Protein AF-0000000075076377 (afdb_homodimer)

Secondary structure (DSSP, 8-state):
----PPPP-GGGHHHHHHHHTT-HHHHHHHHHHHHHHHHHHT-SSPPEEEEES-TT-HHHHHHHHTT-EEEEE-S-HHHHHHHHHHHHHTT---EEE-S-HHHHHTT---EEEEEEES-GGG-SSHHHHHHHHHTTEEEEEEEEEEEEBHHHHHHHHHHH-THHHHHHHTT--TT-S-TTS-S--B-HHHHHHHHHHTTEEEEEEEEESTTGGGS-HHHHHTS-HHHHHHHHHHHTTSTTGGGSSSEEEEEEEEPP---/----PPPP-GGGHHHHHHHHTT-HHHHHHHHHHHHHHHHHHT-SSPPEEEEES-TT-HHHHHHHHTT-EEEEE-S-HHHHHHHHHHHHHHT---EEE-S-HHHHHTT---EEEEEEES-GGG-SSHHHHHHHHHTTEEEEEEEEEEEEBHHHHHHHHHHH-THHHHHHHTT--TT-S-TTS-S--B-HHHHHHHHHHTTEEEEEEEEESTTGGGS-HHHHHTS-HHHHHHHHHHHTTSTTGGGSSSEEEEEEEEPP---

Structure (mmCIF, N/CA/C/O backbone):
data_AF-0000000075076377-model_v1
#
loop_
_entity.id
_entity.type
_entity.pdbx_description
1 polymer 'tRNA 5-carboxymethoxyuridine methyltransferase'
#
loop_
_atom_site.group_PDB
_atom_site.id
_atom_site.type_symbol
_atom_site.label_atom_id
_atom_site.label_alt_id
_atom_site.label_comp_id
_atom_site.label_asym_id
_atom_site.label_entity_id
_atom_site.label_seq_id
_atom_site.pdbx_PDB_ins_code
_atom_site.Cartn_x
_atom_site.Cartn_y
_atom_site.Cartn_z
_atom_site.occupancy
_atom_site.B_iso_or_equiv
_atom_site.auth_seq_id
_atom_site.auth_comp_id
_atom_site.auth_asym_id
_atom_site.auth_atom_id
_atom_site.pdbx_PDB_model_num
ATOM 1 N N . MET A 1 1 ? -1.958 29.703 -17.719 1 27.28 1 MET A N 1
ATOM 2 C CA . MET A 1 1 ? -2.545 28.891 -16.656 1 27.28 1 MET A CA 1
ATOM 3 C C . MET A 1 1 ? -2.551 29.641 -15.336 1 27.28 1 MET A C 1
ATOM 5 O O . MET A 1 1 ? -1.512 30.141 -14.891 1 27.28 1 MET A O 1
ATOM 9 N N . LYS A 1 2 ? -3.605 30.203 -14.891 1 37.22 2 LYS A N 1
ATOM 10 C CA . LYS A 1 2 ? -3.686 31.094 -13.742 1 37.22 2 LYS A CA 1
ATOM 11 C C . LYS A 1 2 ? -2.883 30.547 -12.562 1 37.22 2 LYS A C 1
ATOM 13 O O . LYS A 1 2 ? -2.91 29.344 -12.289 1 37.22 2 LYS A O 1
ATOM 18 N N . PRO A 1 3 ? -2.02 31.312 -12 1 44.12 3 PRO A N 1
ATOM 19 C CA . PRO A 1 3 ? -1.203 30.797 -10.906 1 44.12 3 PRO A CA 1
ATOM 20 C C . PRO A 1 3 ? -2.039 30.125 -9.812 1 44.12 3 PRO A C 1
ATOM 22 O O . PRO A 1 3 ? -3.107 30.641 -9.453 1 44.12 3 PRO A O 1
ATOM 25 N N . LEU A 1 4 ? -2.053 28.812 -9.562 1 56.66 4 LEU A N 1
ATOM 26 C CA . LEU A 1 4 ? -2.896 28.047 -8.648 1 56.66 4 LEU A CA 1
ATOM 27 C C . LEU A 1 4 ? -2.775 28.594 -7.227 1 56.66 4 LEU A C 1
ATOM 29 O O . LEU A 1 4 ? -1.671 28.703 -6.688 1 56.66 4 LEU A O 1
ATOM 33 N N . LYS A 1 5 ? -3.713 29.484 -6.855 1 58.94 5 LYS A N 1
ATOM 34 C CA . LYS A 1 5 ? -3.797 30.219 -5.594 1 58.94 5 LYS A CA 1
ATOM 35 C C . LYS A 1 5 ? -3.924 29.266 -4.41 1 58.94 5 LYS A C 1
ATOM 37 O O . LYS A 1 5 ? -4.66 28.281 -4.477 1 58.94 5 LYS A O 1
ATOM 42 N N . ASP A 1 6 ? -3.025 29.391 -3.361 1 70.62 6 ASP A N 1
ATOM 43 C CA . ASP A 1 6 ? -3.139 28.719 -2.074 1 70.62 6 ASP A CA 1
ATOM 44 C C . ASP A 1 6 ? -4.535 28.891 -1.481 1 70.62 6 ASP A C 1
ATOM 46 O O . ASP A 1 6 ? -5.164 29.938 -1.653 1 70.62 6 ASP A O 1
ATOM 50 N N . ARG A 1 7 ? -5.078 27.891 -0.893 1 69.31 7 ARG A N 1
ATOM 51 C CA . ARG A 1 7 ? -6.398 27.984 -0.279 1 69.31 7 ARG A CA 1
ATOM 52 C C . ARG A 1 7 ? -6.332 28.703 1.058 1 69.31 7 ARG A C 1
ATOM 54 O O . ARG A 1 7 ? -5.441 28.453 1.87 1 69.31 7 ARG A O 1
ATOM 61 N N . ASN A 1 8 ? -7.176 29.656 1.175 1 70.25 8 ASN A N 1
ATOM 62 C CA . ASN A 1 8 ? -7.359 30.375 2.436 1 70.25 8 ASN A CA 1
ATOM 63 C C . ASN A 1 8 ? -8.547 29.828 3.221 1 70.25 8 ASN A C 1
ATOM 65 O O . ASN A 1 8 ? -9.664 29.781 2.709 1 70.25 8 ASN A O 1
ATOM 69 N N . PHE A 1 9 ? -8.391 29.422 4.449 1 73.88 9 PHE A N 1
ATOM 70 C CA . PHE A 1 9 ? -9.375 28.688 5.223 1 73.88 9 PHE A CA 1
ATOM 71 C C . PHE A 1 9 ? -10.195 29.641 6.098 1 73.88 9 PHE A C 1
ATOM 73 O O . PHE A 1 9 ? -11.023 29.188 6.895 1 73.88 9 PHE A O 1
ATOM 80 N N . ASP A 1 10 ? -10.055 30.891 6.02 1 75.62 10 ASP A N 1
ATOM 81 C CA . ASP A 1 10 ? -10.766 31.844 6.859 1 75.62 10 ASP A CA 1
ATOM 82 C C . ASP A 1 10 ? -12.273 31.594 6.828 1 75.62 10 ASP A C 1
ATOM 84 O O . ASP A 1 10 ? -12.922 31.594 7.875 1 75.62 10 ASP A O 1
ATOM 88 N N . PRO A 1 11 ? -12.75 31.297 5.664 1 69.19 11 PRO A N 1
ATOM 89 C CA . PRO A 1 11 ? -14.203 31.078 5.617 1 69.19 11 PRO A CA 1
ATOM 90 C C . PRO A 1 11 ? -14.633 29.766 6.254 1 69.19 11 PRO A C 1
ATOM 92 O O . PRO A 1 11 ? -15.82 29.562 6.527 1 69.19 11 PRO A O 1
ATOM 95 N N . PHE A 1 12 ? -13.641 28.938 6.598 1 71.38 12 PHE A N 1
ATOM 96 C CA . PHE A 1 12 ? -14 27.578 7 1 71.38 12 PHE A CA 1
ATOM 97 C C . PHE A 1 12 ? -13.516 27.297 8.414 1 71.38 12 PHE A C 1
ATOM 99 O O . PHE A 1 12 ? -13.578 26.156 8.883 1 71.38 12 PHE A O 1
ATOM 106 N N . VAL A 1 13 ? -13.195 28.266 9.133 1 72.56 13 VAL A N 1
ATOM 107 C CA . VAL A 1 13 ? -12.508 28.094 10.406 1 72.56 13 VAL A CA 1
ATOM 108 C C . VAL A 1 13 ? -13.406 27.344 11.383 1 72.56 13 VAL A C 1
ATOM 110 O O . VAL A 1 13 ? -12.961 26.422 12.07 1 72.56 13 VAL A O 1
ATOM 113 N N . GLU A 1 14 ? -14.656 27.641 11.438 1 70.81 14 GLU A N 1
ATOM 114 C CA . GLU A 1 14 ? -15.562 27 12.398 1 70.81 14 GLU A CA 1
ATOM 115 C C . GLU A 1 14 ? -15.797 25.531 12.039 1 70.81 14 GLU A C 1
ATOM 117 O O . GLU A 1 14 ? -15.766 24.672 12.914 1 70.81 14 GLU A O 1
ATOM 122 N N . LYS A 1 15 ? -16 25.297 10.828 1 71.38 15 LYS A N 1
ATOM 123 C CA . LYS A 1 15 ? -16.219 23.938 10.367 1 71.38 15 LYS A CA 1
ATOM 124 C C . LYS A 1 15 ? -14.977 23.078 10.609 1 71.38 15 LYS A C 1
ATOM 126 O O . LYS A 1 15 ? -15.094 21.922 11.031 1 71.38 15 LYS A O 1
ATOM 131 N N . PHE A 1 16 ? -13.93 23.703 10.344 1 71.38 16 PHE A N 1
ATOM 132 C CA . PHE A 1 16 ? -12.664 23 10.547 1 71.38 16 PHE A CA 1
ATOM 133 C C . PHE A 1 16 ? -12.445 22.688 12.016 1 71.38 16 PHE A C 1
ATOM 135 O O . PHE A 1 16 ? -12.039 21.578 12.367 1 71.38 16 PHE A O 1
ATOM 142 N N . GLU A 1 17 ? -12.75 23.594 12.82 1 71.88 17 GLU A N 1
ATOM 143 C CA . GLU A 1 17 ? -12.586 23.406 14.258 1 71.88 17 GLU A CA 1
ATOM 144 C C . GLU A 1 17 ? -13.438 22.25 14.758 1 71.88 17 GLU A C 1
ATOM 146 O O . GLU A 1 17 ? -12.969 21.438 15.562 1 71.88 17 GLU A O 1
ATOM 151 N N . GLN A 1 18 ? -14.594 22.125 14.273 1 69.31 18 GLN A N 1
ATOM 152 C CA . GLN A 1 18 ? -15.508 21.062 14.68 1 69.31 18 GLN A CA 1
ATOM 153 C C . GLN A 1 18 ? -15.016 19.703 14.203 1 69.31 18 GLN A C 1
ATOM 155 O O . GLN A 1 18 ? -15.188 18.703 14.898 1 69.31 18 GLN A O 1
ATOM 160 N N . LYS A 1 19 ? -14.344 19.75 13.133 1 66.81 19 LYS A N 1
ATOM 161 C CA . LYS A 1 19 ? -13.922 18.5 12.523 1 66.81 19 LYS A CA 1
ATOM 162 C C . LYS A 1 19 ? -12.625 18 13.141 1 66.81 19 LYS A C 1
ATOM 164 O O . LYS A 1 19 ? -12.328 16.797 13.102 1 66.81 19 LYS A O 1
ATOM 169 N N . VAL A 1 20 ? -11.938 18.906 13.586 1 66.69 20 VAL A N 1
ATOM 170 C CA . VAL A 1 20 ? -10.617 18.531 14.062 1 66.69 20 VAL A CA 1
ATOM 171 C C . VAL A 1 20 ? -10.641 18.359 15.586 1 66.69 20 VAL A C 1
ATOM 173 O O . VAL A 1 20 ? -10.109 17.375 16.125 1 66.69 20 VAL A O 1
ATOM 176 N N . TYR A 1 21 ? -11.383 19.188 16.281 1 60.12 21 TYR A N 1
ATOM 177 C CA . TYR A 1 21 ? -11.312 19.203 17.734 1 60.12 21 TYR A CA 1
ATOM 178 C C . TYR A 1 21 ? -12.453 18.391 18.344 1 60.12 21 TYR A C 1
ATOM 180 O O . TYR A 1 21 ? -13.617 18.578 17.984 1 60.12 21 TYR A O 1
ATOM 188 N N . GLY A 1 22 ? -11.906 17.562 19.141 1 70.75 22 GLY A N 1
ATOM 189 C CA . GLY A 1 22 ? -12.859 16.844 19.969 1 70.75 22 GLY A CA 1
ATOM 190 C C . GLY A 1 22 ? -13.5 15.664 19.266 1 70.75 22 GLY A C 1
ATOM 191 O O . GLY A 1 22 ? -14.594 15.234 19.609 1 70.75 22 GLY A O 1
ATOM 192 N N . THR A 1 23 ? -13.008 15.375 18.172 1 80.75 23 THR A N 1
ATOM 193 C CA . THR A 1 23 ? -13.5 14.18 17.5 1 80.75 23 THR A CA 1
ATOM 194 C C . THR A 1 23 ? -12.516 13.023 17.672 1 80.75 23 THR A C 1
ATOM 196 O O . THR A 1 23 ? -11.32 13.242 17.891 1 80.75 23 THR A O 1
ATOM 199 N N . SER A 1 24 ? -13.062 11.867 17.688 1 84 24 SER A N 1
ATOM 200 C CA . SER A 1 24 ? -12.227 10.68 17.797 1 84 24 SER A CA 1
ATOM 201 C C . SER A 1 24 ? -11.188 10.625 16.672 1 84 24 SER A C 1
ATOM 203 O O . SER A 1 24 ? -10.047 10.211 16.891 1 84 24 SER A O 1
ATOM 205 N N . LYS A 1 25 ? -11.555 11.109 15.555 1 87.69 25 LYS A N 1
ATOM 206 C CA . LYS A 1 25 ? -10.648 11.102 14.406 1 87.69 25 LYS A CA 1
ATOM 207 C C . LYS A 1 25 ? -9.508 12.094 14.609 1 87.69 25 LYS A C 1
ATOM 209 O O . LYS A 1 25 ? -8.352 11.789 14.32 1 87.69 25 LYS A O 1
ATOM 214 N N . GLY A 1 26 ? -9.867 13.266 15.078 1 89.88 26 GLY A N 1
ATOM 215 C CA . GLY A 1 26 ? -8.852 14.266 15.367 1 89.88 26 GLY A CA 1
ATOM 216 C C . GLY A 1 26 ? -7.902 13.844 16.469 1 89.88 26 GLY A C 1
ATOM 217 O O . GLY A 1 26 ? -6.688 14.016 16.359 1 89.88 26 GLY A O 1
ATOM 218 N N . ASP A 1 27 ? -8.477 13.297 17.453 1 91.5 27 ASP A N 1
ATOM 219 C CA . ASP A 1 27 ? -7.668 12.82 18.578 1 91.5 27 ASP A CA 1
ATOM 220 C C . ASP A 1 27 ? -6.707 11.719 18.141 1 91.5 27 ASP A C 1
ATOM 222 O O . ASP A 1 27 ? -5.566 11.672 18.594 1 91.5 27 ASP A O 1
ATOM 226 N N . TRP A 1 28 ? -7.188 10.922 17.281 1 94.12 28 TRP A N 1
ATOM 227 C CA . TRP A 1 28 ? -6.391 9.82 16.766 1 94.12 28 TRP A CA 1
ATOM 228 C C . TRP A 1 28 ? -5.191 10.328 15.984 1 94.12 28 TRP A C 1
ATOM 230 O O . TRP A 1 28 ? -4.066 9.867 16.172 1 94.12 28 TRP A O 1
ATOM 240 N N . ARG A 1 29 ? -5.398 11.273 15.18 1 95.31 29 ARG A N 1
ATOM 241 C CA . ARG A 1 29 ? -4.328 11.898 14.414 1 95.31 29 ARG A CA 1
ATOM 242 C C . ARG A 1 29 ? -3.27 12.5 15.328 1 95.31 29 ARG A C 1
ATOM 244 O O . ARG A 1 29 ? -2.074 12.258 15.148 1 95.31 29 ARG A O 1
ATOM 251 N N . LEU A 1 30 ? -3.725 13.258 16.312 1 94.38 30 LEU A N 1
ATOM 252 C CA . LEU A 1 30 ? -2.816 13.922 17.234 1 94.38 30 LEU A CA 1
ATOM 253 C C . LEU A 1 30 ? -2.002 12.898 18.031 1 94.38 30 LEU A C 1
ATOM 255 O O . LEU A 1 30 ? -0.797 13.07 18.219 1 94.38 30 LEU A O 1
ATOM 259 N N . LYS A 1 31 ? -2.666 11.836 18.422 1 94.94 31 LYS A N 1
ATOM 260 C CA . LYS A 1 31 ? -1.993 10.781 19.188 1 94.94 31 LYS A CA 1
ATOM 261 C C . LYS A 1 31 ? -0.831 10.195 18.391 1 94.94 31 LYS A C 1
ATOM 263 O O . LYS A 1 31 ? 0.285 10.086 18.906 1 94.94 31 LYS A O 1
ATOM 268 N N . LEU A 1 32 ? -1.062 9.828 17.156 1 96.88 32 LEU A N 1
ATOM 269 C CA . LEU A 1 32 ? -0.043 9.18 16.344 1 96.88 32 LEU A CA 1
ATOM 270 C C . LEU A 1 32 ? 1.091 10.148 16.016 1 96.88 32 LEU A C 1
ATOM 272 O O . LEU A 1 32 ? 2.262 9.766 16.016 1 96.88 32 LEU A O 1
ATOM 276 N N . LEU A 1 33 ? 0.718 11.43 15.75 1 96.38 33 LEU A N 1
ATOM 277 C CA . LEU A 1 33 ? 1.735 12.438 15.477 1 96.38 33 LEU A CA 1
ATOM 278 C C . LEU A 1 33 ? 2.66 12.617 16.672 1 96.38 33 LEU A C 1
ATOM 280 O O . LEU A 1 33 ? 3.883 12.656 16.531 1 96.38 33 LEU A O 1
ATOM 284 N N . LYS A 1 34 ? 2.074 12.703 17.828 1 94.94 34 LYS A N 1
ATOM 285 C CA . LYS A 1 34 ? 2.852 12.891 19.062 1 94.94 34 LYS A CA 1
ATOM 286 C C . LYS A 1 34 ? 3.762 11.695 19.312 1 94.94 34 LYS A C 1
ATOM 288 O O . LYS A 1 34 ? 4.902 11.859 19.75 1 94.94 34 LYS A O 1
ATOM 293 N N . GLU A 1 35 ? 3.287 10.516 19.078 1 95.94 35 GLU A N 1
ATOM 294 C CA . GLU A 1 35 ? 4.098 9.312 19.25 1 95.94 35 GLU A CA 1
ATOM 295 C C . GLU A 1 35 ? 5.305 9.328 18.312 1 95.94 35 GLU A C 1
ATOM 297 O O . GLU A 1 35 ? 6.414 8.977 18.719 1 95.94 35 GLU A O 1
ATOM 302 N N . ASP A 1 36 ? 5.062 9.734 17.031 1 96.62 36 ASP A N 1
ATOM 303 C CA . ASP A 1 36 ? 6.152 9.812 16.062 1 96.62 36 ASP A CA 1
ATOM 304 C C . ASP A 1 36 ? 7.203 10.828 16.5 1 96.62 36 ASP A C 1
ATOM 306 O O . ASP A 1 36 ? 8.398 10.641 16.25 1 96.62 36 ASP A O 1
ATOM 310 N N . LEU A 1 37 ? 6.742 11.867 17.141 1 94.75 37 LEU A N 1
ATOM 311 C CA . LEU A 1 37 ? 7.617 12.977 17.5 1 94.75 37 LEU A CA 1
ATOM 312 C C . LEU A 1 37 ? 8.258 12.734 18.859 1 94.75 37 LEU A C 1
ATOM 314 O O . LEU A 1 37 ? 9.148 13.484 19.281 1 94.75 37 LEU A O 1
ATOM 318 N N . ASP A 1 38 ? 7.828 11.711 19.609 1 85.06 38 ASP A N 1
ATOM 319 C CA . ASP A 1 38 ? 8.211 11.477 20.984 1 85.06 38 ASP A CA 1
ATOM 320 C C . ASP A 1 38 ? 9.727 11.32 21.125 1 85.06 38 ASP A C 1
ATOM 322 O O . ASP A 1 38 ? 10.32 11.781 22.094 1 85.06 38 ASP A O 1
ATOM 326 N N . GLU A 1 39 ? 10.344 10.633 20.141 1 71.56 39 GLU A N 1
ATOM 327 C CA . GLU A 1 39 ? 11.789 10.438 20.266 1 71.56 39 GLU A CA 1
ATOM 328 C C . GLU A 1 39 ? 12.531 11.773 20.203 1 71.56 39 GLU A C 1
ATOM 330 O O . GLU A 1 39 ? 13.625 11.898 20.75 1 71.56 39 GLU A O 1
ATOM 335 N N . LEU A 1 40 ? 12.031 12.719 19.547 1 71.12 40 LEU A N 1
ATOM 336 C CA . LEU A 1 40 ? 12.688 14.016 19.391 1 71.12 40 LEU A CA 1
ATOM 337 C C . LEU A 1 40 ? 12.578 14.836 20.656 1 71.12 40 LEU A C 1
ATOM 339 O O . LEU A 1 40 ? 13.461 15.641 20.969 1 71.12 40 LEU A O 1
ATOM 343 N N . TYR A 1 41 ? 11.453 14.602 21.375 1 61.66 41 TYR A N 1
ATOM 344 C CA . TYR A 1 41 ? 11.156 15.5 22.484 1 61.66 41 TYR A CA 1
ATOM 345 C C . TYR A 1 41 ? 12.062 15.211 23.672 1 61.66 41 TYR A C 1
ATOM 347 O O . TYR A 1 41 ? 12.328 16.094 24.484 1 61.66 41 TYR A O 1
ATOM 355 N N . ARG A 1 42 ? 12.531 13.977 23.609 1 61.34 42 ARG A N 1
ATOM 356 C CA . ARG A 1 42 ? 13.32 13.727 24.812 1 61.34 42 ARG A CA 1
ATOM 357 C C . ARG A 1 42 ? 14.695 14.391 24.703 1 61.34 42 ARG A C 1
ATOM 359 O O . ARG A 1 42 ? 15.617 14.039 25.453 1 61.34 42 ARG A O 1
ATOM 366 N N . ALA A 1 43 ? 14.625 15.492 23.797 1 61.47 43 ALA A N 1
ATOM 367 C CA . ALA A 1 43 ? 15.883 16.219 23.641 1 61.47 43 ALA A CA 1
ATOM 368 C C . ALA A 1 43 ? 16.266 16.953 24.922 1 61.47 43 ALA A C 1
ATOM 370 O O . ALA A 1 43 ? 15.398 17.438 25.641 1 61.47 43 ALA A O 1
ATOM 371 N N . ALA A 1 44 ? 17.453 16.844 25.234 1 65 44 ALA A N 1
ATOM 372 C CA . ALA A 1 44 ? 18.031 17.422 26.438 1 65 44 ALA A CA 1
ATOM 373 C C . ALA A 1 44 ? 17.906 18.938 26.438 1 65 44 ALA A C 1
ATOM 375 O O . ALA A 1 44 ? 17.703 19.562 27.484 1 65 44 ALA A O 1
ATOM 376 N N . GLU A 1 45 ? 18.016 19.562 25.188 1 83.81 45 GLU A N 1
ATOM 377 C CA . GLU A 1 45 ? 17.969 21.016 25.047 1 83.81 45 GLU A CA 1
ATOM 378 C C . GLU A 1 45 ? 16.766 21.453 24.219 1 83.81 45 GLU A C 1
ATOM 380 O O . GLU A 1 45 ? 16.297 20.703 23.359 1 83.81 45 GLU A O 1
ATOM 385 N N . PRO A 1 46 ? 16.25 22.656 24.5 1 92.81 46 PRO A N 1
ATOM 386 C CA . PRO A 1 46 ? 15.125 23.172 23.734 1 92.81 46 PRO A CA 1
ATOM 387 C C . PRO A 1 46 ? 15.422 23.25 22.234 1 92.81 46 PRO A C 1
ATOM 389 O O . PRO A 1 46 ? 16.516 23.672 21.828 1 92.81 46 PRO A O 1
ATOM 392 N N . LEU A 1 47 ? 14.484 22.891 21.453 1 95.19 47 LEU A N 1
ATOM 393 C CA . LEU A 1 47 ? 14.617 22.906 20 1 95.19 47 LEU A CA 1
ATOM 394 C C . LEU A 1 47 ? 14.016 24.172 19.406 1 95.19 47 LEU A C 1
ATOM 396 O O . LEU A 1 47 ? 13.031 24.703 19.938 1 95.19 47 LEU A O 1
ATOM 400 N N . SER A 1 48 ? 14.664 24.641 18.391 1 97.12 48 SER A N 1
ATOM 401 C CA . SER A 1 48 ? 14 25.625 17.531 1 97.12 48 SER A CA 1
ATOM 402 C C . SER A 1 48 ? 13.078 24.953 16.531 1 97.12 48 SER A C 1
ATOM 404 O O . SER A 1 48 ? 13.492 24.047 15.805 1 97.12 48 SER A O 1
ATOM 406 N N . ILE A 1 49 ? 11.781 25.422 16.516 1 97.62 49 ILE A N 1
ATOM 407 C CA . ILE A 1 49 ? 10.781 24.734 15.695 1 97.62 49 ILE A CA 1
ATOM 408 C C . ILE A 1 49 ? 10.016 25.766 14.852 1 97.62 49 ILE A C 1
ATOM 410 O O . ILE A 1 49 ? 9.609 26.812 15.352 1 97.62 49 ILE A O 1
ATOM 414 N N . TRP A 1 50 ? 9.906 25.469 13.562 1 98.69 50 TRP A N 1
ATOM 415 C CA . TRP A 1 50 ? 9.055 26.266 12.68 1 98.69 50 TRP A CA 1
ATOM 416 C C . TRP A 1 50 ? 7.805 25.484 12.281 1 98.69 50 TRP A C 1
ATOM 418 O O . TRP A 1 50 ? 7.898 24.359 11.781 1 98.69 50 TRP A O 1
ATOM 428 N N . ASP A 1 51 ? 6.664 26.016 12.602 1 98.56 51 ASP A N 1
ATOM 429 C CA . ASP A 1 51 ? 5.379 25.469 12.18 1 98.56 51 ASP A CA 1
ATOM 430 C C . ASP A 1 51 ? 4.844 26.219 10.961 1 98.56 51 ASP A C 1
ATOM 432 O O . ASP A 1 51 ? 4.242 27.297 11.094 1 98.56 51 ASP A O 1
ATOM 436 N N . ALA A 1 52 ? 5.082 25.656 9.781 1 98.12 52 ALA A N 1
ATOM 437 C CA . ALA A 1 52 ? 4.738 26.281 8.508 1 98.12 52 ALA A CA 1
ATOM 438 C C . ALA A 1 52 ? 3.309 25.938 8.102 1 98.12 52 ALA A C 1
ATOM 440 O O . ALA A 1 52 ? 3.068 24.906 7.449 1 98.12 52 ALA A O 1
ATOM 441 N N . GLY A 1 53 ? 2.393 26.797 8.352 1 95.81 53 GLY A N 1
ATOM 442 C CA . GLY A 1 53 ? 0.974 26.516 8.211 1 95.81 53 GLY A CA 1
ATOM 443 C C . GLY A 1 53 ? 0.385 25.812 9.422 1 95.81 53 GLY A C 1
ATOM 444 O O . GLY A 1 53 ? -0.045 24.656 9.328 1 95.81 53 GLY A O 1
ATOM 445 N N . CYS A 1 54 ? 0.138 26.594 10.477 1 95.06 54 CYS A N 1
ATOM 446 C CA . CYS A 1 54 ? -0.037 25.984 11.789 1 95.06 54 CYS A CA 1
ATOM 447 C C . CYS A 1 54 ? -1.501 25.656 12.047 1 95.06 54 CYS A C 1
ATOM 449 O O . CYS A 1 54 ? -1.818 24.891 12.961 1 95.06 54 CYS A O 1
ATOM 451 N N . GLY A 1 55 ? -2.428 26.266 11.297 1 92.88 55 GLY A N 1
ATOM 45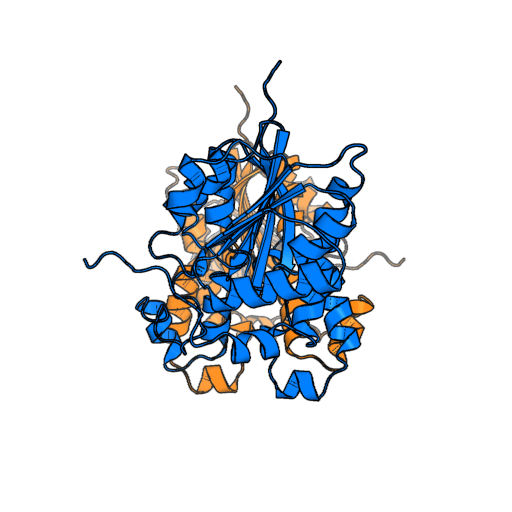2 C CA . GLY A 1 55 ? -3.828 26.125 11.664 1 92.88 55 GLY A CA 1
ATOM 453 C C . GLY A 1 55 ? -4.109 26.5 13.109 1 92.88 55 GLY A C 1
ATOM 454 O O . GLY A 1 55 ? -3.775 27.594 13.547 1 92.88 55 GLY A O 1
ATOM 455 N N . PHE A 1 56 ? -4.578 25.531 13.867 1 89.75 56 PHE A N 1
ATOM 456 C CA . PHE A 1 56 ? -4.871 25.797 15.273 1 89.75 56 PHE A CA 1
ATOM 457 C C . PHE A 1 56 ? -3.641 25.547 16.141 1 89.75 56 PHE A C 1
ATOM 459 O O . PHE A 1 56 ? -3.674 25.766 17.359 1 89.75 56 PHE A O 1
ATOM 466 N N . ALA A 1 57 ? -2.645 25.125 15.609 1 94.94 57 ALA A N 1
ATOM 467 C CA . ALA A 1 57 ? -1.324 24.984 16.219 1 94.94 57 ALA A CA 1
ATOM 468 C C . ALA A 1 57 ? -1.362 24.031 17.406 1 94.94 57 ALA A C 1
ATOM 470 O O . ALA A 1 57 ? -0.741 24.281 18.438 1 94.94 57 ALA A O 1
ATOM 471 N N . GLN A 1 58 ? -2.057 22.922 17.266 1 92.88 58 GLN A N 1
ATOM 472 C CA . GLN A 1 58 ? -2.193 21.969 18.359 1 92.88 58 GLN A CA 1
ATOM 473 C C . GLN A 1 58 ? -0.858 21.297 18.672 1 92.88 58 GLN A C 1
ATOM 475 O O . GLN A 1 58 ? -0.449 21.234 19.844 1 92.88 58 GLN A O 1
ATOM 480 N N . ILE A 1 59 ? -0.167 20.844 17.688 1 94.81 59 ILE A N 1
ATOM 481 C CA . ILE A 1 59 ? 1.115 20.172 17.891 1 94.81 59 ILE A CA 1
ATOM 482 C C . ILE A 1 59 ? 2.15 21.172 18.375 1 94.81 59 ILE A C 1
ATOM 484 O O . ILE A 1 59 ? 2.955 20.859 19.266 1 94.81 59 ILE A O 1
ATOM 488 N N . SER A 1 60 ? 2.08 22.375 17.844 1 96.25 60 SER A N 1
ATOM 489 C CA . SER A 1 60 ? 2.986 23.438 18.266 1 96.25 60 SER A CA 1
ATOM 490 C C . SER A 1 60 ? 2.809 23.766 19.734 1 96.25 60 SER A C 1
ATOM 492 O O . SER A 1 60 ? 3.789 23.953 20.469 1 96.25 60 SER A O 1
ATOM 494 N N . GLN A 1 61 ? 1.57 23.859 20.125 1 95.62 61 GLN A N 1
ATOM 495 C CA . GLN A 1 61 ? 1.294 24.141 21.531 1 95.62 61 GLN A CA 1
ATOM 496 C C . GLN A 1 61 ? 1.858 23.047 22.438 1 95.62 61 GLN A C 1
ATOM 498 O O . GLN A 1 61 ? 2.443 23.344 23.484 1 95.62 61 GLN A O 1
ATOM 503 N N . TRP A 1 62 ? 1.643 21.828 22.031 1 93.88 62 TRP A N 1
ATOM 504 C CA . TRP A 1 62 ? 2.154 20.688 22.781 1 93.88 62 TRP A CA 1
ATOM 505 C C . TRP A 1 62 ? 3.674 20.734 22.891 1 93.88 62 TRP A C 1
ATOM 507 O O . TRP A 1 62 ? 4.227 20.531 23.969 1 93.88 62 TRP A O 1
ATOM 517 N N . LEU A 1 63 ? 4.355 21.109 21.859 1 94.5 63 LEU A N 1
ATOM 518 C CA . LEU A 1 63 ? 5.812 21.203 21.844 1 94.5 63 LEU A CA 1
ATOM 519 C C . LEU A 1 63 ? 6.285 22.391 22.688 1 94.5 63 LEU A C 1
ATOM 521 O O . LEU A 1 63 ? 7.277 22.297 23.406 1 94.5 63 LEU A O 1
ATOM 525 N N . ALA A 1 64 ? 5.59 23.516 22.578 1 95.38 64 ALA A N 1
ATOM 526 C CA . ALA A 1 64 ? 5.914 24.688 23.391 1 95.38 64 ALA A CA 1
ATOM 527 C C . ALA A 1 64 ? 5.805 24.344 24.891 1 95.38 64 ALA A C 1
ATOM 529 O O . ALA A 1 64 ? 6.637 24.781 25.688 1 95.38 64 ALA A O 1
ATOM 530 N N . GLY A 1 65 ? 4.805 23.609 25.172 1 93 65 GLY A N 1
ATOM 531 C CA . GLY A 1 65 ? 4.613 23.172 26.547 1 93 65 GLY A CA 1
ATOM 532 C C . GLY A 1 65 ? 5.766 22.344 27.078 1 93 65 GLY A C 1
ATOM 533 O O . GLY A 1 65 ? 5.957 22.234 28.297 1 93 65 GLY A O 1
ATOM 534 N N . GLN A 1 66 ? 6.504 21.766 26.203 1 91.12 66 GLN A N 1
ATOM 535 C CA . GLN A 1 66 ? 7.66 20.953 26.578 1 91.12 66 GLN A CA 1
ATOM 536 C C . GLN A 1 66 ? 8.93 21.797 26.625 1 91.12 66 GLN A C 1
ATOM 538 O O . GLN A 1 66 ? 10.023 21.266 26.828 1 91.12 66 GLN A O 1
ATOM 543 N N . GLY A 1 67 ? 8.828 23.062 26.312 1 91.94 67 GLY A N 1
ATOM 544 C CA . GLY A 1 67 ? 9.938 23.969 26.5 1 91.94 67 GLY A CA 1
ATOM 545 C C . GLY A 1 67 ? 10.633 24.344 25.203 1 91.94 67 GLY A C 1
ATOM 546 O O . GLY A 1 67 ? 11.672 25.016 25.219 1 91.94 67 GLY A O 1
ATOM 547 N N . HIS A 1 68 ? 10.07 24.031 24.062 1 94.75 68 HIS A N 1
ATOM 548 C CA . HIS A 1 68 ? 10.703 24.312 22.781 1 94.75 68 HIS A CA 1
ATOM 549 C C . HIS A 1 68 ? 10.32 25.719 22.281 1 94.75 68 HIS A C 1
ATOM 551 O O . HIS A 1 68 ? 9.344 26.297 22.766 1 94.75 68 HIS A O 1
ATOM 557 N N . HIS A 1 69 ? 11.164 26.25 21.453 1 96.62 69 HIS A N 1
ATOM 558 C CA . HIS A 1 69 ? 10.938 27.578 20.891 1 96.62 69 HIS A CA 1
ATOM 559 C C . HIS A 1 69 ? 10.227 27.5 19.547 1 96.62 69 HIS A C 1
ATOM 561 O O . HIS A 1 69 ? 10.75 26.891 18.609 1 96.62 69 HIS A O 1
ATOM 567 N N . LEU A 1 70 ? 9.086 28.172 19.453 1 97.62 70 LEU A N 1
ATOM 568 C CA . LEU A 1 70 ? 8.25 28.016 18.266 1 97.62 70 LEU A CA 1
ATOM 569 C C . LEU A 1 70 ? 8.172 29.312 17.469 1 97.62 70 LEU A C 1
ATOM 571 O O . LEU A 1 70 ? 7.969 30.375 18.047 1 97.62 70 LEU A O 1
ATOM 575 N N . THR A 1 71 ? 8.414 29.203 16.219 1 98.5 71 THR A N 1
ATOM 576 C CA . THR A 1 71 ? 8.008 30.172 15.195 1 98.5 71 THR A CA 1
ATOM 577 C C . THR A 1 71 ? 6.84 29.625 14.383 1 98.5 71 THR A C 1
ATOM 579 O O . THR A 1 71 ? 6.934 28.562 13.781 1 98.5 71 THR A O 1
ATOM 582 N N . ILE A 1 72 ? 5.734 30.406 14.391 1 97.94 72 ILE A N 1
ATOM 583 C CA . ILE A 1 72 ? 4.477 29.891 13.867 1 97.94 72 ILE A CA 1
ATOM 584 C C . ILE A 1 72 ? 3.943 30.828 12.789 1 97.94 72 ILE A C 1
ATOM 586 O O . ILE A 1 72 ? 4.008 32.062 12.938 1 97.94 72 ILE A O 1
ATOM 590 N N . CYS A 1 73 ? 3.451 30.234 11.68 1 96.75 73 CYS A N 1
ATOM 591 C CA . CYS A 1 73 ? 2.846 31.094 10.672 1 96.75 73 CYS A CA 1
ATOM 592 C C . CYS A 1 73 ? 1.636 30.422 10.031 1 96.75 73 CYS A C 1
ATOM 594 O O . CYS A 1 73 ? 1.525 29.203 10.039 1 96.75 73 CYS A O 1
ATOM 596 N N . ASP A 1 74 ? 0.749 31.219 9.547 1 95.25 74 ASP A N 1
ATOM 597 C CA . ASP A 1 74 ? -0.405 30.812 8.75 1 95.25 74 ASP A CA 1
ATOM 598 C C . ASP A 1 74 ? -0.901 31.969 7.879 1 95.25 74 ASP A C 1
ATOM 600 O O . ASP A 1 74 ? -0.787 33.125 8.266 1 95.25 74 ASP A O 1
ATOM 604 N N . VAL A 1 75 ? -1.436 31.578 6.773 1 92.75 75 VAL A N 1
ATOM 605 C CA . VAL A 1 75 ? -1.964 32.594 5.867 1 92.75 75 VAL A CA 1
ATOM 606 C C . VAL A 1 75 ? -3.322 33.094 6.371 1 92.75 75 VAL A C 1
ATOM 608 O O . VAL A 1 75 ? -3.744 34.188 6.062 1 92.75 75 VAL A O 1
ATOM 611 N N . SER A 1 76 ? -4 32.25 7.121 1 90.75 76 SER A N 1
ATOM 612 C CA . SER A 1 76 ? -5.309 32.594 7.664 1 90.75 76 SER A CA 1
ATOM 613 C C . SER A 1 76 ? -5.18 33.375 8.969 1 90.75 76 SER A C 1
ATOM 615 O O . SER A 1 76 ? -4.68 32.844 9.961 1 90.75 76 SER A O 1
ATOM 617 N N . GLU A 1 77 ? -5.703 34.531 9 1 91.88 77 GLU A N 1
ATOM 618 C CA . GLU A 1 77 ? -5.668 35.375 10.211 1 91.88 77 GLU A CA 1
ATOM 619 C C . GLU A 1 77 ? -6.539 34.75 11.312 1 91.88 77 GLU A C 1
ATOM 621 O O . GLU A 1 77 ? -6.176 34.812 12.492 1 91.88 77 GLU A O 1
ATOM 626 N N . LYS A 1 78 ? -7.621 34.25 10.906 1 90.31 78 LYS A N 1
ATOM 627 C CA . LYS A 1 78 ? -8.555 33.688 11.875 1 90.31 78 LYS A CA 1
ATOM 628 C C . LYS A 1 78 ? -7.949 32.469 12.562 1 90.31 78 LYS A C 1
ATOM 630 O O . LYS A 1 78 ? -8.094 32.281 13.773 1 90.31 78 LYS A O 1
ATOM 635 N N . MET A 1 79 ? -7.289 31.656 11.773 1 90.62 79 MET A N 1
ATOM 636 C CA . MET A 1 79 ? -6.605 30.5 12.352 1 90.62 79 MET A CA 1
ATOM 637 C C . MET A 1 79 ? -5.531 30.938 13.344 1 90.62 79 MET A C 1
ATOM 639 O O . MET A 1 79 ? -5.434 30.391 14.438 1 90.62 79 MET A O 1
ATOM 643 N N . LEU A 1 80 ? -4.832 31.953 12.977 1 92.81 80 LEU A N 1
ATOM 644 C CA . LEU A 1 80 ? -3.738 32.438 13.812 1 92.81 80 LEU A CA 1
ATOM 645 C C . LEU A 1 80 ? -4.27 33.031 15.109 1 92.81 80 LEU A C 1
ATOM 647 O O . LEU A 1 80 ? -3.648 32.906 16.172 1 92.81 80 LEU A O 1
ATOM 651 N N . MET A 1 81 ? -5.348 33.719 14.977 1 93.62 81 MET A N 1
ATOM 652 C CA . MET A 1 81 ? -5.961 34.344 16.156 1 93.62 81 MET A CA 1
ATOM 653 C C . MET A 1 81 ? -6.355 33.25 17.172 1 93.62 81 MET A C 1
ATOM 655 O O . MET A 1 81 ? -6.129 33.406 18.375 1 93.62 81 MET A O 1
ATOM 659 N N . ARG A 1 82 ? -6.91 32.219 16.656 1 92.06 82 ARG A N 1
ATOM 660 C CA . ARG A 1 82 ? -7.293 31.109 17.531 1 92.06 82 ARG A CA 1
ATOM 661 C C . ARG A 1 82 ? -6.066 30.453 18.141 1 92.06 82 ARG A C 1
ATOM 663 O O . ARG A 1 82 ? -6.074 30.109 19.328 1 92.06 82 ARG A O 1
ATOM 670 N N . ALA A 1 83 ? -5.059 30.297 17.344 1 94.44 83 ALA A N 1
ATOM 671 C CA . ALA A 1 83 ? -3.816 29.703 17.844 1 94.44 83 ALA A CA 1
ATOM 672 C C . ALA A 1 83 ? -3.211 30.562 18.953 1 94.44 83 ALA A C 1
ATOM 674 O O . ALA A 1 83 ? -2.818 30.047 20 1 94.44 83 ALA A O 1
ATOM 675 N N . ARG A 1 84 ? -3.188 31.859 18.766 1 95.81 84 ARG A N 1
ATOM 676 C CA . ARG A 1 84 ? -2.668 32.781 19.766 1 95.81 84 ARG A CA 1
ATOM 677 C C . ARG A 1 84 ? -3.461 32.688 21.062 1 95.81 84 ARG A C 1
ATOM 679 O O . ARG A 1 84 ? -2.883 32.719 22.156 1 95.81 84 ARG A O 1
ATOM 686 N N . GLN A 1 85 ? -4.691 32.625 20.875 1 95 85 GLN A N 1
ATOM 687 C CA . GLN A 1 85 ? -5.562 32.5 22.047 1 95 85 GLN A CA 1
ATOM 688 C C . GLN A 1 85 ? -5.258 31.25 22.844 1 95 85 GLN A C 1
ATOM 690 O O . GLN A 1 85 ? -5.172 31.281 24.062 1 95 85 GLN A O 1
ATOM 695 N N . HIS A 1 86 ? -5.125 30.188 22.156 1 92.81 86 HIS A N 1
ATOM 696 C CA . HIS A 1 86 ? -4.816 28.922 22.812 1 92.81 86 HIS A CA 1
ATOM 697 C C . HIS A 1 86 ? -3.479 28.984 23.547 1 92.81 86 HIS A C 1
ATOM 699 O O . HIS A 1 86 ? -3.354 28.5 24.672 1 92.81 86 HIS A O 1
ATOM 705 N N . PHE A 1 87 ? -2.492 29.578 22.953 1 96.5 87 PHE A N 1
ATOM 706 C CA . PHE A 1 87 ? -1.183 29.75 23.578 1 96.5 87 PHE A CA 1
ATOM 707 C C . PHE A 1 87 ? -1.282 30.609 24.828 1 96.5 87 PHE A C 1
ATOM 709 O O . PHE A 1 87 ? -0.743 30.25 25.875 1 96.5 87 PHE A O 1
ATOM 716 N N . SER A 1 88 ? -2.023 31.688 24.719 1 96.44 88 SER A N 1
ATOM 717 C CA . SER A 1 88 ? -2.193 32.594 25.844 1 96.44 88 SER A CA 1
ATOM 718 C C . SER A 1 88 ? -2.875 31.922 27.016 1 96.44 88 SER A C 1
ATOM 720 O O . SER A 1 88 ? -2.422 32.031 28.156 1 96.44 88 SER A O 1
ATOM 722 N N . GLU A 1 89 ? -3.859 31.219 26.703 1 96.5 89 GLU A N 1
ATOM 723 C CA . GLU A 1 89 ? -4.609 30.516 27.75 1 96.5 89 GLU A CA 1
ATOM 724 C C . GLU A 1 89 ? -3.734 29.5 28.453 1 96.5 89 GLU A C 1
ATOM 726 O O . GLU A 1 89 ? -3.916 29.234 29.656 1 96.5 89 GLU A O 1
ATOM 731 N N . ALA A 1 90 ? -2.787 29 27.781 1 95.94 90 ALA A N 1
ATOM 732 C CA . ALA A 1 90 ? -1.904 27.969 28.344 1 95.94 90 ALA A CA 1
ATOM 733 C C . ALA A 1 90 ? -0.655 28.609 28.953 1 95.94 90 ALA A C 1
ATOM 735 O O . ALA A 1 90 ? 0.197 27.906 29.5 1 95.94 90 ALA A O 1
ATOM 736 N N . GLY A 1 91 ? -0.471 29.891 28.812 1 97.31 91 GLY A N 1
ATOM 737 C CA . GLY A 1 91 ? 0.696 30.594 29.312 1 97.31 91 GLY A CA 1
ATOM 738 C C . GLY A 1 91 ? 1.951 30.328 28.5 1 97.31 91 GLY A C 1
ATOM 739 O O . GLY A 1 91 ? 3.055 30.297 29.047 1 97.31 91 GLY A O 1
ATOM 740 N N . LEU A 1 92 ? 1.767 30.062 27.266 1 97.44 92 LEU A N 1
ATOM 741 C CA . LEU A 1 92 ? 2.885 29.734 26.391 1 97.44 92 LEU A CA 1
ATOM 742 C C . LEU A 1 92 ? 3.203 30.891 25.453 1 97.44 92 LEU A C 1
ATOM 744 O O . LEU A 1 92 ? 2.35 31.75 25.203 1 97.44 92 LEU A O 1
ATOM 748 N N . ILE A 1 93 ? 4.445 30.891 25.047 1 95.56 93 ILE A N 1
ATOM 749 C CA . ILE A 1 93 ? 4.898 31.953 24.156 1 95.56 93 ILE A CA 1
ATOM 750 C C . ILE A 1 93 ? 5.426 31.359 22.859 1 95.56 93 ILE A C 1
ATOM 752 O O . ILE A 1 93 ? 6.031 30.281 22.859 1 95.56 93 ILE A O 1
ATOM 756 N N . ALA A 1 94 ? 5.172 32.062 21.797 1 97.69 94 ALA A N 1
ATOM 757 C CA . ALA A 1 94 ? 5.715 31.734 20.469 1 97.69 94 ALA A CA 1
ATOM 758 C C . ALA A 1 94 ? 5.758 32.969 19.578 1 97.69 94 ALA A C 1
ATOM 760 O O . ALA A 1 94 ? 5.184 34 19.922 1 97.69 94 ALA A O 1
ATOM 761 N N . GLU A 1 95 ? 6.52 32.906 18.578 1 98.06 95 GLU A N 1
ATOM 762 C CA . GLU A 1 95 ? 6.52 33.969 17.562 1 98.06 95 GLU A CA 1
ATOM 763 C C . GLU A 1 95 ? 5.492 33.656 16.469 1 98.06 95 GLU A C 1
ATOM 765 O O . GLU A 1 95 ? 5.59 32.656 15.773 1 98.06 95 GLU A O 1
ATOM 770 N N . PHE A 1 96 ? 4.5 34.562 16.328 1 97.88 96 PHE A N 1
ATOM 771 C CA . PHE A 1 96 ? 3.422 34.375 15.359 1 97.88 96 PHE A CA 1
ATOM 772 C C . PHE A 1 96 ? 3.596 35.281 14.156 1 97.88 96 PHE A C 1
ATOM 774 O O . PHE A 1 96 ? 3.816 36.5 14.32 1 97.88 96 PHE A O 1
ATOM 781 N N . HIS A 1 97 ? 3.475 34.719 12.992 1 97.5 97 HIS A N 1
ATOM 782 C CA . HIS A 1 97 ? 3.594 35.5 11.758 1 97.5 97 HIS A CA 1
ATOM 783 C C . HIS A 1 97 ? 2.389 35.25 10.852 1 97.5 97 HIS A C 1
ATOM 785 O O . HIS A 1 97 ? 2.105 34.125 10.453 1 97.5 97 HIS A O 1
ATOM 791 N N . HIS A 1 98 ? 1.648 36.281 10.547 1 96.44 98 HIS A N 1
ATOM 792 C CA . HIS A 1 98 ? 0.591 36.219 9.539 1 96.44 98 HIS A CA 1
ATOM 793 C C . HIS A 1 98 ? 1.146 36.469 8.141 1 96.44 98 HIS A C 1
ATOM 795 O O . HIS A 1 98 ? 1.073 37.594 7.641 1 96.44 98 HIS A O 1
ATOM 801 N N . GLU A 1 99 ? 1.674 35.438 7.551 1 94.19 99 GLU A N 1
ATOM 802 C CA . GLU A 1 99 ? 2.334 35.5 6.25 1 94.19 99 GLU A CA 1
ATOM 803 C C . GLU A 1 99 ? 2.359 34.125 5.586 1 94.19 99 GLU A C 1
ATOM 805 O O . GLU A 1 99 ? 2.418 33.094 6.266 1 94.19 99 GLU A O 1
ATOM 810 N N . PRO A 1 100 ? 2.312 34.125 4.223 1 94.31 100 PRO A N 1
ATOM 811 C CA . PRO A 1 100 ? 2.572 32.844 3.547 1 94.31 100 PRO A CA 1
ATOM 812 C C . PRO A 1 100 ? 3.943 32.281 3.883 1 94.31 100 PRO A C 1
ATOM 814 O O . PRO A 1 100 ? 4.914 33.031 4.023 1 94.31 100 PRO A O 1
ATOM 817 N N . LEU A 1 101 ? 4.004 30.938 4.059 1 95.44 101 LEU A N 1
ATOM 818 C CA . LEU A 1 101 ? 5.258 30.297 4.43 1 95.44 101 LEU A CA 1
ATOM 819 C C . LEU A 1 101 ? 6.348 30.609 3.406 1 95.44 101 LEU A C 1
ATOM 821 O O . LEU A 1 101 ? 7.52 30.75 3.766 1 95.44 101 LEU A O 1
ATOM 825 N N . GLN A 1 102 ? 5.98 30.75 2.141 1 94.56 102 GLN A N 1
ATOM 826 C CA . GLN A 1 102 ? 6.945 31.016 1.076 1 94.56 102 GLN A CA 1
ATOM 827 C C . GLN A 1 102 ? 7.672 32.344 1.296 1 94.56 102 GLN A C 1
ATOM 829 O O . GLN A 1 102 ? 8.875 32.438 1.061 1 94.56 102 GLN A O 1
ATOM 834 N N . THR A 1 103 ? 6.926 33.312 1.694 1 95.62 103 THR A N 1
ATOM 835 C CA . THR A 1 103 ? 7.48 34.656 1.926 1 95.62 103 THR A CA 1
ATOM 836 C C . THR A 1 103 ? 8.281 34.688 3.227 1 95.62 103 THR A C 1
ATOM 838 O O . THR A 1 103 ? 9.391 35.219 3.266 1 95.62 103 THR A O 1
ATOM 841 N N . LEU A 1 104 ? 7.766 34.094 4.242 1 97.12 104 LEU A N 1
ATOM 842 C CA . LEU A 1 104 ? 8.391 34.125 5.562 1 97.12 104 LEU A CA 1
ATOM 843 C C . LEU A 1 104 ? 9.711 33.344 5.555 1 97.12 104 LEU A C 1
ATOM 845 O O . LEU A 1 104 ? 10.656 33.75 6.238 1 97.12 104 LEU A O 1
ATOM 849 N N . ALA A 1 105 ? 9.766 32.312 4.836 1 97.62 105 ALA A N 1
ATOM 850 C CA . ALA A 1 105 ? 10.922 31.406 4.82 1 97.62 105 ALA A CA 1
ATOM 851 C C . ALA A 1 105 ? 12.203 32.188 4.504 1 97.62 105 ALA A C 1
ATOM 853 O O . ALA A 1 105 ? 13.258 31.906 5.07 1 97.62 105 ALA A O 1
ATOM 854 N N . ALA A 1 106 ? 12.094 33.156 3.672 1 95.94 106 ALA A N 1
ATOM 855 C CA . ALA A 1 106 ? 13.25 33.938 3.225 1 95.94 106 ALA A CA 1
ATOM 856 C C . ALA A 1 106 ? 13.891 34.688 4.387 1 95.94 106 ALA A C 1
ATOM 858 O O . ALA A 1 106 ? 15.078 35.031 4.336 1 95.94 106 ALA A O 1
ATOM 859 N N . LYS A 1 107 ? 13.164 34.906 5.41 1 97.06 107 LYS A N 1
ATOM 860 C CA . LYS A 1 107 ? 13.617 35.719 6.535 1 97.06 107 LYS A CA 1
ATOM 861 C C . LYS A 1 107 ? 13.969 34.875 7.742 1 97.06 107 LYS A C 1
ATOM 863 O O . LYS A 1 107 ? 14.438 35.375 8.766 1 97.06 107 LYS A O 1
ATOM 868 N N . LEU A 1 108 ? 13.75 33.594 7.648 1 98.12 108 LEU A N 1
ATOM 869 C CA . LEU A 1 108 ? 13.875 32.719 8.805 1 98.12 108 LEU A CA 1
ATOM 870 C C . LEU A 1 108 ? 15.219 32 8.797 1 98.12 108 LEU A C 1
ATOM 872 O O . LEU A 1 108 ? 15.805 31.781 7.738 1 98.12 108 LEU A O 1
ATOM 876 N N . PRO A 1 109 ? 15.719 31.672 9.945 1 98.12 109 PRO A N 1
ATOM 877 C CA . PRO A 1 109 ? 16.891 30.797 10.031 1 98.12 109 PRO A CA 1
ATOM 878 C C . PRO A 1 109 ? 16.547 29.328 9.75 1 98.12 109 PRO A C 1
ATOM 880 O O . PRO A 1 109 ? 15.453 29.016 9.289 1 98.12 109 PRO A O 1
ATOM 883 N N . LEU A 1 110 ? 17.578 28.453 10.023 1 98.31 110 LEU A N 1
ATOM 884 C CA . LEU A 1 110 ? 17.328 27.016 10.008 1 98.31 110 LEU A CA 1
ATOM 885 C C . LEU A 1 110 ? 16.766 26.547 11.352 1 98.31 110 LEU A C 1
ATOM 887 O O . LEU A 1 110 ? 16.969 27.203 12.375 1 98.31 110 LEU A O 1
ATOM 891 N N . PHE A 1 111 ? 16.109 25.438 11.312 1 98.12 111 PHE A N 1
ATOM 892 C CA . PHE A 1 111 ? 15.422 24.953 12.508 1 98.12 111 PHE A CA 1
ATOM 893 C C . PHE A 1 111 ? 15.805 23.5 12.797 1 98.12 111 PHE A C 1
ATOM 895 O O . PHE A 1 111 ? 16.156 22.75 11.883 1 98.12 111 PHE A O 1
ATOM 902 N N . ASP A 1 112 ? 15.758 23.109 14.062 1 96.44 112 ASP A N 1
ATOM 903 C CA . ASP A 1 112 ? 15.938 21.719 14.461 1 96.44 112 ASP A CA 1
ATOM 904 C C . ASP A 1 112 ? 14.797 20.859 13.945 1 96.44 112 ASP A C 1
ATOM 906 O O . ASP A 1 112 ? 14.992 19.672 13.648 1 96.44 112 ASP A O 1
ATOM 910 N N . LEU A 1 113 ? 13.602 21.469 13.883 1 97.19 113 LEU A N 1
ATOM 911 C CA . LEU A 1 113 ? 12.383 20.781 13.453 1 97.19 113 LEU A CA 1
ATOM 912 C C . LEU A 1 113 ? 11.469 21.719 12.68 1 97.19 113 LEU A C 1
ATOM 914 O O . LEU A 1 113 ? 11.227 22.844 13.109 1 97.19 113 LEU A O 1
ATOM 918 N N . VAL A 1 114 ? 11.047 21.281 11.547 1 98.56 114 VAL A N 1
ATOM 919 C CA . VAL A 1 114 ? 10.016 21.984 10.789 1 98.56 114 VAL A CA 1
ATOM 920 C C . VAL A 1 114 ? 8.758 21.141 10.703 1 98.56 114 VAL A C 1
ATOM 922 O O . VAL A 1 114 ? 8.82 19.953 10.352 1 98.56 114 VAL A O 1
ATOM 925 N N . LEU A 1 115 ? 7.648 21.719 11.141 1 98.38 115 LEU A N 1
ATOM 926 C CA . LEU A 1 115 ? 6.336 21.094 11 1 98.38 115 LEU A CA 1
ATOM 927 C C . LEU A 1 115 ? 5.637 21.578 9.734 1 98.38 115 LEU A C 1
ATOM 929 O O . LEU A 1 115 ? 5.559 22.781 9.477 1 98.38 115 LEU A O 1
ATOM 933 N N . PHE A 1 116 ? 5.211 20.672 8.977 1 98.56 116 PHE A N 1
ATOM 934 C CA . PHE A 1 116 ? 4.465 20.938 7.75 1 98.56 116 PHE A CA 1
ATOM 935 C C . PHE A 1 116 ? 3.273 19.984 7.633 1 98.56 116 PHE A C 1
ATOM 937 O O . PHE A 1 116 ? 3.285 19.062 6.82 1 98.56 116 PHE A O 1
ATOM 944 N N . HIS A 1 117 ? 2.23 20.297 8.438 1 97.94 117 H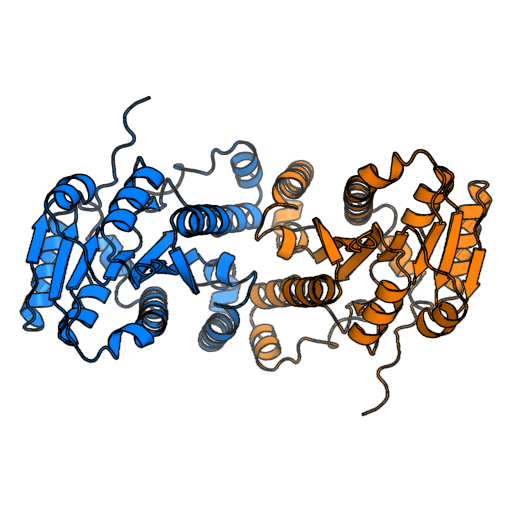IS A N 1
ATOM 945 C CA . HIS A 1 117 ? 1.136 19.375 8.672 1 97.94 117 HIS A CA 1
ATOM 946 C C . HIS A 1 117 ? -0.142 19.828 7.98 1 97.94 117 HIS A C 1
ATOM 948 O O . HIS A 1 117 ? -0.719 20.859 8.359 1 97.94 117 HIS A O 1
ATOM 954 N N . ALA A 1 118 ? -0.608 19.047 7.02 1 95.81 118 ALA A N 1
ATOM 955 C CA . ALA A 1 118 ? -1.873 19.266 6.324 1 95.81 118 ALA A CA 1
ATOM 956 C C . ALA A 1 118 ? -1.896 20.625 5.645 1 95.81 118 ALA A C 1
ATOM 958 O O . ALA A 1 118 ? -2.863 21.375 5.777 1 95.81 118 ALA A O 1
ATOM 959 N N . VAL A 1 119 ? -0.859 20.938 4.914 1 96.25 119 VAL A N 1
ATOM 960 C CA . VAL A 1 119 ? -0.703 22.219 4.242 1 96.25 119 VAL A CA 1
ATOM 961 C C . VAL A 1 119 ? -0.458 22 2.752 1 96.25 119 VAL A C 1
ATOM 963 O O . VAL A 1 119 ? -1.142 22.594 1.912 1 96.25 119 VAL A O 1
ATOM 966 N N . ILE A 1 120 ? 0.444 21.094 2.441 1 96.62 120 ILE A N 1
ATOM 967 C CA . ILE A 1 120 ? 0.982 20.922 1.096 1 96.62 120 ILE A CA 1
ATOM 968 C C . ILE A 1 120 ? -0.153 20.625 0.117 1 96.62 120 ILE A C 1
ATOM 970 O O . ILE A 1 120 ? -0.118 21.078 -1.033 1 96.62 120 ILE A O 1
ATOM 974 N N . GLU A 1 121 ? -1.214 19.922 0.531 1 95 121 GLU A N 1
ATOM 975 C CA . GLU A 1 121 ? -2.311 19.5 -0.338 1 95 121 GLU A CA 1
ATOM 976 C C . GLU A 1 121 ? -3.197 20.688 -0.713 1 95 121 GLU A C 1
ATOM 978 O O . GLU A 1 121 ? -4.031 20.594 -1.615 1 95 121 GLU A O 1
ATOM 983 N N . TRP A 1 122 ? -3 21.812 -0.105 1 92.38 122 TRP A N 1
ATOM 984 C CA . TRP A 1 122 ? -3.846 22.984 -0.345 1 92.38 122 TRP A CA 1
ATOM 985 C C . TRP A 1 122 ? -3.098 24.047 -1.154 1 92.38 122 TRP A C 1
ATOM 987 O O . TRP A 1 122 ? -3.668 25.078 -1.516 1 92.38 122 TRP A O 1
ATOM 997 N N . LEU A 1 123 ? -1.88 23.766 -1.457 1 92.94 123 LEU A N 1
ATOM 998 C CA . LEU A 1 123 ? -1.038 24.75 -2.137 1 92.94 123 LEU A CA 1
ATOM 999 C C . LEU A 1 123 ? -1.148 24.609 -3.65 1 92.94 123 LEU A C 1
ATOM 1001 O O . LEU A 1 123 ? -1.313 23.484 -4.16 1 92.94 123 LEU A O 1
ATOM 1005 N N . GLY A 1 124 ? -1.02 25.734 -4.273 1 90 124 GLY A N 1
ATOM 1006 C CA . GLY A 1 124 ? -0.998 25.719 -5.727 1 90 124 GLY A CA 1
ATOM 1007 C C . GLY A 1 124 ? 0.238 25.062 -6.301 1 90 124 GLY A C 1
ATOM 1008 O O . GLY A 1 124 ? 0.166 24.391 -7.34 1 90 124 GLY A O 1
ATOM 1009 N N . GLU A 1 125 ? 1.335 25.25 -5.574 1 93 125 GLU A N 1
ATOM 1010 C CA . GLU A 1 125 ? 2.611 24.656 -5.953 1 93 125 GLU A CA 1
ATOM 1011 C C . GLU A 1 125 ? 3.203 23.844 -4.805 1 93 125 GLU A C 1
ATOM 1013 O O . GLU A 1 125 ? 4.156 24.281 -4.156 1 93 125 GLU A O 1
ATOM 1018 N N . PRO A 1 126 ? 2.699 22.656 -4.695 1 94.94 126 PRO A N 1
ATOM 1019 C CA . PRO A 1 126 ? 3.059 21.844 -3.525 1 94.94 126 PRO A CA 1
ATOM 1020 C C . PRO A 1 126 ? 4.551 21.531 -3.467 1 94.94 126 PRO A C 1
ATOM 1022 O O . PRO A 1 126 ? 5.184 21.703 -2.426 1 94.94 126 PRO A O 1
ATOM 1025 N N . LEU A 1 127 ? 5.152 21.125 -4.586 1 92.81 127 LEU A N 1
ATOM 1026 C CA . LEU A 1 127 ? 6.516 20.609 -4.566 1 92.81 127 LEU A CA 1
ATOM 1027 C C . LEU A 1 127 ? 7.523 21.719 -4.336 1 92.81 127 LEU A C 1
ATOM 1029 O O . LEU A 1 127 ? 8.445 21.578 -3.533 1 92.81 127 LEU A O 1
ATOM 1033 N N . PRO A 1 128 ? 7.32 22.922 -4.91 1 94.56 128 PRO A N 1
ATOM 1034 C CA . PRO A 1 128 ? 8.18 24.047 -4.57 1 94.56 128 PRO A CA 1
ATOM 1035 C C . PRO A 1 128 ? 8.094 24.438 -3.098 1 94.56 128 PRO A C 1
ATOM 1037 O O . PRO A 1 128 ? 9.109 24.781 -2.482 1 94.56 128 PRO A O 1
ATOM 1040 N N . ALA A 1 129 ? 6.906 24.391 -2.543 1 96.31 129 ALA A N 1
ATOM 1041 C CA . ALA A 1 129 ? 6.75 24.688 -1.124 1 96.31 129 ALA A CA 1
ATOM 1042 C C . ALA A 1 129 ? 7.469 23.672 -0.256 1 96.31 129 ALA A C 1
ATOM 1044 O O . ALA A 1 129 ? 8.094 24.016 0.748 1 96.31 129 ALA A O 1
ATOM 1045 N N . LEU A 1 130 ? 7.383 22.422 -0.673 1 98.06 130 LEU A N 1
ATOM 1046 C CA . LEU A 1 130 ? 8.109 21.359 0.036 1 98.06 130 LEU A CA 1
ATOM 1047 C C . LEU A 1 130 ? 9.609 21.625 0.018 1 98.06 130 LEU A C 1
ATOM 1049 O O . LEU A 1 130 ? 10.289 21.453 1.033 1 98.06 130 LEU A O 1
ATOM 1053 N N . GLN A 1 131 ? 10.055 22.078 -1.075 1 97.81 131 GLN A N 1
ATOM 1054 C CA . GLN A 1 131 ? 11.469 22.406 -1.192 1 97.81 131 GLN A CA 1
ATOM 1055 C C . GLN A 1 131 ? 11.859 23.516 -0.215 1 97.81 131 GLN A C 1
ATOM 1057 O O . GLN A 1 131 ? 12.898 23.438 0.446 1 97.81 131 GLN A O 1
ATOM 1062 N N . ILE A 1 132 ? 11.039 24.531 -0.137 1 97.88 132 ILE A N 1
ATOM 1063 C CA . ILE A 1 132 ? 11.273 25.672 0.736 1 97.88 132 ILE A CA 1
ATOM 1064 C C . ILE A 1 132 ? 11.391 25.203 2.184 1 97.88 132 ILE A C 1
ATOM 1066 O O . ILE A 1 132 ? 12.328 25.578 2.895 1 97.88 132 ILE A O 1
ATOM 1070 N N . VAL A 1 133 ? 10.484 24.344 2.625 1 98.12 133 VAL A N 1
ATOM 1071 C CA . VAL A 1 133 ? 10.477 23.922 4.023 1 98.12 133 VAL A CA 1
ATOM 1072 C C . VAL A 1 133 ? 11.648 22.984 4.277 1 98.12 133 VAL A C 1
ATOM 1074 O O . VAL A 1 133 ? 12.242 23 5.359 1 98.12 133 VAL A O 1
ATOM 1077 N N . MET A 1 134 ? 11.969 22.109 3.311 1 98.5 134 MET A N 1
ATOM 1078 C CA . MET A 1 134 ? 13.125 21.219 3.445 1 98.5 134 MET A CA 1
ATOM 1079 C C . MET A 1 134 ? 14.406 22.016 3.652 1 98.5 134 MET A C 1
ATOM 1081 O O . MET A 1 134 ? 15.25 21.656 4.473 1 98.5 134 MET A O 1
ATOM 1085 N N . GLU A 1 135 ? 14.531 23.109 3.039 1 98 135 GLU A N 1
ATOM 1086 C CA . GLU A 1 135 ? 15.727 23.938 3.08 1 98 135 GLU A CA 1
ATOM 1087 C C . GLU A 1 135 ? 15.852 24.672 4.422 1 98 135 GLU A C 1
ATOM 1089 O O . GLU A 1 135 ? 16.922 25.203 4.742 1 98 135 GLU A O 1
ATOM 1094 N N . LYS A 1 136 ? 14.844 24.656 5.195 1 98.69 136 LYS A N 1
ATOM 1095 C CA . LYS A 1 136 ? 14.852 25.344 6.48 1 98.69 136 LYS A CA 1
ATOM 1096 C C . LYS A 1 136 ? 15.164 24.391 7.621 1 98.69 136 LYS A C 1
ATOM 1098 O O . LYS A 1 136 ? 15.203 24.797 8.789 1 98.69 136 LYS A O 1
ATOM 1103 N N . VAL A 1 137 ? 15.453 23.125 7.266 1 98.38 137 VAL A N 1
ATOM 1104 C CA . VAL A 1 137 ? 15.828 22.125 8.266 1 98.38 137 VAL A CA 1
ATOM 1105 C C . VAL A 1 137 ? 17.344 22.109 8.43 1 98.38 137 VAL A C 1
ATOM 1107 O O . VAL A 1 137 ? 18.078 22.047 7.438 1 98.38 137 VAL A O 1
ATOM 1110 N N . LYS A 1 138 ? 17.828 22.188 9.648 1 97.56 138 LYS A N 1
ATOM 1111 C CA . LYS A 1 138 ? 19.25 22.078 9.938 1 97.56 138 LYS A CA 1
ATOM 1112 C C . LYS A 1 138 ? 19.797 20.703 9.539 1 97.56 138 LYS A C 1
ATOM 1114 O O . LYS A 1 138 ? 19.062 19.719 9.547 1 97.56 138 LYS A O 1
ATOM 1119 N N . PRO A 1 139 ? 21.125 20.734 9.211 1 97.06 139 PRO A N 1
ATOM 1120 C CA . PRO A 1 139 ? 21.719 19.406 9.164 1 97.06 139 PRO A CA 1
ATOM 1121 C C . PRO A 1 139 ? 21.5 18.609 10.453 1 97.06 139 PRO A C 1
ATOM 1123 O O . PRO A 1 139 ? 21.688 19.141 11.547 1 97.06 139 PRO A O 1
ATOM 1126 N N . GLY A 1 140 ? 21.062 17.469 10.32 1 95.25 140 GLY A N 1
ATOM 1127 C CA . GLY A 1 140 ? 20.766 16.641 11.484 1 95.25 140 GLY A CA 1
ATOM 1128 C C . GLY A 1 140 ? 19.391 16.891 12.055 1 95.25 140 GLY A C 1
ATOM 1129 O O . GLY A 1 140 ? 18.938 16.156 12.945 1 95.25 140 GLY A O 1
ATOM 1130 N N . GLY A 1 141 ? 18.703 17.906 11.531 1 96.5 141 GLY A N 1
ATOM 1131 C CA . GLY A 1 141 ? 17.359 18.234 11.984 1 96.5 141 GLY A CA 1
ATOM 1132 C C . GLY A 1 141 ? 16.281 17.375 11.328 1 96.5 141 GLY A C 1
ATOM 1133 O O . GLY A 1 141 ? 16.594 16.422 10.617 1 96.5 141 GLY A O 1
ATOM 1134 N N . TYR A 1 142 ? 15 17.766 11.594 1 97.12 142 TYR A N 1
ATOM 1135 C CA . TYR A 1 142 ? 13.898 16.922 11.156 1 97.12 142 TYR A CA 1
ATOM 1136 C C . TYR A 1 142 ? 12.836 17.75 10.438 1 97.12 142 TYR A C 1
ATOM 1138 O O . TYR A 1 142 ? 12.625 18.922 10.758 1 97.12 142 TYR A O 1
ATOM 1146 N N . LEU A 1 143 ? 12.219 17.141 9.492 1 98.38 143 LEU A N 1
ATOM 1147 C CA . LEU A 1 143 ? 10.961 17.594 8.898 1 98.38 143 LEU A CA 1
ATOM 1148 C C . LEU A 1 143 ? 9.82 16.656 9.273 1 98.38 143 LEU A C 1
ATOM 1150 O O . LEU A 1 143 ? 9.891 15.445 9.008 1 98.38 143 LEU A O 1
ATOM 1154 N N . SER A 1 144 ? 8.836 17.172 9.961 1 98.38 144 SER A N 1
ATOM 1155 C CA . SER A 1 144 ? 7.586 16.453 10.211 1 98.38 144 SER A CA 1
ATOM 1156 C C . SER A 1 144 ? 6.523 16.812 9.188 1 98.38 144 SER A C 1
ATOM 1158 O O . SER A 1 144 ? 5.922 17.891 9.258 1 98.38 144 SER A O 1
ATOM 1160 N N . LEU A 1 145 ? 6.27 15.883 8.266 1 98.75 145 LEU A N 1
ATOM 1161 C CA . LEU A 1 145 ? 5.395 16.156 7.129 1 98.75 145 LEU A CA 1
ATOM 1162 C C . LEU A 1 145 ? 4.125 15.312 7.211 1 98.75 145 LEU A C 1
ATOM 1164 O O . LEU A 1 145 ? 4.191 14.078 7.23 1 98.75 145 LEU A O 1
ATOM 1168 N N . LEU A 1 146 ? 2.998 15.938 7.402 1 98.56 146 LEU A N 1
ATOM 1169 C CA . LEU A 1 146 ? 1.674 15.328 7.332 1 98.56 146 LEU A CA 1
ATOM 1170 C C . LEU A 1 146 ? 0.911 15.836 6.109 1 98.56 146 LEU A C 1
ATOM 1172 O O . LEU A 1 146 ? 0.762 17.047 5.918 1 98.56 146 LEU A O 1
ATOM 1176 N N . PHE A 1 147 ? 0.443 14.938 5.254 1 98.31 147 PHE A N 1
ATOM 1177 C CA . PHE A 1 147 ? -0.214 15.414 4.043 1 98.31 147 PHE A CA 1
ATOM 1178 C C . PHE A 1 147 ? -1.369 14.5 3.656 1 98.31 147 PHE A C 1
ATOM 1180 O O . PHE A 1 147 ? -1.431 13.344 4.098 1 98.31 147 PHE A O 1
ATOM 1187 N N . TYR A 1 148 ? -2.293 15.039 2.883 1 97.06 148 TYR A N 1
ATOM 1188 C CA . TYR A 1 148 ? -3.434 14.297 2.367 1 97.06 148 TYR A CA 1
ATOM 1189 C C . TYR A 1 148 ? -2.994 13.289 1.309 1 97.06 148 TYR A C 1
ATOM 1191 O O . TYR A 1 148 ? -2.322 13.656 0.341 1 97.06 148 TYR A O 1
ATOM 1199 N N . ASN A 1 149 ? -3.414 12.055 1.462 1 98.19 149 ASN A N 1
ATOM 1200 C CA . ASN A 1 149 ? -2.922 10.914 0.704 1 98.19 149 ASN A CA 1
ATOM 1201 C C . ASN A 1 149 ? -3.693 10.734 -0.601 1 98.19 149 ASN A C 1
ATOM 1203 O O . ASN A 1 149 ? -4.887 10.43 -0.584 1 98.19 149 ASN A O 1
ATOM 1207 N N . ARG A 1 150 ? -3.014 10.836 -1.68 1 97.62 150 ARG A N 1
ATOM 1208 C CA . ARG A 1 150 ? -3.668 10.656 -2.971 1 97.62 150 ARG A CA 1
ATOM 1209 C C . ARG A 1 150 ? -4.125 9.211 -3.156 1 97.62 150 ARG A C 1
ATOM 1211 O O . ARG A 1 150 ? -5.16 8.953 -3.777 1 97.62 150 ARG A O 1
ATOM 1218 N N . ASN A 1 151 ? -3.377 8.211 -2.66 1 98.25 151 ASN A N 1
ATOM 1219 C CA . ASN A 1 151 ? -3.836 6.828 -2.701 1 98.25 151 ASN A CA 1
ATOM 1220 C C . ASN A 1 151 ? -5.223 6.676 -2.08 1 98.25 151 ASN A C 1
ATOM 1222 O O . ASN A 1 151 ? -6.066 5.945 -2.605 1 98.25 151 ASN A O 1
ATOM 1226 N N . ALA A 1 152 ? -5.391 7.336 -0.933 1 97.19 152 ALA A N 1
ATOM 1227 C CA . ALA A 1 152 ? -6.672 7.23 -0.235 1 97.19 152 ALA A CA 1
ATOM 1228 C C . ALA A 1 152 ? -7.809 7.789 -1.086 1 97.19 152 ALA A C 1
ATOM 1230 O O . ALA A 1 152 ? -8.898 7.215 -1.131 1 97.19 152 ALA A O 1
ATOM 1231 N N . MET A 1 153 ? -7.547 8.898 -1.704 1 95.56 153 MET A N 1
ATOM 1232 C CA . MET A 1 153 ? -8.555 9.5 -2.568 1 95.56 153 MET A CA 1
ATOM 1233 C C . MET A 1 153 ? -8.906 8.578 -3.725 1 95.56 153 MET A C 1
ATOM 1235 O O . MET A 1 153 ? -10.086 8.359 -4.016 1 95.56 153 MET A O 1
ATOM 1239 N N . VAL A 1 154 ? -7.895 8.023 -4.344 1 97.12 154 VAL A N 1
ATOM 1240 C CA . VAL A 1 154 ? -8.102 7.113 -5.469 1 97.12 154 VAL A CA 1
ATOM 1241 C C . VAL A 1 154 ? -8.875 5.883 -5.004 1 97.12 154 VAL A C 1
ATOM 1243 O O . VAL A 1 154 ? -9.883 5.508 -5.609 1 97.12 154 VAL A O 1
ATOM 1246 N N . TYR A 1 155 ? -8.469 5.281 -3.893 1 96.94 155 TYR A N 1
ATOM 1247 C CA . TYR A 1 155 ? -9.07 4.039 -3.418 1 96.94 155 TYR A CA 1
ATOM 1248 C C . TYR A 1 155 ? -10.523 4.254 -3.01 1 96.94 155 TYR A C 1
ATOM 1250 O O . TYR A 1 155 ? -11.391 3.436 -3.324 1 96.94 155 TYR A O 1
ATOM 1258 N N . THR A 1 156 ? -10.789 5.355 -2.314 1 95.44 156 THR A N 1
ATOM 1259 C CA . THR A 1 156 ? -12.156 5.652 -1.902 1 95.44 156 THR A CA 1
ATOM 1260 C C . THR A 1 156 ? -13.07 5.793 -3.119 1 95.44 156 THR A C 1
ATOM 1262 O O . THR A 1 156 ? -14.18 5.266 -3.129 1 95.44 156 THR A O 1
ATOM 1265 N N . ASN A 1 157 ? -12.594 6.492 -4.125 1 95.31 157 ASN A N 1
ATOM 1266 C CA . ASN A 1 157 ? -13.375 6.641 -5.348 1 95.31 157 ASN A CA 1
ATOM 1267 C C . ASN A 1 157 ? -13.539 5.305 -6.07 1 95.31 157 ASN A C 1
ATOM 1269 O O . ASN A 1 157 ? -14.609 5.02 -6.609 1 95.31 157 ASN A O 1
ATOM 1273 N N . ALA A 1 158 ? -12.523 4.508 -6.086 1 96.88 158 ALA A N 1
ATOM 1274 C CA . ALA A 1 158 ? -12.594 3.199 -6.73 1 96.88 158 ALA A CA 1
ATOM 1275 C C . ALA A 1 158 ? -13.625 2.311 -6.051 1 96.88 158 ALA A C 1
ATOM 1277 O O . ALA A 1 158 ? -14.391 1.615 -6.723 1 96.88 158 ALA A O 1
ATOM 1278 N N . LEU A 1 159 ? -13.727 2.359 -4.723 1 95.62 159 LEU A N 1
ATOM 1279 C CA . LEU A 1 159 ? -14.656 1.53 -3.961 1 95.62 159 LEU A CA 1
ATOM 1280 C C . LEU A 1 159 ? -16.094 1.957 -4.211 1 95.62 159 LEU A C 1
ATOM 1282 O O . LEU A 1 159 ? -17.016 1.133 -4.145 1 95.62 159 LEU A O 1
ATOM 1286 N N . LYS A 1 160 ? -16.297 3.176 -4.461 1 94.88 160 LYS A N 1
ATOM 1287 C CA . LYS A 1 160 ? -17.641 3.695 -4.645 1 94.88 160 LYS A CA 1
ATOM 1288 C C . LYS A 1 160 ? -18.188 3.35 -6.027 1 94.88 160 LYS A C 1
ATOM 1290 O O . LYS A 1 160 ? -19.391 3.182 -6.203 1 94.88 160 LYS A O 1
ATOM 1295 N N . GLY A 1 161 ? -17.359 3.254 -7.062 1 95.75 161 GLY A N 1
ATOM 1296 C CA . GLY A 1 161 ? -17.734 2.771 -8.383 1 95.75 161 GLY A CA 1
ATOM 1297 C C . GLY A 1 161 ? -18.531 3.779 -9.18 1 95.75 161 GLY A C 1
ATOM 1298 O O . GLY A 1 161 ? -18.328 4.988 -9.062 1 95.75 161 GLY A O 1
ATOM 1299 N N . HIS A 1 162 ? -19.375 3.271 -10.141 1 94.75 162 HIS A N 1
ATOM 1300 C CA . HIS A 1 162 ? -20.266 4.09 -10.945 1 94.75 162 HIS A CA 1
ATOM 1301 C C . HIS A 1 162 ? -19.5 5.191 -11.672 1 94.75 162 HIS A C 1
ATOM 1303 O O . HIS A 1 162 ? -18.5 4.922 -12.328 1 94.75 162 HIS A O 1
ATOM 1309 N N . TRP A 1 163 ? -20.047 6.383 -11.578 1 93.38 163 TRP A N 1
ATOM 1310 C CA . TRP A 1 163 ? -19.484 7.477 -12.352 1 93.38 163 TRP A CA 1
ATOM 1311 C C . TRP A 1 163 ? -18.078 7.828 -11.844 1 93.38 163 TRP A C 1
ATOM 1313 O O . TRP A 1 163 ? -17.297 8.438 -12.57 1 93.38 163 TRP A O 1
ATOM 1323 N N . ARG A 1 164 ? -17.656 7.422 -10.711 1 94.69 164 ARG A N 1
ATOM 1324 C CA . ARG A 1 164 ? -16.375 7.758 -10.133 1 94.69 164 ARG A CA 1
ATOM 1325 C C . ARG A 1 164 ? -15.234 7.055 -10.867 1 94.69 164 ARG A C 1
ATOM 1327 O O . ARG A 1 164 ? -14.109 7.566 -10.922 1 94.69 164 ARG A O 1
ATOM 1334 N N . TRP A 1 165 ? -15.523 5.863 -11.422 1 96.56 165 TRP A N 1
ATOM 1335 C CA . TRP A 1 165 ? -14.5 5.141 -12.164 1 96.56 165 TRP A CA 1
ATOM 1336 C C . TRP A 1 165 ? -14.062 5.922 -13.398 1 96.56 165 TRP A C 1
ATOM 1338 O O . TRP A 1 165 ? -12.867 6.078 -13.648 1 96.56 165 TRP A O 1
ATOM 1348 N N . ARG A 1 166 ? -15 6.484 -14.117 1 94.69 166 ARG A N 1
ATOM 1349 C CA . ARG A 1 166 ? -14.672 7.309 -15.273 1 94.69 166 ARG A CA 1
ATOM 1350 C C . ARG A 1 166 ? -13.914 8.562 -14.852 1 94.69 166 ARG A C 1
ATOM 1352 O O . ARG A 1 166 ? -12.977 8.992 -15.531 1 94.69 166 ARG A O 1
ATOM 1359 N N . ASN A 1 167 ? -14.305 9.125 -13.727 1 94.81 167 ASN A N 1
ATOM 1360 C CA . ASN A 1 167 ? -13.617 10.297 -13.219 1 94.81 167 ASN A CA 1
ATOM 1361 C C . ASN A 1 167 ? -12.156 10 -12.891 1 94.81 167 ASN A C 1
ATOM 1363 O O . ASN A 1 167 ? -11.273 10.828 -13.133 1 94.81 167 ASN A O 1
ATOM 1367 N N . LEU A 1 168 ? -11.906 8.836 -12.344 1 95.81 168 LEU A N 1
ATOM 1368 C CA . LEU A 1 168 ? -10.539 8.414 -12.062 1 95.81 168 LEU A CA 1
ATOM 1369 C C . LEU A 1 168 ? -9.75 8.242 -13.352 1 95.81 168 LEU A C 1
ATOM 1371 O O . LEU A 1 168 ? -8.617 8.727 -13.461 1 95.81 168 LEU A O 1
ATOM 1375 N N . LEU A 1 169 ? -10.383 7.594 -14.336 1 95.94 169 LEU A N 1
ATOM 1376 C CA . LEU A 1 169 ? -9.727 7.289 -15.602 1 95.94 169 LEU A CA 1
ATOM 1377 C C . LEU A 1 169 ? -9.422 8.562 -16.391 1 95.94 169 LEU A C 1
ATOM 1379 O O . LEU A 1 169 ? -8.398 8.648 -17.078 1 95.94 169 LEU A O 1
ATOM 1383 N N . ASP A 1 170 ? -10.242 9.578 -16.188 1 94.38 170 ASP A N 1
ATOM 1384 C CA . ASP A 1 170 ? -10.07 10.836 -16.906 1 94.38 170 ASP A CA 1
ATOM 1385 C C . ASP A 1 170 ? -9.273 11.844 -16.062 1 94.38 170 ASP A C 1
ATOM 1387 O O . ASP A 1 170 ? -9.055 12.977 -16.5 1 94.38 170 ASP A O 1
ATOM 1391 N N . ASP A 1 171 ? -8.922 11.492 -14.891 1 91.12 171 ASP A N 1
ATOM 1392 C CA . ASP A 1 171 ? -8.172 12.336 -13.961 1 91.12 171 ASP A CA 1
ATOM 1393 C C . ASP A 1 171 ? -8.969 13.594 -13.609 1 91.12 171 ASP A C 1
ATOM 1395 O O . ASP A 1 171 ? -8.391 14.68 -13.477 1 91.12 171 ASP A O 1
ATOM 1399 N N . THR A 1 172 ? -10.25 13.453 -13.531 1 90.81 172 THR A N 1
ATOM 1400 C CA . THR A 1 172 ? -11.109 14.594 -13.227 1 90.81 172 THR A CA 1
ATOM 1401 C C . THR A 1 172 ? -11.602 14.523 -11.781 1 90.81 172 THR A C 1
ATOM 1403 O O . THR A 1 172 ? -12.453 15.32 -11.375 1 90.81 172 THR A O 1
ATOM 1406 N N . TYR A 1 173 ? -11.07 13.578 -11.062 1 88.38 173 TYR A N 1
ATOM 1407 C CA . TYR A 1 173 ? -11.531 13.383 -9.688 1 88.38 173 TYR A CA 1
ATOM 1408 C C . TYR A 1 173 ? -10.922 14.422 -8.758 1 88.38 173 TYR A C 1
ATOM 1410 O O . TYR A 1 173 ? -11.398 14.609 -7.633 1 88.38 173 TYR A O 1
ATOM 1418 N N . LEU A 1 174 ? -9.922 15.133 -9.266 1 84.25 174 LEU A N 1
ATOM 1419 C CA . LEU A 1 174 ? -9.258 16.156 -8.461 1 84.25 174 LEU A CA 1
ATOM 1420 C C . LEU A 1 174 ? -10.008 17.484 -8.539 1 84.25 174 LEU A C 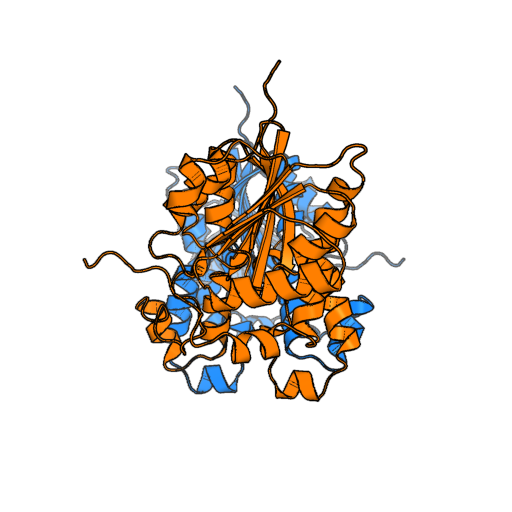1
ATOM 1422 O O . LEU A 1 174 ? -10.492 17.859 -9.609 1 84.25 174 LEU A O 1
ATOM 1426 N N . GLY A 1 175 ? -10.094 18.203 -7.484 1 71.38 175 GLY A N 1
ATOM 1427 C CA . GLY A 1 175 ? -10.672 19.531 -7.469 1 71.38 175 GLY A CA 1
ATOM 1428 C C . GLY A 1 175 ? -12.188 19.531 -7.504 1 71.38 175 GLY A C 1
ATOM 1429 O O . GLY A 1 175 ? -12.812 20.594 -7.574 1 71.38 175 GLY A O 1
ATOM 1430 N N . LYS A 1 176 ? -12.852 18.406 -7.703 1 61.53 176 LYS A N 1
ATOM 1431 C CA . LYS A 1 176 ? -14.305 18.328 -7.816 1 61.53 176 LYS A CA 1
ATOM 1432 C C . LYS A 1 176 ? -14.961 18.266 -6.438 1 61.53 176 LYS A C 1
ATOM 1434 O O . LYS A 1 176 ? -16.156 18.547 -6.301 1 61.53 176 LYS A O 1
ATOM 1439 N N . GLY A 1 177 ? -14.273 18 -5.484 1 59.31 177 GLY A N 1
ATOM 1440 C CA . GLY A 1 177 ? -14.945 17.766 -4.215 1 59.31 177 GLY A CA 1
ATOM 1441 C C . GLY A 1 177 ? -15.359 19.047 -3.518 1 59.31 177 GLY A C 1
ATOM 1442 O O . GLY A 1 177 ? -15.289 20.125 -4.102 1 59.31 177 GLY A O 1
ATOM 1443 N N . LYS A 1 178 ? -16.156 18.859 -2.453 1 63 178 LYS A N 1
ATOM 1444 C CA . LYS A 1 178 ? -16.609 19.938 -1.598 1 63 178 LYS A CA 1
ATOM 1445 C C . LYS A 1 178 ? -15.445 20.828 -1.172 1 63 178 LYS A C 1
ATOM 1447 O O . LYS A 1 178 ? -14.281 20.484 -1.384 1 63 178 LYS A O 1
ATOM 1452 N N . LYS A 1 179 ? -15.664 21.984 -0.639 1 61.56 179 LYS A N 1
ATOM 1453 C CA . LYS A 1 179 ? -14.781 23.047 -0.179 1 61.56 179 LYS A CA 1
ATOM 1454 C C . LYS A 1 179 ? -13.734 22.516 0.792 1 61.56 179 LYS A C 1
ATOM 1456 O O . LYS A 1 179 ? -12.664 23.109 0.951 1 61.56 179 LYS A O 1
ATOM 1461 N N . LEU A 1 180 ? -13.828 21.203 1.125 1 69.19 180 LEU A N 1
ATOM 1462 C CA . LEU A 1 180 ? -12.922 20.719 2.16 1 69.19 180 LEU A CA 1
ATOM 1463 C C . LEU A 1 180 ? -12.109 19.531 1.66 1 69.19 180 LEU A C 1
ATOM 1465 O O . LEU A 1 180 ? -11.43 18.859 2.445 1 69.19 180 LEU A O 1
ATOM 1469 N 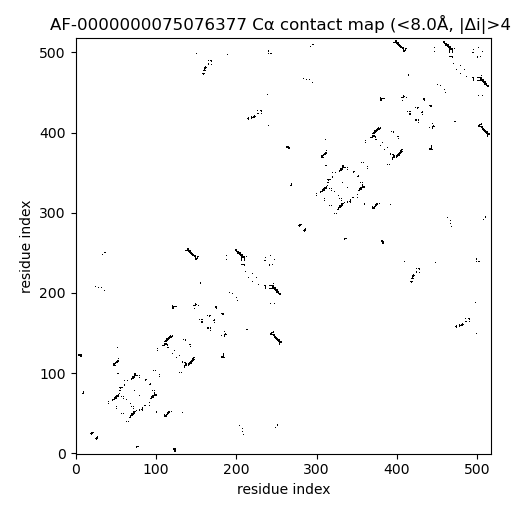N . THR A 1 181 ? -12.133 19.266 0.336 1 80.56 181 THR A N 1
ATOM 1470 C CA . THR A 1 181 ? -11.266 18.25 -0.249 1 80.56 181 THR A CA 1
ATOM 1471 C C . THR A 1 181 ? -10.031 18.891 -0.877 1 80.56 181 THR A C 1
ATOM 1473 O O . THR A 1 181 ? -10.148 19.719 -1.786 1 80.56 181 THR A O 1
ATOM 1476 N N . PRO A 1 182 ? -8.938 18.516 -0.348 1 89 182 PRO A N 1
ATOM 1477 C CA . PRO A 1 182 ? -7.727 19.156 -0.88 1 89 182 PRO A CA 1
ATOM 1478 C C . PRO A 1 182 ? -7.562 18.938 -2.383 1 89 182 PRO A C 1
ATOM 1480 O O . PRO A 1 182 ? -7.711 17.828 -2.875 1 89 182 PRO A O 1
ATOM 1483 N N . PRO A 1 183 ? -7.25 19.922 -3.033 1 89.44 183 PRO A N 1
ATOM 1484 C CA . PRO A 1 183 ? -7.137 19.828 -4.492 1 89.44 183 PRO A CA 1
ATOM 1485 C C . PRO A 1 183 ? -5.855 19.141 -4.938 1 89.44 183 PRO A C 1
ATOM 1487 O O . PRO A 1 183 ? -5.781 18.625 -6.062 1 89.44 183 PRO A O 1
ATOM 1490 N N . ASN A 1 184 ? -4.824 19.109 -4.09 1 93 184 ASN A N 1
ATOM 1491 C CA . ASN A 1 184 ? -3.537 18.578 -4.508 1 93 184 ASN A CA 1
ATOM 1492 C C . ASN A 1 184 ? -3.029 17.516 -3.527 1 93 184 ASN A C 1
ATOM 1494 O O . ASN A 1 184 ? -1.988 17.703 -2.895 1 93 184 ASN A O 1
ATOM 1498 N N . PRO A 1 185 ? -3.738 16.391 -3.451 1 96 185 PRO A N 1
ATOM 1499 C CA . PRO A 1 185 ? -3.193 15.289 -2.652 1 96 185 PRO A CA 1
ATOM 1500 C C . PRO A 1 185 ? -1.878 14.75 -3.209 1 96 185 PRO A C 1
ATOM 1502 O O . PRO A 1 185 ? -1.559 14.977 -4.379 1 96 185 PRO A O 1
ATOM 1505 N N . GLN A 1 186 ? -1.096 14.117 -2.369 1 97.81 186 GLN A N 1
ATOM 1506 C CA . GLN A 1 186 ? 0.221 13.648 -2.797 1 97.81 186 GLN A CA 1
ATOM 1507 C C . GLN A 1 186 ? 0.333 12.133 -2.688 1 97.81 186 GLN A C 1
ATOM 1509 O O . GLN A 1 186 ? -0.19 11.531 -1.746 1 97.81 186 GLN A O 1
ATOM 1514 N N . TYR A 1 187 ? 1.068 11.547 -3.627 1 98 187 TYR A N 1
ATOM 1515 C CA . TYR A 1 187 ? 1.459 10.148 -3.477 1 98 187 TYR A CA 1
ATOM 1516 C C . TYR A 1 187 ? 2.629 10.008 -2.51 1 98 187 TYR A C 1
ATOM 1518 O O . TYR A 1 187 ? 3.668 10.656 -2.688 1 98 187 TYR A O 1
ATOM 1526 N N . PRO A 1 188 ? 2.504 9.172 -1.531 1 98.44 188 PRO A N 1
ATOM 1527 C CA . PRO A 1 188 ? 3.59 9.031 -0.559 1 98.44 188 PRO A CA 1
ATOM 1528 C C . PRO A 1 188 ? 4.91 8.617 -1.205 1 98.44 188 PRO A C 1
ATOM 1530 O O . PRO A 1 188 ? 5.977 9.094 -0.808 1 98.44 188 PRO A O 1
ATOM 1533 N N . ASN A 1 189 ? 4.859 7.688 -2.166 1 97.94 189 ASN A N 1
ATOM 1534 C CA . ASN A 1 189 ? 6.094 7.223 -2.787 1 97.94 189 ASN A CA 1
ATOM 1535 C C . ASN A 1 189 ? 6.828 8.359 -3.486 1 97.94 189 ASN A C 1
ATOM 1537 O O . ASN A 1 189 ? 8.062 8.414 -3.469 1 97.94 189 ASN A O 1
ATOM 1541 N N . GLU A 1 190 ? 6.113 9.297 -4.098 1 97.75 190 GLU A N 1
ATOM 1542 C CA . GLU A 1 190 ? 6.727 10.438 -4.766 1 97.75 190 GLU A CA 1
ATOM 1543 C C . GLU A 1 190 ? 7.328 11.406 -3.754 1 97.75 190 GLU A C 1
ATOM 1545 O O . GLU A 1 190 ? 8.422 11.938 -3.967 1 97.75 190 GLU A O 1
ATOM 1550 N N . VAL A 1 191 ? 6.633 11.633 -2.697 1 98.5 191 VAL A N 1
ATOM 1551 C CA . VAL A 1 191 ? 7.109 12.523 -1.641 1 98.5 191 VAL A CA 1
ATOM 1552 C C . VAL A 1 191 ? 8.383 11.953 -1.018 1 98.5 191 VAL A C 1
ATOM 1554 O O . VAL A 1 191 ? 9.359 12.672 -0.821 1 98.5 191 VAL A O 1
ATOM 1557 N N . ILE A 1 192 ? 8.391 10.688 -0.747 1 98.5 192 ILE A N 1
ATOM 1558 C CA . ILE A 1 192 ? 9.523 10.016 -0.128 1 98.5 192 ILE A CA 1
ATOM 1559 C C . ILE A 1 192 ? 10.734 10.094 -1.054 1 98.5 192 ILE A C 1
ATOM 1561 O O . ILE A 1 192 ? 11.852 10.383 -0.606 1 98.5 192 ILE A O 1
ATOM 1565 N N . GLU A 1 193 ? 10.516 9.844 -2.301 1 97.88 193 GLU A N 1
ATOM 1566 C CA . GLU A 1 193 ? 11.602 9.93 -3.27 1 97.88 193 GLU A CA 1
ATOM 1567 C C . GLU A 1 193 ? 12.211 11.328 -3.285 1 97.88 193 GLU A C 1
ATOM 1569 O O . GLU A 1 193 ? 13.43 11.484 -3.344 1 97.88 193 GLU A O 1
ATOM 1574 N N . ARG A 1 194 ? 11.352 12.305 -3.258 1 97.81 194 ARG A N 1
ATOM 1575 C CA . ARG A 1 194 ? 11.82 13.688 -3.246 1 97.81 194 ARG A CA 1
ATOM 1576 C C . ARG A 1 194 ? 12.641 13.977 -1.989 1 97.81 194 ARG A C 1
ATOM 1578 O O . ARG A 1 194 ? 13.711 14.578 -2.064 1 97.81 194 ARG A O 1
ATOM 1585 N N . LEU A 1 195 ? 12.156 13.57 -0.845 1 98.62 195 LEU A N 1
ATOM 1586 C CA . LEU A 1 195 ? 12.867 13.766 0.417 1 98.62 195 LEU A CA 1
ATOM 1587 C C . LEU A 1 195 ? 14.227 13.086 0.385 1 98.62 195 LEU A C 1
ATOM 1589 O O . LEU A 1 195 ? 15.242 13.703 0.737 1 98.62 195 LEU A O 1
ATOM 1593 N N . GLN A 1 196 ? 14.242 11.875 -0.079 1 98.19 196 GLN A N 1
ATOM 1594 C CA . GLN A 1 196 ? 15.477 11.102 -0.096 1 98.19 196 GLN A CA 1
ATOM 1595 C C . GLN A 1 196 ? 16.484 11.68 -1.085 1 98.19 196 GLN A C 1
ATOM 1597 O O . GLN A 1 196 ? 17.688 11.719 -0.81 1 98.19 196 GLN A O 1
ATOM 1602 N N . SER A 1 197 ? 15.984 12.156 -2.201 1 97.31 197 SER A N 1
ATOM 1603 C CA . SER A 1 197 ? 16.859 12.75 -3.205 1 97.31 197 SER A CA 1
ATOM 1604 C C . SER A 1 197 ? 17.516 14.031 -2.689 1 97.31 197 SER A C 1
ATOM 1606 O O . SER A 1 197 ? 18.516 14.492 -3.234 1 97.31 197 SER A O 1
ATOM 1608 N N . GLN A 1 198 ? 16.938 14.555 -1.637 1 96.81 198 GLN A N 1
ATOM 1609 C CA . GLN A 1 198 ? 17.453 15.797 -1.076 1 96.81 198 GLN A CA 1
ATOM 1610 C C . GLN A 1 198 ? 18.188 15.555 0.24 1 96.81 198 GLN A C 1
ATOM 1612 O O . GLN A 1 198 ? 18.391 16.469 1.031 1 96.81 198 GLN A O 1
ATOM 1617 N N . GLY A 1 199 ? 18.469 14.328 0.525 1 97.62 199 GLY A N 1
ATOM 1618 C CA . GLY A 1 199 ? 19.344 14.008 1.641 1 97.62 199 GLY A CA 1
ATOM 1619 C C . GLY A 1 199 ? 18.594 13.727 2.928 1 97.62 199 GLY A C 1
ATOM 1620 O O . GLY A 1 199 ? 19.188 13.773 4.016 1 97.62 199 GLY A O 1
ATOM 1621 N N . PHE A 1 200 ? 17.344 13.5 2.859 1 98.56 200 PHE A N 1
ATOM 1622 C CA . PHE A 1 200 ? 16.578 13.133 4.039 1 98.56 200 PHE A CA 1
ATOM 1623 C C . PHE A 1 200 ? 16.406 11.617 4.129 1 98.56 200 PHE A C 1
ATOM 1625 O O . PHE A 1 200 ? 16.297 10.938 3.105 1 98.56 200 PHE A O 1
ATOM 1632 N N . SER A 1 201 ? 16.391 11.094 5.344 1 98.12 201 SER A N 1
ATOM 1633 C CA . SER A 1 201 ? 16.031 9.711 5.629 1 98.12 201 SER A CA 1
ATOM 1634 C C . SER A 1 201 ? 14.711 9.641 6.402 1 98.12 201 SER A C 1
ATOM 1636 O O . SER A 1 201 ? 14.477 10.438 7.312 1 98.12 201 SER A O 1
ATOM 1638 N N . ILE A 1 202 ? 13.852 8.75 6.02 1 98.19 202 ILE A N 1
ATOM 1639 C CA . ILE A 1 202 ? 12.562 8.609 6.684 1 98.19 202 ILE A CA 1
ATOM 1640 C C . ILE A 1 202 ? 12.727 7.812 7.977 1 98.19 202 ILE A C 1
ATOM 1642 O O . ILE A 1 202 ? 13.141 6.652 7.949 1 98.19 202 ILE A O 1
ATOM 1646 N N . THR A 1 203 ? 12.414 8.398 9.094 1 96.5 203 THR A N 1
ATOM 1647 C CA . THR A 1 203 ? 12.609 7.742 10.383 1 96.5 203 THR A CA 1
ATOM 1648 C C . THR A 1 203 ? 11.281 7.238 10.945 1 96.5 203 THR A C 1
ATOM 1650 O O . THR A 1 203 ? 11.258 6.367 11.812 1 96.5 203 THR A O 1
ATOM 1653 N N . ALA A 1 204 ? 10.219 7.816 10.492 1 97.5 204 ALA A N 1
ATOM 1654 C CA . ALA A 1 204 ? 8.875 7.34 10.805 1 97.5 204 ALA A CA 1
ATOM 1655 C C . ALA A 1 204 ? 7.953 7.484 9.594 1 97.5 204 ALA A C 1
ATOM 1657 O O . ALA A 1 204 ? 8.062 8.445 8.836 1 97.5 204 ALA A O 1
ATOM 1658 N N . HIS A 1 205 ? 7.176 6.594 9.352 1 98.62 205 HIS A N 1
ATOM 1659 C CA . HIS A 1 205 ? 6.172 6.523 8.297 1 98.62 205 HIS A CA 1
ATOM 1660 C C . HIS A 1 205 ? 4.859 5.953 8.828 1 98.62 205 HIS A C 1
ATOM 1662 O O . HIS A 1 205 ? 4.75 4.746 9.055 1 98.62 205 HIS A O 1
ATOM 1668 N N . THR A 1 206 ? 3.871 6.84 9.031 1 98.69 206 THR A N 1
ATOM 1669 C CA . THR A 1 206 ? 2.633 6.461 9.703 1 98.69 206 THR A CA 1
ATOM 1670 C C . THR A 1 206 ? 1.42 6.836 8.859 1 98.69 206 THR A C 1
ATOM 1672 O O . THR A 1 206 ? 1.316 7.965 8.375 1 98.69 206 THR A O 1
ATOM 1675 N N . GLY A 1 207 ? 0.548 5.863 8.609 1 98.81 207 GLY A N 1
ATOM 1676 C CA . GLY A 1 207 ? -0.75 6.16 8.023 1 98.81 207 GLY A CA 1
ATOM 1677 C C . GLY A 1 207 ? -1.817 6.457 9.055 1 98.81 207 GLY A C 1
ATOM 1678 O O . GLY A 1 207 ? -1.915 5.77 10.078 1 98.81 207 GLY A O 1
ATOM 1679 N N . ILE A 1 208 ? -2.559 7.508 8.852 1 98.31 208 ILE A N 1
ATOM 1680 C CA . ILE A 1 208 ? -3.639 7.887 9.758 1 98.31 208 ILE A CA 1
ATOM 1681 C C . ILE A 1 208 ? -4.98 7.449 9.172 1 98.31 208 ILE A C 1
ATOM 1683 O O . ILE A 1 208 ? -5.367 7.895 8.086 1 98.31 208 ILE A O 1
ATOM 1687 N N . ARG A 1 209 ? -5.695 6.59 9.961 1 97.62 209 ARG A N 1
ATOM 1688 C CA . ARG A 1 209 ? -6.965 6.008 9.539 1 97.62 209 ARG A CA 1
ATOM 1689 C C . ARG A 1 209 ? -6.793 5.148 8.297 1 97.62 209 ARG A C 1
ATOM 1691 O O . ARG A 1 209 ? -7.355 5.457 7.242 1 97.62 209 ARG A O 1
ATOM 1698 N N . VAL A 1 210 ? -6.086 4.02 8.414 1 98.38 210 VAL A N 1
ATOM 1699 C CA . VAL A 1 210 ? -5.711 3.148 7.309 1 98.38 210 VAL A CA 1
ATOM 1700 C C . VAL A 1 210 ? -6.879 2.24 6.945 1 98.38 210 VAL A C 1
ATOM 1702 O O . VAL A 1 210 ? -6.906 1.654 5.859 1 98.38 210 VAL A O 1
ATOM 1705 N N . PHE A 1 211 ? -7.906 2.119 7.855 1 97.94 211 PHE A N 1
ATOM 1706 C CA . PHE A 1 211 ? -9.094 1.314 7.598 1 97.94 211 PHE A CA 1
ATOM 1707 C C . PHE A 1 211 ? -10.359 2.164 7.691 1 97.94 211 PHE A C 1
ATOM 1709 O O . PHE A 1 211 ? -11.258 2.047 6.855 1 97.94 211 PHE A O 1
ATOM 1716 N N . HIS A 1 212 ? -10.359 3.078 8.617 1 96.31 212 HIS A N 1
ATOM 1717 C CA . HIS A 1 212 ? -11.555 3.793 9.062 1 96.31 212 HIS A CA 1
ATOM 1718 C C . HIS A 1 212 ? -12.312 4.391 7.883 1 96.31 212 HIS A C 1
ATOM 1720 O O . HIS A 1 212 ? -13.531 4.215 7.77 1 96.31 212 HIS A O 1
ATOM 1726 N N . ASP A 1 213 ? -11.625 5.008 7.047 1 94.88 213 ASP A N 1
ATOM 1727 C CA . ASP A 1 213 ? -12.273 5.801 6.004 1 94.88 213 ASP A CA 1
ATOM 1728 C C . ASP A 1 213 ? -12.719 4.918 4.84 1 94.88 213 ASP A C 1
ATOM 1730 O O . ASP A 1 213 ? -13.414 5.379 3.934 1 94.88 213 ASP A O 1
ATOM 1734 N N . TYR A 1 214 ? -12.367 3.645 4.805 1 96.19 214 TYR A N 1
ATOM 1735 C CA . TYR A 1 214 ? -12.742 2.727 3.734 1 96.19 214 TYR A CA 1
ATOM 1736 C C . TYR A 1 214 ? -13.922 1.86 4.145 1 96.19 214 TYR A C 1
ATOM 1738 O O . TYR A 1 214 ? -14.547 1.211 3.303 1 96.19 214 TYR A O 1
ATOM 1746 N N . VAL A 1 215 ? -14.18 1.807 5.441 1 95.81 215 VAL A N 1
ATOM 1747 C CA . VAL A 1 215 ? -15.281 1.007 5.969 1 95.81 215 VAL A CA 1
ATOM 1748 C C . VAL A 1 215 ? -16.594 1.751 5.773 1 95.81 215 VAL A C 1
ATOM 1750 O O . VAL A 1 215 ? -16.672 2.961 6.004 1 95.81 215 VAL A O 1
ATOM 1753 N N . SER A 1 216 ? -17.609 1.04 5.395 1 94.12 216 SER A N 1
ATOM 1754 C CA . SER A 1 216 ? -18.906 1.668 5.18 1 94.12 216 SER A CA 1
ATOM 1755 C C . SER A 1 216 ? -19.5 2.199 6.484 1 94.12 216 SER A C 1
ATOM 1757 O O . SER A 1 216 ? -19.172 1.7 7.566 1 94.12 216 SER A O 1
ATOM 1759 N N . LYS A 1 217 ? -20.359 3.207 6.371 1 93.25 217 LYS A N 1
ATOM 1760 C CA . LYS A 1 217 ? -21.016 3.771 7.543 1 93.25 217 LYS A CA 1
ATOM 1761 C C . LYS A 1 217 ? -21.812 2.705 8.289 1 93.25 217 LYS A C 1
ATOM 1763 O O . LYS A 1 217 ? -21.797 2.662 9.523 1 93.25 217 LYS A O 1
ATOM 1768 N N . ASP A 1 218 ? -22.469 1.851 7.539 1 94.12 218 ASP A N 1
ATOM 1769 C CA . ASP A 1 218 ? -23.25 0.772 8.133 1 94.12 218 ASP A CA 1
ATOM 1770 C C . ASP A 1 218 ? -22.359 -0.162 8.953 1 94.12 218 ASP A C 1
ATOM 1772 O O . ASP A 1 218 ? -22.719 -0.552 10.062 1 94.12 218 ASP A O 1
ATOM 1776 N N . THR A 1 219 ? -21.234 -0.471 8.43 1 94.81 219 THR A N 1
ATOM 1777 C CA . THR A 1 219 ? -20.297 -1.342 9.125 1 94.81 219 THR A CA 1
ATOM 1778 C C . THR A 1 219 ? -19.75 -0.657 10.367 1 94.81 219 THR A C 1
ATOM 1780 O O . THR A 1 219 ? -19.625 -1.282 11.422 1 94.81 219 THR A O 1
ATOM 1783 N N . LEU A 1 220 ? -19.422 0.623 10.266 1 94.31 220 LEU A N 1
ATOM 1784 C CA . LEU A 1 220 ? -18.922 1.371 11.406 1 94.31 220 LEU A CA 1
ATOM 1785 C C . LEU A 1 220 ? -19.953 1.41 12.531 1 94.31 220 LEU A C 1
ATOM 1787 O O . LEU A 1 220 ? -19.609 1.186 13.695 1 94.31 220 LEU A O 1
ATOM 1791 N N . ASP A 1 221 ? -21.172 1.59 12.141 1 94.38 221 ASP A N 1
ATOM 1792 C CA . ASP A 1 221 ? -22.25 1.705 13.117 1 94.38 221 ASP A CA 1
ATOM 1793 C C . ASP A 1 221 ? -22.531 0.364 13.797 1 94.38 221 ASP A C 1
ATOM 1795 O O . ASP A 1 221 ? -22.953 0.323 14.953 1 94.38 221 ASP A O 1
ATOM 1799 N N . GLY A 1 222 ? -22.297 -0.646 13.086 1 94.81 222 GLY A N 1
ATOM 1800 C CA . GLY A 1 222 ? -22.625 -1.974 13.586 1 94.81 222 GLY A CA 1
ATOM 1801 C C . GLY A 1 222 ? -21.438 -2.674 14.234 1 94.81 222 GLY A C 1
ATOM 1802 O O . GLY A 1 222 ? -21.531 -3.844 14.609 1 94.81 222 GLY A O 1
ATOM 1803 N N . SER A 1 223 ? -20.297 -2 14.32 1 95.31 223 SER A N 1
ATOM 1804 C CA . SER A 1 223 ? -19.078 -2.617 14.836 1 95.31 223 SER A CA 1
ATOM 1805 C C . SER A 1 223 ? -18.547 -1.861 16.047 1 95.31 223 SER A C 1
ATOM 1807 O O . SER A 1 223 ? -19.078 -0.808 16.406 1 95.31 223 SER A O 1
ATOM 1809 N N . ASP A 1 224 ? -17.594 -2.43 16.734 1 94.31 224 ASP A N 1
ATOM 1810 C CA . ASP A 1 224 ? -16.984 -1.842 17.922 1 94.31 224 ASP A CA 1
ATOM 1811 C C . ASP A 1 224 ? -15.867 -0.872 17.547 1 94.31 224 ASP A C 1
ATOM 1813 O O . ASP A 1 224 ? -14.797 -1.292 17.094 1 94.31 224 ASP A O 1
ATOM 1817 N N . PRO A 1 225 ? -16.078 0.368 17.797 1 92.56 225 PRO A N 1
ATOM 1818 C CA . PRO A 1 225 ? -15.055 1.35 17.422 1 92.56 225 PRO A CA 1
ATOM 1819 C C . PRO A 1 225 ? -13.719 1.102 18.125 1 92.56 225 PRO A C 1
ATOM 1821 O O . PRO A 1 225 ? -12.664 1.393 17.562 1 92.56 225 PRO A O 1
ATOM 1824 N N . ALA A 1 226 ? -13.773 0.612 19.281 1 94.5 226 ALA A N 1
ATOM 1825 C CA . ALA A 1 226 ? -12.531 0.339 20 1 94.5 226 ALA A CA 1
ATOM 1826 C C . ALA A 1 226 ? -11.688 -0.69 19.266 1 94.5 226 ALA A C 1
ATOM 1828 O O . ALA A 1 226 ? -10.461 -0.572 19.203 1 94.5 226 ALA A O 1
ATOM 1829 N N . GLU A 1 227 ? -12.344 -1.687 18.703 1 96.12 227 GLU A N 1
ATOM 1830 C CA . GLU A 1 227 ? -11.625 -2.693 17.938 1 96.12 227 GLU A CA 1
ATOM 1831 C C . GLU A 1 227 ? -11.008 -2.086 16.672 1 96.12 227 GLU A C 1
ATOM 1833 O O . GLU A 1 227 ? -9.906 -2.467 16.281 1 96.12 227 GLU A O 1
ATOM 1838 N N . LEU A 1 228 ? -11.719 -1.159 16.062 1 96.62 228 LEU A N 1
ATOM 1839 C CA . LEU A 1 228 ? -11.188 -0.507 14.875 1 96.62 228 LEU A CA 1
ATOM 1840 C C . LEU A 1 228 ? -9.914 0.265 15.195 1 96.62 228 LEU A C 1
ATOM 1842 O O . LEU A 1 228 ? -8.93 0.176 14.461 1 96.62 228 LEU A O 1
ATOM 1846 N N . PHE A 1 229 ? -9.891 0.982 16.281 1 95.88 229 PHE A N 1
ATOM 1847 C CA . PHE A 1 229 ? -8.719 1.776 16.625 1 95.88 229 PHE A CA 1
ATOM 1848 C C . PHE A 1 229 ? -7.555 0.877 17.016 1 95.88 229 PHE A C 1
ATOM 1850 O O . PHE A 1 229 ? -6.395 1.205 16.75 1 95.88 229 PHE A O 1
ATOM 1857 N N . GLU A 1 230 ? -7.883 -0.237 17.656 1 97.31 230 GLU A N 1
ATOM 1858 C CA . GLU A 1 230 ? -6.828 -1.212 17.938 1 97.31 230 GLU A CA 1
ATOM 1859 C C . GLU A 1 230 ? -6.219 -1.739 16.641 1 97.31 230 GLU A C 1
ATOM 1861 O O . GLU A 1 230 ? -5 -1.887 16.531 1 97.31 230 GLU A O 1
ATOM 1866 N N . LEU A 1 231 ? -7.066 -2.004 15.672 1 97.94 231 LEU A N 1
ATOM 1867 C CA . LEU A 1 231 ? -6.59 -2.441 14.359 1 97.94 231 LEU A CA 1
ATOM 1868 C C . LEU A 1 231 ? -5.766 -1.351 13.688 1 97.94 231 LEU A C 1
ATOM 1870 O O . LEU A 1 231 ? -4.691 -1.624 13.141 1 97.94 231 LEU A O 1
ATOM 1874 N N . GLU A 1 232 ? -6.285 -0.112 13.758 1 98.19 232 GLU A N 1
ATOM 1875 C CA . GLU A 1 232 ? -5.559 1.031 13.211 1 98.19 232 GLU A CA 1
ATOM 1876 C C . GLU A 1 232 ? -4.148 1.112 13.789 1 98.19 232 GLU A C 1
ATOM 1878 O O . GLU A 1 232 ? -3.176 1.269 13.047 1 98.19 232 GLU A O 1
ATOM 1883 N N . TYR A 1 233 ? -4.094 0.946 15.039 1 98.19 233 TYR A N 1
ATOM 1884 C CA . TYR A 1 233 ? -2.809 1.091 15.719 1 98.19 233 TYR A CA 1
ATOM 1885 C C . TYR A 1 233 ? -1.852 -0.023 15.312 1 98.19 233 TYR A C 1
ATOM 1887 O O . TYR A 1 233 ? -0.664 0.222 15.086 1 98.19 233 TYR A O 1
ATOM 1895 N N . ARG A 1 234 ? -2.311 -1.189 15.203 1 97.81 234 ARG A N 1
ATOM 1896 C CA . ARG A 1 234 ? -1.495 -2.352 14.859 1 97.81 234 ARG A CA 1
ATOM 1897 C C . ARG A 1 234 ? -0.9 -2.211 13.469 1 97.81 234 ARG A C 1
ATOM 1899 O O . ARG A 1 234 ? 0.233 -2.629 13.227 1 97.81 234 ARG A O 1
ATOM 1906 N N . TYR A 1 235 ? -1.637 -1.589 12.555 1 98.19 235 TYR A N 1
ATOM 1907 C CA . TYR A 1 235 ? -1.265 -1.7 11.148 1 98.19 235 TYR A CA 1
ATOM 1908 C C . TYR A 1 235 ? -0.764 -0.365 10.609 1 98.19 235 TYR A C 1
ATOM 1910 O O . TYR A 1 235 ? -0.149 -0.311 9.547 1 98.19 235 TYR A O 1
ATOM 1918 N N . CYS A 1 236 ? -0.903 0.747 11.289 1 98.5 236 CYS A N 1
ATOM 1919 C CA . CYS A 1 236 ? -0.758 2.092 10.742 1 98.5 236 CYS A CA 1
ATOM 1920 C C . CYS A 1 236 ? 0.688 2.367 10.344 1 98.5 236 CYS A C 1
ATOM 1922 O O . CYS A 1 236 ? 0.96 3.293 9.578 1 98.5 236 CYS A O 1
ATOM 1924 N N . ARG A 1 237 ? 1.68 1.555 10.844 1 98.44 237 ARG A N 1
ATOM 1925 C CA . ARG A 1 237 ? 3.076 1.798 10.5 1 98.44 237 ARG A CA 1
ATOM 1926 C C . ARG A 1 237 ? 3.654 0.634 9.703 1 98.44 237 ARG A C 1
ATOM 1928 O O . ARG A 1 237 ? 4.852 0.61 9.406 1 98.44 237 ARG A O 1
ATOM 1935 N N . MET A 1 238 ? 2.836 -0.375 9.367 1 97.88 238 MET A N 1
ATOM 1936 C CA . MET A 1 238 ? 3.266 -1.532 8.594 1 97.88 238 MET A CA 1
ATOM 1937 C C . MET A 1 238 ? 3.291 -1.206 7.102 1 97.88 238 MET A C 1
ATOM 1939 O O . MET A 1 238 ? 2.414 -0.498 6.602 1 97.88 238 MET A O 1
ATOM 1943 N N . PRO A 1 239 ? 4.289 -1.804 6.387 1 97.38 239 PRO A N 1
ATOM 1944 C CA . PRO A 1 239 ? 4.293 -1.608 4.934 1 97.38 239 PRO A CA 1
ATOM 1945 C C . PRO A 1 239 ? 2.936 -1.887 4.297 1 97.38 239 PRO A C 1
ATOM 1947 O O . PRO A 1 239 ? 2.221 -2.795 4.73 1 97.38 239 PRO A O 1
ATOM 1950 N N . THR A 1 240 ? 2.561 -1.137 3.273 1 97.69 240 THR A N 1
ATOM 1951 C CA . THR A 1 240 ? 1.307 -1.186 2.529 1 97.69 240 THR A CA 1
ATOM 1952 C C . THR A 1 240 ? 0.218 -0.398 3.252 1 97.69 240 THR A C 1
ATOM 1954 O O . THR A 1 240 ? -0.355 0.538 2.691 1 97.69 240 THR A O 1
ATOM 1957 N N . TYR A 1 241 ? -0.052 -0.685 4.547 1 98.44 241 TYR A N 1
ATOM 1958 C CA . TYR A 1 241 ? -1.121 -0.036 5.301 1 98.44 241 TYR A CA 1
ATOM 1959 C C . TYR A 1 241 ? -0.803 1.435 5.543 1 98.44 241 TYR A C 1
ATOM 1961 O O . TYR A 1 241 ? -1.675 2.295 5.406 1 98.44 241 TYR A O 1
ATOM 1969 N N . ARG A 1 242 ? 0.455 1.656 5.867 1 98.56 242 ARG A N 1
ATOM 1970 C CA . ARG A 1 242 ? 0.887 3.016 6.172 1 98.56 242 ARG A CA 1
ATOM 1971 C C . ARG A 1 242 ? 0.7 3.934 4.965 1 98.56 242 ARG A C 1
ATOM 1973 O O . ARG A 1 242 ? 0.623 5.152 5.113 1 98.56 242 ARG A O 1
ATOM 1980 N N . ASP A 1 243 ? 0.59 3.369 3.773 1 98.56 243 ASP A N 1
ATOM 1981 C CA . ASP A 1 243 ? 0.425 4.141 2.547 1 98.56 243 ASP A CA 1
ATOM 1982 C C . ASP A 1 243 ? -1.048 4.246 2.156 1 98.56 243 ASP A C 1
ATOM 1984 O O . ASP A 1 243 ? -1.388 4.879 1.157 1 98.56 243 ASP A O 1
ATOM 1988 N N . MET A 1 244 ? -1.938 3.68 2.992 1 98.06 244 MET A N 1
ATOM 1989 C CA . MET A 1 244 ? -3.367 3.662 2.697 1 98.06 244 MET A CA 1
ATOM 1990 C C . MET A 1 244 ? -4.117 4.648 3.586 1 98.06 244 MET A C 1
ATOM 1992 O O . MET A 1 244 ? -5.332 4.816 3.447 1 98.06 244 MET A O 1
ATOM 1996 N N . GLY A 1 245 ? -3.393 5.309 4.492 1 98.38 245 GLY A N 1
ATOM 1997 C CA . GLY A 1 245 ? -4.047 6.254 5.379 1 98.38 245 GLY A CA 1
ATOM 1998 C C . GLY A 1 245 ? -4.664 7.43 4.648 1 98.38 245 GLY A C 1
ATOM 1999 O O . GLY A 1 245 ? -4.18 7.836 3.59 1 98.38 245 GLY A O 1
ATOM 2000 N N . ARG A 1 246 ? -5.707 7.973 5.246 1 97.38 246 ARG A N 1
ATOM 2001 C CA . ARG A 1 246 ? -6.262 9.227 4.742 1 97.38 246 ARG A CA 1
ATOM 2002 C C . ARG A 1 246 ? -5.199 10.32 4.703 1 97.38 246 ARG A C 1
ATOM 2004 O O . ARG A 1 246 ? -5.152 11.117 3.766 1 97.38 246 ARG A O 1
ATOM 2011 N N . TYR A 1 247 ? -4.465 10.344 5.684 1 98 247 TYR A N 1
ATOM 2012 C CA . TYR A 1 247 ? -3.266 11.172 5.773 1 98 247 TYR A CA 1
ATOM 2013 C C . TYR A 1 247 ? -2.029 10.312 6 1 98 247 TYR A C 1
ATOM 2015 O O . TYR A 1 247 ? -2.121 9.211 6.559 1 98 247 TYR A O 1
ATOM 2023 N N . ILE A 1 248 ? -0.908 10.789 5.559 1 98.81 248 ILE A N 1
ATOM 2024 C CA . ILE A 1 248 ? 0.394 10.164 5.762 1 98.81 248 ILE A CA 1
ATOM 2025 C C . ILE A 1 248 ? 1.287 11.094 6.586 1 98.81 248 ILE A C 1
ATOM 2027 O O . ILE A 1 248 ? 1.364 12.289 6.312 1 98.81 248 ILE A O 1
ATOM 2031 N N . HIS A 1 249 ? 1.846 10.602 7.594 1 98.75 249 HIS A N 1
ATOM 2032 C CA . HIS A 1 249 ? 2.875 11.328 8.328 1 98.75 249 HIS A CA 1
ATOM 2033 C C . HIS A 1 249 ? 4.258 10.742 8.062 1 98.75 249 HIS A C 1
ATOM 2035 O O . HIS A 1 249 ? 4.465 9.539 8.227 1 98.75 249 HIS A O 1
ATOM 2041 N N . LEU A 1 250 ? 5.148 11.516 7.641 1 98.75 250 LEU A N 1
ATOM 2042 C CA . LEU A 1 250 ? 6.559 11.172 7.496 1 98.75 250 LEU A CA 1
ATOM 2043 C C . LEU A 1 250 ? 7.422 12.031 8.422 1 98.75 250 LEU A C 1
ATOM 2045 O O . LEU A 1 250 ? 7.34 13.258 8.391 1 98.75 250 LEU A O 1
ATOM 2049 N N . LEU A 1 251 ? 8.148 11.422 9.273 1 98.19 251 LEU A N 1
ATOM 2050 C CA . LEU A 1 251 ? 9.25 12.086 9.953 1 98.19 251 LEU A CA 1
ATOM 2051 C C . LEU A 1 251 ? 10.57 11.836 9.234 1 98.19 251 LEU A C 1
ATOM 2053 O O . LEU A 1 251 ? 11.023 10.695 9.125 1 98.19 251 LEU A O 1
ATOM 2057 N N . ALA A 1 252 ? 11.133 12.883 8.75 1 98.25 252 ALA A N 1
ATOM 2058 C CA . ALA A 1 252 ? 12.328 12.766 7.914 1 98.25 252 ALA A CA 1
ATOM 2059 C C . ALA A 1 252 ? 13.516 13.492 8.539 1 98.25 252 ALA A C 1
ATOM 2061 O O . ALA A 1 252 ? 13.391 14.641 8.969 1 98.25 252 ALA A O 1
ATOM 2062 N N . ARG A 1 253 ? 14.633 12.883 8.562 1 97.19 253 ARG A N 1
ATOM 2063 C CA . ARG A 1 253 ? 15.844 13.469 9.125 1 97.19 253 ARG A CA 1
ATOM 2064 C C . ARG A 1 253 ? 16.812 13.875 8.023 1 97.19 253 ARG A C 1
ATOM 2066 O O . ARG A 1 253 ? 17.094 13.094 7.113 1 97.19 253 ARG A O 1
ATOM 2073 N N . ARG A 1 254 ? 17.25 15.062 8.141 1 97.62 254 ARG A N 1
ATOM 2074 C CA . ARG A 1 254 ? 18.25 15.531 7.203 1 97.62 254 ARG A CA 1
ATOM 2075 C C . ARG A 1 254 ? 19.641 14.984 7.566 1 97.62 254 ARG A C 1
ATOM 2077 O O . ARG A 1 254 ? 20.016 14.969 8.742 1 97.62 254 ARG A O 1
ATOM 2084 N N . GLN A 1 255 ? 20.297 14.508 6.562 1 93.44 255 GLN A N 1
ATOM 2085 C CA . GLN A 1 255 ? 21.656 14 6.777 1 93.44 255 GLN A CA 1
ATOM 2086 C C . GLN A 1 255 ? 22.531 15.062 7.43 1 93.44 255 GLN A C 1
ATOM 2088 O O . GLN A 1 255 ? 22.453 16.234 7.086 1 93.44 255 GLN A O 1
ATOM 2093 N N . GLY A 1 256 ? 23.25 14.602 8.438 1 85.81 256 GLY A N 1
ATOM 2094 C CA . GLY A 1 256 ? 24.156 15.492 9.148 1 85.81 256 GLY A CA 1
ATOM 2095 C C . GLY A 1 256 ? 25.328 15.953 8.305 1 85.81 256 GLY A C 1
ATOM 2096 O O . GLY A 1 256 ? 25.531 15.453 7.195 1 85.81 256 GLY A O 1
ATOM 2097 N N . GLU A 1 257 ? 25.953 17.047 8.594 1 65.06 257 GLU A N 1
ATOM 2098 C CA . GLU A 1 257 ? 27.203 17.438 7.969 1 65.06 257 GLU A CA 1
ATOM 2099 C C . GLU A 1 257 ? 28.266 16.344 8.141 1 65.06 257 GLU A C 1
ATOM 2101 O O . GLU A 1 257 ? 28.344 15.703 9.188 1 65.06 257 GLU A O 1
ATOM 2106 N N . ILE A 1 258 ? 28.562 15.547 7.086 1 47.19 258 ILE A N 1
ATOM 2107 C CA . ILE A 1 258 ? 29.75 14.703 7.184 1 47.19 258 ILE A CA 1
ATOM 2108 C C . ILE A 1 258 ? 30.891 15.484 7.824 1 47.19 258 ILE A C 1
ATOM 2110 O O . ILE A 1 258 ? 31.234 16.578 7.367 1 47.19 258 ILE A O 1
ATOM 2114 N N . ASN A 1 259 ? 30.984 15.328 9.062 1 35.06 259 ASN A N 1
ATOM 2115 C CA . ASN A 1 259 ? 32.281 15.805 9.508 1 35.06 259 ASN A CA 1
ATOM 2116 C C . ASN A 1 259 ? 33.406 15.227 8.656 1 35.06 259 ASN A C 1
ATOM 2118 O O . ASN A 1 259 ? 33.406 14.031 8.336 1 35.06 259 ASN A O 1
ATOM 2122 N N . MET B 1 1 ? 3.543 -30.188 17.5 1 27.02 1 MET B N 1
ATOM 2123 C CA . MET B 1 1 ? 2.752 -29.453 16.5 1 27.02 1 MET B CA 1
ATOM 2124 C C . MET B 1 1 ? 2.701 -30.234 15.188 1 27.02 1 MET B C 1
ATOM 2126 O O . MET B 1 1 ? 3.74 -30.594 14.633 1 27.02 1 MET B O 1
ATOM 2130 N N . LYS B 1 2 ? 1.667 -30.906 14.875 1 36.88 2 LYS B N 1
ATOM 2131 C CA . LYS B 1 2 ? 1.581 -31.812 13.734 1 36.88 2 LYS B CA 1
ATOM 2132 C C . LYS B 1 2 ? 2.174 -31.172 12.477 1 36.88 2 LYS B C 1
ATOM 2134 O O . LYS B 1 2 ? 1.957 -30 12.211 1 36.88 2 LYS B O 1
ATOM 2139 N N . PRO B 1 3 ? 3.041 -31.844 11.797 1 43.31 3 PRO B N 1
ATOM 2140 C CA . PRO B 1 3 ? 3.66 -31.234 10.617 1 43.31 3 PRO B CA 1
ATOM 2141 C C . PRO B 1 3 ? 2.635 -30.688 9.633 1 43.31 3 PRO B C 1
ATOM 2143 O O . PRO B 1 3 ? 1.607 -31.312 9.383 1 43.31 3 PRO B O 1
ATOM 2146 N N . LEU B 1 4 ? 2.414 -29.359 9.383 1 55.09 4 LEU B N 1
ATOM 2147 C CA . LEU B 1 4 ? 1.383 -28.719 8.578 1 55.09 4 LEU B CA 1
ATOM 2148 C C . LEU B 1 4 ? 1.394 -29.25 7.148 1 55.09 4 LEU B C 1
ATOM 2150 O O . LEU B 1 4 ? 2.432 -29.234 6.484 1 55.09 4 LEU B O 1
ATOM 2154 N N . LYS B 1 5 ? 0.517 -30.234 6.875 1 58.09 5 LYS B N 1
ATOM 2155 C CA . LYS B 1 5 ? 0.374 -30.984 5.629 1 58.09 5 LYS B CA 1
ATOM 2156 C C . LYS B 1 5 ? -0.002 -30.062 4.473 1 58.09 5 LYS B C 1
ATOM 2158 O O . LYS B 1 5 ? -0.835 -29.172 4.633 1 58.09 5 LYS B O 1
ATOM 2163 N N . ASP B 1 6 ? 0.782 -30.062 3.324 1 70.25 6 ASP B N 1
ATOM 2164 C CA . ASP B 1 6 ? 0.438 -29.422 2.064 1 70.25 6 ASP B CA 1
ATOM 2165 C C . ASP B 1 6 ? -0.991 -29.766 1.645 1 70.25 6 ASP B C 1
ATOM 2167 O O . ASP B 1 6 ? -1.466 -30.875 1.882 1 70.25 6 ASP B O 1
ATOM 2171 N N . ARG B 1 7 ? -1.729 -28.859 1.144 1 68.62 7 ARG B N 1
ATOM 2172 C CA . ARG B 1 7 ? -3.098 -29.094 0.697 1 68.62 7 ARG B CA 1
ATOM 2173 C C . ARG B 1 7 ? -3.115 -29.828 -0.645 1 68.62 7 ARG B C 1
ATOM 2175 O O . ARG B 1 7 ? -2.369 -29.469 -1.559 1 68.62 7 ARG B O 1
ATOM 2182 N N . ASN B 1 8 ? -3.834 -30.844 -0.666 1 68.81 8 ASN B N 1
ATOM 2183 C CA . ASN B 1 8 ? -4.078 -31.594 -1.902 1 68.81 8 ASN B CA 1
ATOM 2184 C C . ASN B 1 8 ? -5.402 -31.172 -2.545 1 68.81 8 ASN B C 1
ATOM 2186 O O . ASN B 1 8 ? -6.457 -31.25 -1.911 1 68.81 8 ASN B O 1
ATOM 2190 N N . PHE B 1 9 ? -5.43 -30.766 -3.787 1 71.88 9 PHE B N 1
ATOM 2191 C CA . PHE B 1 9 ? -6.574 -30.141 -4.445 1 71.88 9 PHE B CA 1
ATOM 2192 C C . PHE B 1 9 ? -7.375 -31.188 -5.223 1 71.88 9 PHE B C 1
ATOM 2194 O O . PHE B 1 9 ? -8.344 -30.844 -5.906 1 71.88 9 PHE B O 1
ATOM 2201 N N . ASP B 1 10 ? -7.09 -32.406 -5.172 1 73.69 10 ASP B N 1
ATOM 2202 C CA . ASP B 1 10 ? -7.781 -33.438 -5.934 1 73.69 10 ASP B CA 1
ATOM 2203 C C . ASP B 1 10 ? -9.289 -33.344 -5.734 1 73.69 10 ASP B C 1
ATOM 2205 O O . ASP B 1 10 ? -10.055 -33.406 -6.695 1 73.69 10 ASP B O 1
ATOM 2209 N N . PRO B 1 11 ? -9.664 -33.094 -4.52 1 68.06 11 PRO B N 1
ATOM 2210 C CA . PRO B 1 11 ? -11.117 -33.062 -4.309 1 68.06 11 PRO B CA 1
ATOM 2211 C C . PRO B 1 11 ? -11.758 -31.812 -4.879 1 68.06 11 PRO B C 1
ATOM 2213 O O . PRO B 1 11 ? -12.984 -31.75 -5.02 1 68.06 11 PRO B O 1
ATOM 2216 N N . PHE B 1 12 ? -10.922 -30.859 -5.312 1 70.12 12 PHE B N 1
ATOM 2217 C CA . PHE B 1 12 ? -11.477 -29.562 -5.66 1 70.12 12 PHE B CA 1
ATOM 2218 C C . PHE B 1 12 ? -11.188 -29.219 -7.121 1 70.12 12 PHE B C 1
ATOM 2220 O O . PHE B 1 12 ? -11.438 -28.094 -7.562 1 70.12 12 PHE B O 1
ATOM 2227 N N . VAL B 1 13 ? -10.852 -30.156 -7.891 1 70.5 13 VAL B N 1
ATOM 2228 C CA . VAL B 1 13 ? -10.344 -29.906 -9.234 1 70.5 13 VAL B CA 1
ATOM 2229 C C . VAL B 1 13 ? -11.43 -29.266 -10.094 1 70.5 13 VAL B C 1
ATOM 2231 O O . VAL B 1 13 ? -11.18 -28.297 -10.812 1 70.5 13 VAL B O 1
ATOM 2234 N N . GLU B 1 14 ? -12.633 -29.719 -10.023 1 69.5 14 GLU B N 1
ATOM 2235 C CA . GLU B 1 14 ? -13.703 -29.188 -10.859 1 69.5 14 GLU B CA 1
ATOM 2236 C C . GLU B 1 14 ? -14.062 -27.766 -10.469 1 69.5 14 GLU B C 1
ATOM 2238 O O . GLU B 1 14 ? -14.242 -26.906 -11.328 1 69.5 14 GLU B O 1
ATOM 2243 N N . LYS B 1 15 ? -14.172 -27.531 -9.227 1 69.69 15 LYS B N 1
ATOM 2244 C CA . LYS B 1 15 ? -14.484 -26.203 -8.727 1 69.69 15 LYS B CA 1
ATOM 2245 C C . LYS B 1 15 ? -13.391 -25.203 -9.102 1 69.69 15 LYS B C 1
ATOM 2247 O O . LYS B 1 15 ? -13.68 -24.078 -9.5 1 69.69 15 LYS B O 1
ATOM 2252 N N . PHE B 1 16 ? -12.242 -25.703 -8.992 1 69.81 16 PHE B N 1
ATOM 2253 C CA . PHE B 1 16 ? -11.094 -24.859 -9.328 1 69.81 16 PHE B CA 1
ATOM 2254 C C . PHE B 1 16 ? -11.086 -24.531 -10.812 1 69.81 16 PHE B C 1
ATOM 2256 O O . PHE B 1 16 ? -10.852 -23.375 -11.195 1 69.81 16 PHE B O 1
ATOM 2263 N N . GLU B 1 17 ? -11.375 -25.469 -11.562 1 70.62 17 GLU B N 1
ATOM 2264 C CA . GLU B 1 17 ? -11.398 -25.281 -13.008 1 70.62 17 GLU B CA 1
ATOM 2265 C C . GLU B 1 17 ? -12.422 -24.219 -13.406 1 70.62 17 GLU B C 1
ATOM 2267 O O . GLU B 1 17 ? -12.148 -23.375 -14.258 1 70.62 17 GLU B O 1
ATOM 2272 N N . GLN B 1 18 ? -13.547 -24.234 -12.789 1 68.44 18 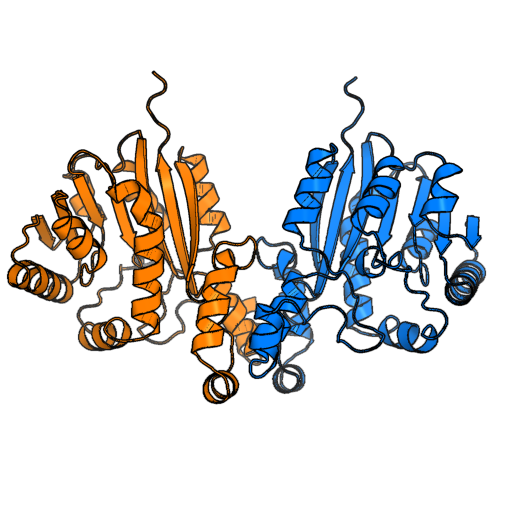GLN B N 1
ATOM 2273 C CA . GLN B 1 18 ? -14.609 -23.281 -13.078 1 68.44 18 GLN B CA 1
ATOM 2274 C C . GLN B 1 18 ? -14.227 -21.875 -12.656 1 68.44 18 GLN B C 1
ATOM 2276 O O . GLN B 1 18 ? -14.602 -20.891 -13.305 1 68.44 18 GLN B O 1
ATOM 2281 N N . LYS B 1 19 ? -13.414 -21.859 -11.664 1 66.25 19 LYS B N 1
ATOM 2282 C CA . LYS B 1 19 ? -13.062 -20.547 -11.094 1 66.25 19 LYS B CA 1
ATOM 2283 C C . LYS B 1 19 ? -11.914 -19.906 -11.859 1 66.25 19 LYS B C 1
ATOM 2285 O O . LYS B 1 19 ? -11.773 -18.688 -11.867 1 66.25 19 LYS B O 1
ATOM 2290 N N . VAL B 1 20 ? -11.188 -20.75 -12.391 1 66.06 20 VAL B N 1
ATOM 2291 C CA . VAL B 1 20 ? -9.977 -20.234 -13.023 1 66.06 20 VAL B CA 1
ATOM 2292 C C . VAL B 1 20 ? -10.203 -20.062 -14.523 1 66.06 20 VAL B C 1
ATOM 2294 O O . VAL B 1 20 ? -9.836 -19.047 -15.109 1 66.06 20 VAL B O 1
ATOM 2297 N N . TYR B 1 21 ? -10.93 -20.984 -15.125 1 60.12 21 TYR B N 1
ATOM 2298 C CA . TYR B 1 21 ? -11.039 -20.984 -16.578 1 60.12 21 TYR B CA 1
ATOM 2299 C C . TYR B 1 21 ? -12.336 -20.328 -17.031 1 60.12 21 TYR B C 1
ATOM 2301 O O . TYR B 1 21 ? -13.414 -20.656 -16.516 1 60.12 21 TYR B O 1
ATOM 2309 N N . GLY B 1 22 ? -12.016 -19.453 -17.891 1 70.62 22 GLY B N 1
ATOM 2310 C CA . GLY B 1 22 ? -13.156 -18.875 -18.578 1 70.62 22 GLY B CA 1
ATOM 2311 C C . GLY B 1 22 ? -13.828 -17.766 -17.797 1 70.62 22 GLY B C 1
ATOM 2312 O O . GLY B 1 22 ? -15 -17.453 -18.031 1 70.62 22 GLY B O 1
ATOM 2313 N N . THR B 1 23 ? -13.234 -17.406 -16.766 1 80.25 23 THR B N 1
ATOM 2314 C CA . THR B 1 23 ? -13.766 -16.266 -16.016 1 80.25 23 THR B CA 1
ATOM 2315 C C . THR B 1 23 ? -12.953 -15.016 -16.297 1 80.25 23 THR B C 1
ATOM 2317 O O . THR B 1 23 ? -11.773 -15.094 -16.656 1 80.25 23 THR B O 1
ATOM 2320 N N . SER B 1 24 ? -13.617 -13.938 -16.25 1 83.44 24 SER B N 1
ATOM 2321 C CA . SER B 1 24 ? -12.938 -12.656 -16.453 1 83.44 24 SER B CA 1
ATOM 2322 C C . SER B 1 24 ? -11.789 -12.484 -15.469 1 83.44 24 SER B C 1
ATOM 2324 O O . SER B 1 24 ? -10.734 -11.945 -15.82 1 83.44 24 SER B O 1
ATOM 2326 N N . LYS B 1 25 ? -11.969 -12.984 -14.305 1 87.06 25 LYS B N 1
ATOM 2327 C CA . LYS B 1 25 ? -10.938 -12.875 -13.281 1 87.06 25 LYS B CA 1
ATOM 2328 C C . LYS B 1 25 ? -9.727 -13.734 -13.617 1 87.06 25 LYS B C 1
ATOM 2330 O O . LYS B 1 25 ? -8.586 -13.297 -13.469 1 87.06 25 LYS B O 1
ATOM 2335 N N . GLY B 1 26 ? -10 -14.945 -14.055 1 89.5 26 GLY B N 1
ATOM 2336 C CA . GLY B 1 26 ? -8.922 -15.82 -14.469 1 89.5 26 GLY B CA 1
ATOM 2337 C C . GLY B 1 26 ? -8.164 -15.305 -15.68 1 89.5 26 GLY B C 1
ATOM 2338 O O . GLY B 1 26 ? -6.93 -15.336 -15.711 1 89.5 26 GLY B O 1
ATOM 2339 N N . ASP B 1 27 ? -8.898 -14.828 -16.578 1 91 27 ASP B N 1
ATOM 2340 C CA . ASP B 1 27 ? -8.297 -14.281 -17.781 1 91 27 ASP B CA 1
ATOM 2341 C C . ASP B 1 27 ? -7.414 -13.07 -17.453 1 91 27 ASP B C 1
ATOM 2343 O O . ASP B 1 27 ? -6.352 -12.891 -18.047 1 91 27 ASP B O 1
ATOM 2347 N N . TRP B 1 28 ? -7.883 -12.328 -16.547 1 93.88 28 TRP B N 1
ATOM 2348 C CA . TRP B 1 28 ? -7.16 -11.133 -16.125 1 93.88 28 TRP B CA 1
ATOM 2349 C C . TRP B 1 28 ? -5.828 -11.5 -15.484 1 93.88 28 TRP B C 1
ATOM 2351 O O . TRP B 1 28 ? -4.793 -10.906 -15.805 1 93.88 28 TRP B O 1
ATOM 2361 N N . ARG B 1 29 ? -5.828 -12.453 -14.672 1 95.19 29 ARG B N 1
ATOM 2362 C CA . ARG B 1 29 ? -4.609 -12.938 -14.031 1 95.19 29 ARG B CA 1
ATOM 2363 C C . ARG B 1 29 ? -3.605 -13.422 -15.078 1 95.19 29 ARG B C 1
ATOM 2365 O O . ARG B 1 29 ? -2.432 -13.047 -15.039 1 95.19 29 ARG B O 1
ATOM 2372 N N . LEU B 1 30 ? -4.078 -14.234 -16 1 94.19 30 LEU B N 1
ATOM 2373 C CA . LEU B 1 30 ? -3.217 -14.797 -17.047 1 94.19 30 LEU B CA 1
ATOM 2374 C C . LEU B 1 30 ? -2.625 -13.688 -17.906 1 94.19 30 LEU B C 1
ATOM 2376 O O . LEU B 1 30 ? -1.44 -13.727 -18.25 1 94.19 30 LEU B O 1
ATOM 2380 N N . LYS B 1 31 ? -3.453 -12.711 -18.219 1 94.75 31 LYS B N 1
ATOM 2381 C CA . LYS B 1 31 ? -3.002 -11.594 -19.047 1 94.75 31 LYS B CA 1
ATOM 2382 C C . LYS B 1 31 ? -1.829 -10.867 -18.391 1 94.75 31 LYS B C 1
ATOM 2384 O O . LYS B 1 31 ? -0.802 -10.633 -19.031 1 94.75 31 LYS B O 1
ATOM 2389 N N . LEU B 1 32 ? -1.952 -10.531 -17.141 1 96.75 32 LEU B N 1
ATOM 2390 C CA . LEU B 1 32 ? -0.924 -9.766 -16.438 1 96.75 32 LEU B CA 1
ATOM 2391 C C . LEU B 1 32 ? 0.343 -10.594 -16.266 1 96.75 32 LEU B C 1
ATOM 2393 O O . LEU B 1 32 ? 1.453 -10.078 -16.391 1 96.75 32 LEU B O 1
ATOM 2397 N N . LEU B 1 33 ? 0.153 -11.906 -15.969 1 96.25 33 LEU B N 1
ATOM 2398 C CA . LEU B 1 33 ? 1.305 -12.789 -15.828 1 96.25 33 LEU B CA 1
ATOM 2399 C C . LEU B 1 33 ? 2.094 -12.867 -17.125 1 96.25 33 LEU B C 1
ATOM 2401 O O . LEU B 1 33 ? 3.322 -12.758 -17.125 1 96.25 33 LEU B O 1
ATOM 2405 N N . LYS B 1 34 ? 1.391 -13.031 -18.203 1 94.75 34 LYS B N 1
ATOM 2406 C CA . LYS B 1 34 ? 2.033 -13.133 -19.5 1 94.75 34 LYS B CA 1
ATOM 2407 C C . LYS B 1 34 ? 2.764 -11.844 -19.859 1 94.75 34 LYS B C 1
ATOM 2409 O O . LYS B 1 34 ? 3.857 -11.875 -20.422 1 94.75 34 LYS B O 1
ATOM 2414 N N . GLU B 1 35 ? 2.193 -10.727 -19.562 1 95.75 35 GLU B N 1
ATOM 2415 C CA . GLU B 1 35 ? 2.834 -9.438 -19.812 1 95.75 35 GLU B CA 1
ATOM 2416 C C . GLU B 1 35 ? 4.137 -9.312 -19.031 1 95.75 35 GLU B C 1
ATOM 2418 O O . GLU B 1 35 ? 5.141 -8.828 -19.562 1 95.75 35 GLU B O 1
ATOM 2423 N N . ASP B 1 36 ? 4.09 -9.734 -17.734 1 96.62 36 ASP B N 1
ATOM 2424 C CA . ASP B 1 36 ? 5.289 -9.672 -16.906 1 96.62 36 ASP B CA 1
ATOM 2425 C C . ASP B 1 36 ? 6.391 -10.57 -17.469 1 96.62 36 ASP B C 1
ATOM 2427 O O . ASP B 1 36 ? 7.578 -10.242 -17.375 1 96.62 36 ASP B O 1
ATOM 2431 N N . LEU B 1 37 ? 5.984 -11.672 -18.062 1 94.69 37 LEU B N 1
ATOM 2432 C CA . LEU B 1 37 ? 6.934 -12.672 -18.531 1 94.69 37 LEU B CA 1
ATOM 2433 C C . LEU B 1 37 ? 7.371 -12.375 -19.969 1 94.69 37 LEU B C 1
ATOM 2435 O O . LEU B 1 37 ? 8.273 -13.023 -20.5 1 94.69 37 LEU B O 1
ATOM 2439 N N . ASP B 1 38 ? 6.738 -11.406 -20.625 1 84.69 38 ASP B N 1
ATOM 2440 C CA . ASP B 1 38 ? 6.914 -11.148 -22.062 1 84.69 38 ASP B CA 1
ATOM 2441 C C . ASP B 1 38 ? 8.367 -10.828 -22.375 1 84.69 38 ASP B C 1
ATOM 2443 O O . ASP B 1 38 ? 8.883 -11.227 -23.438 1 84.69 38 ASP B O 1
ATOM 2447 N N . GLU B 1 39 ? 9.031 -10.062 -21.484 1 71.81 39 GLU B N 1
ATOM 2448 C CA . GLU B 1 39 ? 10.422 -9.727 -21.797 1 71.81 39 GLU B CA 1
ATOM 2449 C C . GLU B 1 39 ? 11.297 -10.977 -21.844 1 71.81 39 GLU B C 1
ATOM 2451 O O . GLU B 1 39 ? 12.32 -11 -22.516 1 71.81 39 GLU B O 1
ATOM 2456 N N . LEU B 1 40 ? 10.969 -11.977 -21.109 1 72.12 40 LEU B N 1
ATOM 2457 C CA . LEU B 1 40 ? 11.758 -13.203 -21.062 1 72.12 40 LEU B CA 1
ATOM 2458 C C . LEU B 1 40 ? 11.555 -14.031 -22.328 1 72.12 40 LEU B C 1
ATOM 2460 O O . LEU B 1 40 ? 12.445 -14.781 -22.734 1 72.12 40 LEU B O 1
ATOM 2464 N N . TYR B 1 41 ? 10.336 -13.828 -22.938 1 61.44 41 TYR B N 1
ATOM 2465 C CA . TYR B 1 41 ? 9.945 -14.648 -24.078 1 61.44 41 TYR B CA 1
ATOM 2466 C C . TYR B 1 41 ? 10.805 -14.336 -25.297 1 61.44 41 TYR B C 1
ATOM 2468 O O . TYR B 1 41 ? 11.07 -15.219 -26.109 1 61.44 41 TYR B O 1
ATOM 2476 N N . ARG B 1 42 ? 11.195 -13.07 -25.25 1 61.88 42 ARG B N 1
ATOM 2477 C CA . ARG B 1 42 ? 11.852 -12.727 -26.5 1 61.88 42 ARG B CA 1
ATOM 2478 C C . ARG B 1 42 ? 13.289 -13.25 -26.531 1 61.88 42 ARG B C 1
ATOM 2480 O O . ARG B 1 42 ? 14.102 -12.805 -27.344 1 61.88 42 ARG B O 1
ATOM 2487 N N . ALA B 1 43 ? 13.383 -14.359 -25.625 1 61.81 43 ALA B N 1
ATOM 2488 C CA . ALA B 1 43 ? 14.719 -14.953 -25.609 1 61.81 43 ALA B CA 1
ATOM 2489 C C . ALA B 1 43 ? 15.039 -15.641 -26.938 1 61.81 43 ALA B C 1
ATOM 2491 O O . ALA B 1 43 ? 14.156 -16.234 -27.562 1 61.81 43 ALA B O 1
ATOM 2492 N N . ALA B 1 44 ? 16.156 -15.414 -27.359 1 65.44 44 ALA B N 1
ATOM 2493 C CA . ALA B 1 44 ? 16.641 -15.922 -28.641 1 65.44 44 ALA B CA 1
ATOM 2494 C C . ALA B 1 44 ? 16.703 -17.453 -28.656 1 65.44 44 ALA B C 1
ATOM 2496 O O . ALA B 1 44 ? 16.422 -18.078 -29.672 1 65.44 44 ALA B O 1
ATOM 2497 N N . GLU B 1 45 ? 17.016 -18.062 -27.438 1 84.19 45 GLU B N 1
ATOM 2498 C CA . GLU B 1 45 ? 17.156 -19.5 -27.297 1 84.19 45 GLU B CA 1
ATOM 2499 C C . GLU B 1 45 ? 16.125 -20.062 -26.328 1 84.19 45 GLU B C 1
ATOM 2501 O O . GLU B 1 45 ? 15.672 -19.375 -25.422 1 84.19 45 GLU B O 1
ATOM 2506 N N . PRO B 1 46 ? 15.719 -21.344 -26.578 1 92.88 46 PRO B N 1
ATOM 2507 C CA . PRO B 1 46 ? 14.758 -21.984 -25.672 1 92.88 46 PRO B CA 1
ATOM 2508 C C . PRO B 1 46 ? 15.234 -22.016 -24.219 1 92.88 46 PRO B C 1
ATOM 2510 O O . PRO B 1 46 ? 16.406 -22.312 -23.969 1 92.88 46 PRO B O 1
ATOM 2513 N N . LEU B 1 47 ? 14.359 -21.734 -23.328 1 95.25 47 LEU B N 1
ATOM 2514 C CA . LEU B 1 47 ? 14.672 -21.734 -21.906 1 95.25 47 LEU B CA 1
ATOM 2515 C C . LEU B 1 47 ? 14.289 -23.062 -21.266 1 95.25 47 LEU B C 1
ATOM 2517 O O . LEU B 1 47 ? 13.328 -23.703 -21.672 1 95.25 47 LEU B O 1
ATOM 2521 N N . SER B 1 48 ? 15.102 -23.438 -20.328 1 97.19 48 SER B N 1
ATOM 2522 C CA . SER B 1 48 ? 14.664 -24.5 -19.422 1 97.19 48 SER B CA 1
ATOM 2523 C C . SER B 1 48 ? 13.797 -23.938 -18.297 1 97.19 48 SER B C 1
ATOM 2525 O O . SER B 1 48 ? 14.195 -22.984 -17.609 1 97.19 48 SER B O 1
ATOM 2527 N N . ILE B 1 49 ? 12.578 -24.547 -18.141 1 97.56 49 ILE B N 1
ATOM 2528 C CA . ILE B 1 49 ? 11.609 -23.984 -17.203 1 97.56 49 ILE B CA 1
ATOM 2529 C C . ILE B 1 49 ? 11.078 -25.078 -16.281 1 97.56 49 ILE B C 1
ATOM 2531 O O . ILE B 1 49 ? 10.734 -26.156 -16.75 1 97.56 49 ILE B O 1
ATOM 2535 N N . TRP B 1 50 ? 11.094 -24.797 -14.992 1 98.69 50 TRP B N 1
ATOM 2536 C CA . TRP B 1 50 ? 10.453 -25.672 -14.016 1 98.69 50 TRP B CA 1
ATOM 2537 C C . TRP B 1 50 ? 9.18 -25.047 -13.469 1 98.69 50 TRP B C 1
ATOM 2539 O O . TRP B 1 50 ? 9.203 -23.922 -12.969 1 98.69 50 TRP B O 1
ATOM 2549 N N . ASP B 1 51 ? 8.078 -25.703 -13.656 1 98.56 51 ASP B N 1
ATOM 2550 C CA . ASP B 1 51 ? 6.801 -25.312 -13.07 1 98.56 51 ASP B CA 1
ATOM 2551 C C . ASP B 1 51 ? 6.5 -26.109 -11.805 1 98.56 51 ASP B C 1
ATOM 2553 O O . ASP B 1 51 ? 6.016 -27.25 -11.883 1 98.56 51 ASP B O 1
ATOM 2557 N N . ALA B 1 52 ? 6.812 -25.516 -10.664 1 98.06 52 ALA B N 1
ATOM 2558 C CA . ALA B 1 52 ? 6.695 -26.156 -9.359 1 98.06 52 ALA B CA 1
ATOM 2559 C C . ALA B 1 52 ? 5.297 -25.984 -8.781 1 98.06 52 ALA B C 1
ATOM 2561 O O . ALA B 1 52 ? 5.02 -25 -8.094 1 98.06 52 ALA B O 1
ATOM 2562 N N . GLY B 1 53 ? 4.453 -26.969 -8.93 1 95.69 53 GLY B N 1
ATOM 2563 C CA . GLY B 1 53 ? 3.039 -26.844 -8.625 1 95.69 53 GLY B CA 1
ATOM 2564 C C . GLY B 1 53 ? 2.234 -26.219 -9.75 1 95.69 53 GLY B C 1
ATOM 2565 O O . GLY B 1 53 ? 1.69 -25.109 -9.594 1 95.69 53 GLY B O 1
ATOM 2566 N N . CYS B 1 54 ? 1.959 -27.016 -10.773 1 95.06 54 CYS B N 1
ATOM 2567 C CA . CYS B 1 54 ? 1.559 -26.438 -12.055 1 95.06 54 CYS B CA 1
ATOM 2568 C C . CYS B 1 54 ? 0.045 -26.281 -12.125 1 95.06 54 CYS B C 1
ATOM 2570 O O . CYS B 1 54 ? -0.465 -25.562 -12.992 1 95.06 54 CYS B O 1
ATOM 2572 N N . GLY B 1 55 ? -0.713 -27 -11.281 1 92.81 55 GLY B N 1
ATOM 2573 C CA . GLY B 1 55 ? -2.154 -27.016 -11.469 1 92.81 55 GLY B CA 1
ATOM 2574 C C . GLY B 1 55 ? -2.564 -27.422 -12.875 1 92.81 55 GLY B C 1
ATOM 2575 O O . GLY B 1 55 ? -2.158 -28.484 -13.359 1 92.81 55 GLY B O 1
ATOM 2576 N N . PHE B 1 56 ? -3.232 -26.531 -13.562 1 89.56 56 PHE B N 1
ATOM 2577 C CA . PHE B 1 56 ? -3.662 -26.828 -14.93 1 89.56 56 PHE B CA 1
ATOM 2578 C C . PHE B 1 56 ? -2.58 -26.438 -15.93 1 89.56 56 PHE B C 1
ATOM 2580 O O . PHE B 1 56 ? -2.73 -26.672 -17.125 1 89.56 56 PHE B O 1
ATOM 2587 N N . ALA B 1 57 ? -1.581 -25.906 -15.531 1 94.81 57 ALA B N 1
ATOM 2588 C CA . ALA B 1 57 ? -0.365 -25.625 -16.297 1 94.81 57 ALA B CA 1
ATOM 2589 C C . ALA B 1 57 ? -0.655 -24.672 -17.453 1 94.81 57 ALA B C 1
ATOM 2591 O O . ALA B 1 57 ? -0.132 -24.859 -18.547 1 94.81 57 ALA B O 1
ATOM 2592 N N . GLN B 1 58 ? -1.447 -23.656 -17.219 1 92.75 58 GLN B N 1
ATOM 2593 C CA . GLN B 1 58 ? -1.821 -22.734 -18.281 1 92.75 58 GLN B CA 1
ATOM 2594 C C . GLN B 1 58 ? -0.617 -21.922 -18.75 1 92.75 58 GLN B C 1
ATOM 2596 O O . GLN B 1 58 ? -0.357 -21.828 -19.953 1 92.75 58 GLN B O 1
ATOM 2601 N N . ILE B 1 59 ? 0.133 -21.375 -17.844 1 94.75 59 ILE B N 1
ATOM 2602 C CA . ILE B 1 59 ? 1.296 -20.562 -18.188 1 94.75 59 ILE B CA 1
ATOM 2603 C C . ILE B 1 59 ? 2.375 -21.453 -18.812 1 94.75 59 ILE B C 1
ATOM 2605 O O . ILE B 1 59 ? 3.031 -21.047 -19.781 1 94.75 59 ILE B O 1
ATOM 2609 N N . SER B 1 60 ? 2.51 -22.641 -18.281 1 96.06 60 SER B N 1
ATOM 2610 C CA . SER B 1 60 ? 3.479 -23.594 -18.812 1 96.06 60 SER B CA 1
ATOM 2611 C C . SER B 1 60 ? 3.162 -23.953 -20.266 1 96.06 60 SER B C 1
ATOM 2613 O O . SER B 1 60 ? 4.066 -24.031 -21.094 1 96.06 60 SER B O 1
ATOM 2615 N N . GLN B 1 61 ? 1.905 -24.188 -20.5 1 95.44 61 GLN B N 1
ATOM 2616 C CA . GLN B 1 61 ? 1.496 -24.516 -21.859 1 95.44 61 GLN B CA 1
ATOM 2617 C C . GLN B 1 61 ? 1.82 -23.359 -22.812 1 95.44 61 GLN B C 1
ATOM 2619 O O . GLN B 1 61 ? 2.305 -23.594 -23.938 1 95.44 61 GLN B O 1
ATOM 2624 N N . TRP B 1 62 ? 1.516 -22.172 -22.391 1 93.69 62 TRP B N 1
ATOM 2625 C CA . TRP B 1 62 ? 1.8 -20.984 -23.172 1 93.69 62 TRP B CA 1
ATOM 2626 C C . TRP B 1 62 ? 3.291 -20.875 -23.469 1 93.69 62 TRP B C 1
ATOM 2628 O O . TRP B 1 62 ? 3.684 -20.609 -24.609 1 93.69 62 TRP B O 1
ATOM 2638 N N . LEU B 1 63 ? 4.125 -21.141 -22.531 1 94.38 63 LEU B N 1
ATOM 2639 C CA . LEU B 1 63 ? 5.57 -21.062 -22.703 1 94.38 63 LEU B CA 1
ATOM 2640 C C . LEU B 1 63 ? 6.078 -22.203 -23.594 1 94.38 63 LEU B C 1
ATOM 2642 O O . LEU B 1 63 ? 6.961 -21.984 -24.422 1 94.38 63 LEU B O 1
ATOM 2646 N N . ALA B 1 64 ? 5.539 -23.406 -23.406 1 95.19 64 ALA B N 1
ATOM 2647 C CA . ALA B 1 64 ? 5.895 -24.516 -24.266 1 95.19 64 ALA B CA 1
ATOM 2648 C C . ALA B 1 64 ? 5.57 -24.219 -25.719 1 95.19 64 ALA B C 1
ATOM 2650 O O . ALA B 1 64 ? 6.348 -24.547 -26.625 1 95.19 64 ALA B O 1
ATOM 2651 N N . GLY B 1 65 ? 4.461 -23.594 -25.891 1 92.81 65 GLY B N 1
ATOM 2652 C CA . GLY B 1 65 ? 4.062 -23.203 -27.234 1 92.81 65 GLY B CA 1
ATOM 2653 C C . GLY B 1 65 ? 5.039 -22.25 -27.891 1 92.81 65 GLY B C 1
ATOM 2654 O O . GLY B 1 65 ? 5.07 -22.125 -29.109 1 92.81 65 GLY B O 1
ATOM 2655 N N . GLN B 1 66 ? 5.812 -21.578 -27.094 1 91 66 GLN B N 1
ATOM 2656 C CA . GLN B 1 66 ? 6.812 -20.641 -27.594 1 91 66 GLN B CA 1
ATOM 2657 C C . GLN B 1 66 ? 8.156 -21.328 -27.812 1 91 66 GLN B C 1
ATOM 2659 O O . GLN B 1 66 ? 9.148 -20.688 -28.141 1 91 66 GLN B O 1
ATOM 2664 N N . GLY B 1 67 ? 8.234 -22.594 -27.5 1 91.88 67 GLY B N 1
ATOM 2665 C CA . GLY B 1 67 ? 9.414 -23.375 -27.828 1 91.88 67 GLY B CA 1
ATOM 2666 C C . GLY B 1 67 ? 10.297 -23.656 -26.625 1 91.88 67 GLY B C 1
ATOM 2667 O O . GLY B 1 67 ? 11.398 -24.203 -26.766 1 91.88 67 GLY B O 1
ATOM 2668 N N . HIS B 1 68 ? 9.836 -23.391 -25.422 1 94.62 68 HIS B N 1
ATOM 2669 C CA . HIS B 1 68 ? 10.641 -23.609 -24.219 1 94.62 68 HIS B CA 1
ATOM 2670 C C . HIS B 1 68 ? 10.484 -25.031 -23.703 1 94.62 68 HIS B C 1
ATOM 2672 O O . HIS B 1 68 ? 9.539 -25.734 -24.062 1 94.62 68 HIS B O 1
ATOM 2678 N N . HIS B 1 69 ? 11.484 -25.469 -22.969 1 96.62 69 HIS B N 1
ATOM 2679 C CA . HIS B 1 69 ? 11.484 -26.812 -22.406 1 96.62 69 HIS B CA 1
ATOM 2680 C C . HIS B 1 69 ? 10.93 -26.812 -20.984 1 96.62 69 HIS B C 1
ATOM 2682 O O . HIS B 1 69 ? 11.484 -26.141 -20.094 1 96.62 69 HIS B O 1
ATOM 2688 N N . LEU B 1 70 ? 9.898 -27.625 -20.766 1 97.56 70 LEU B N 1
ATOM 2689 C CA . LEU B 1 70 ? 9.195 -27.547 -19.484 1 97.56 70 LEU B CA 1
ATOM 2690 C C . LEU B 1 70 ? 9.359 -28.844 -18.688 1 97.56 70 LEU B C 1
ATOM 2692 O O . LEU B 1 70 ? 9.211 -29.938 -19.25 1 97.56 70 LEU B O 1
ATOM 2696 N N . THR B 1 71 ? 9.734 -28.703 -17.484 1 98.5 71 THR B N 1
ATOM 2697 C CA . THR B 1 71 ? 9.57 -29.688 -16.422 1 98.5 71 THR B CA 1
ATOM 2698 C C . THR B 1 71 ? 8.445 -29.281 -15.477 1 98.5 71 THR B C 1
ATOM 2700 O O . THR B 1 71 ? 8.492 -28.219 -14.875 1 98.5 71 THR B O 1
ATOM 2703 N N . ILE B 1 72 ? 7.445 -30.172 -15.367 1 97.88 72 ILE B N 1
ATOM 2704 C CA . ILE B 1 72 ? 6.207 -29.812 -14.688 1 97.88 72 ILE B CA 1
ATOM 2705 C C . ILE B 1 72 ? 5.918 -30.797 -13.562 1 97.88 72 ILE B C 1
ATOM 2707 O O . ILE B 1 72 ? 6.102 -32 -13.734 1 97.88 72 ILE B O 1
ATOM 2711 N N . CYS B 1 73 ? 5.496 -30.25 -12.398 1 96.69 73 CYS B N 1
ATOM 2712 C CA . CYS B 1 73 ? 5.121 -31.172 -11.328 1 96.69 73 CYS B CA 1
ATOM 2713 C C . CYS B 1 73 ? 3.928 -30.641 -10.547 1 96.69 73 CYS B C 1
ATOM 2715 O O . CYS B 1 73 ? 3.674 -29.438 -10.531 1 96.69 73 CYS B O 1
ATOM 2717 N N . ASP B 1 74 ? 3.207 -31.531 -9.969 1 95.12 74 ASP B N 1
ATOM 2718 C CA . ASP B 1 74 ? 2.121 -31.266 -9.031 1 95.12 74 ASP B CA 1
ATOM 2719 C C . ASP B 1 74 ? 1.867 -32.469 -8.117 1 95.12 74 ASP B C 1
ATOM 2721 O O . ASP B 1 74 ? 2.066 -33.625 -8.523 1 95.12 74 ASP B O 1
ATOM 2725 N N . VAL B 1 75 ? 1.427 -32.125 -6.949 1 92.5 75 VAL B N 1
ATOM 2726 C CA . VAL B 1 75 ? 1.13 -33.188 -6 1 92.5 75 VAL B CA 1
ATOM 2727 C C . VAL B 1 75 ? -0.215 -33.844 -6.34 1 92.5 75 VAL B C 1
ATOM 2729 O O . VAL B 1 75 ? -0.469 -35 -5.992 1 92.5 75 VAL B O 1
ATOM 2732 N N . SER B 1 76 ? -1.072 -33.094 -6.992 1 90.5 76 SER B N 1
ATOM 2733 C CA . SER B 1 76 ? -2.391 -33.594 -7.383 1 90.5 76 SER B CA 1
ATOM 2734 C C . SER B 1 76 ? -2.328 -34.344 -8.703 1 90.5 76 SER B C 1
ATOM 2736 O O . SER B 1 76 ? -2.023 -33.781 -9.75 1 90.5 76 SER B O 1
ATOM 2738 N N . GLU B 1 77 ? -2.695 -35.562 -8.695 1 91.56 77 GLU B N 1
ATOM 2739 C CA . GLU B 1 77 ? -2.705 -36.375 -9.906 1 91.56 77 GLU B CA 1
ATOM 2740 C C . GLU B 1 77 ? -3.766 -35.875 -10.891 1 91.56 77 GLU B C 1
ATOM 2742 O O . GLU B 1 77 ? -3.541 -35.906 -12.102 1 91.56 77 GLU B O 1
ATOM 2747 N N . LYS B 1 78 ? -4.855 -35.531 -10.367 1 90.12 78 LYS B N 1
ATOM 2748 C CA . LYS B 1 78 ? -5.957 -35.062 -11.211 1 90.12 78 LYS B CA 1
ATOM 2749 C C . LYS B 1 78 ? -5.582 -33.781 -11.953 1 90.12 78 LYS B C 1
ATOM 2751 O O . LYS B 1 78 ? -5.887 -33.656 -13.141 1 90.12 78 LYS B O 1
ATOM 2756 N N . MET B 1 79 ? -4.938 -32.906 -11.234 1 90.5 79 MET B N 1
ATOM 2757 C CA . MET B 1 79 ? -4.465 -31.672 -11.875 1 90.5 79 MET B CA 1
ATOM 2758 C C . MET B 1 79 ? -3.473 -31.984 -12.992 1 90.5 79 MET B C 1
ATOM 2760 O O . MET B 1 79 ? -3.57 -31.453 -14.086 1 90.5 79 MET B O 1
ATOM 2764 N N . LEU B 1 80 ? -2.629 -32.906 -12.727 1 92.62 80 LEU B N 1
ATOM 2765 C CA . LEU B 1 80 ? -1.592 -33.281 -13.688 1 92.62 80 LEU B CA 1
ATOM 2766 C C . LEU B 1 80 ? -2.197 -33.969 -14.914 1 92.62 80 LEU B C 1
ATOM 2768 O O . LEU B 1 80 ? -1.729 -33.75 -16.031 1 92.62 80 LEU B O 1
ATOM 2772 N N . MET B 1 81 ? -3.162 -34.75 -14.664 1 93.38 81 MET B N 1
ATOM 2773 C 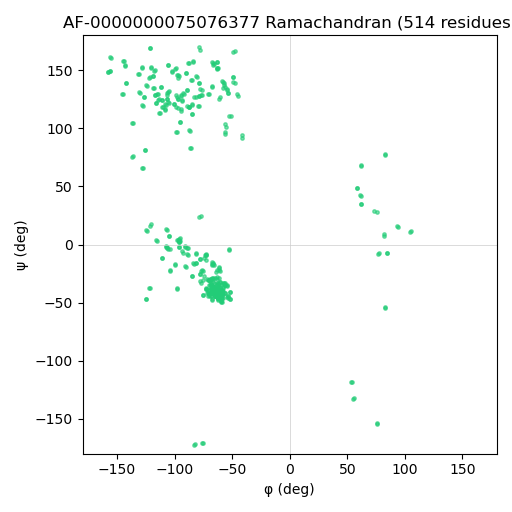CA . MET B 1 81 ? -3.836 -35.438 -15.766 1 93.38 81 MET B CA 1
ATOM 2774 C C . MET B 1 81 ? -4.473 -34.406 -16.719 1 93.38 81 MET B C 1
ATOM 2776 O O . MET B 1 81 ? -4.371 -34.562 -17.938 1 93.38 81 MET B O 1
ATOM 2780 N N . ARG B 1 82 ? -5.078 -33.438 -16.125 1 92 82 ARG B N 1
ATOM 2781 C CA . ARG B 1 82 ? -5.688 -32.406 -16.938 1 92 82 ARG B CA 1
ATOM 2782 C C . ARG B 1 82 ? -4.629 -31.594 -17.688 1 92 82 ARG B C 1
ATOM 2784 O O . ARG B 1 82 ? -4.812 -31.266 -18.859 1 92 82 ARG B O 1
ATOM 2791 N N . ALA B 1 83 ? -3.555 -31.328 -17.016 1 94.31 83 ALA B N 1
ATOM 2792 C CA . ALA B 1 83 ? -2.453 -30.609 -17.641 1 94.31 83 ALA B CA 1
ATOM 2793 C C . ALA B 1 83 ? -1.888 -31.391 -18.828 1 94.31 83 ALA B C 1
ATOM 2795 O O . ALA B 1 83 ? -1.683 -30.844 -19.906 1 94.31 83 ALA B O 1
ATOM 2796 N N . ARG B 1 84 ? -1.705 -32.688 -18.656 1 95.69 84 ARG B N 1
ATOM 2797 C CA . ARG B 1 84 ? -1.201 -33.562 -19.719 1 95.69 84 ARG B CA 1
ATOM 2798 C C . ARG B 1 84 ? -2.146 -33.562 -20.922 1 95.69 84 ARG B C 1
ATOM 2800 O O . ARG B 1 84 ? -1.7 -33.531 -22.062 1 95.69 84 ARG B O 1
ATOM 2807 N N . GLN B 1 85 ? -3.34 -33.625 -20.578 1 94.88 85 GLN B N 1
ATOM 2808 C CA . GLN B 1 85 ? -4.352 -33.625 -21.641 1 94.88 85 GLN B CA 1
ATOM 2809 C C . GLN B 1 85 ? -4.293 -32.344 -22.453 1 94.88 85 GLN B C 1
ATOM 2811 O O . GLN B 1 85 ? -4.344 -32.375 -23.688 1 94.88 85 GLN B O 1
ATOM 2816 N N . HIS B 1 86 ? -4.211 -31.266 -21.781 1 92.81 86 HIS B N 1
ATOM 2817 C CA . HIS B 1 86 ? -4.129 -29.969 -22.453 1 92.81 86 HIS B CA 1
ATOM 2818 C C . HIS B 1 86 ? -2.889 -29.891 -23.344 1 92.81 86 HIS B C 1
ATOM 2820 O O . HIS B 1 86 ? -2.955 -29.391 -24.469 1 92.81 86 HIS B O 1
ATOM 2826 N N . PHE B 1 87 ? -1.771 -30.375 -22.875 1 96.44 87 PHE B N 1
ATOM 2827 C CA . PHE B 1 87 ? -0.535 -30.375 -23.641 1 96.44 87 PHE B CA 1
ATOM 2828 C C . PHE B 1 87 ? -0.678 -31.266 -24.891 1 96.44 87 PHE B C 1
ATOM 2830 O O . PHE B 1 87 ? -0.31 -30.844 -25.984 1 96.44 87 PHE B O 1
ATOM 2837 N N . SER B 1 88 ? -1.275 -32.406 -24.703 1 96.31 88 SER B N 1
ATOM 2838 C CA . SER B 1 88 ? -1.466 -33.344 -25.812 1 96.31 88 SER B CA 1
ATOM 2839 C C . SER B 1 88 ? -2.359 -32.75 -26.891 1 96.31 88 SER B C 1
ATOM 2841 O O . SER B 1 88 ? -2.033 -32.844 -28.078 1 96.31 88 SER B O 1
ATOM 2843 N N . GLU B 1 89 ? -3.375 -32.188 -26.453 1 96.31 89 GLU B N 1
ATOM 2844 C CA . GLU B 1 89 ? -4.316 -31.578 -27.391 1 96.31 89 GLU B CA 1
ATOM 2845 C C . GLU B 1 89 ? -3.658 -30.453 -28.203 1 96.31 89 GLU B C 1
ATOM 2847 O O . GLU B 1 89 ? -4.012 -30.234 -29.359 1 96.31 89 GLU B O 1
ATOM 2852 N N . ALA B 1 90 ? -2.705 -29.844 -27.625 1 95.75 90 ALA B N 1
ATOM 2853 C CA . ALA B 1 90 ? -2.018 -28.734 -28.281 1 95.75 90 ALA B CA 1
ATOM 2854 C C . ALA B 1 90 ? -0.785 -29.219 -29.047 1 95.75 90 ALA B C 1
ATOM 2856 O O . ALA B 1 90 ? -0.095 -28.438 -29.688 1 95.75 90 ALA B O 1
ATOM 2857 N N . GLY B 1 91 ? -0.428 -30.469 -28.906 1 97.19 91 GLY B N 1
ATOM 2858 C CA . GLY B 1 91 ? 0.744 -31.031 -29.562 1 97.19 91 GLY B CA 1
ATOM 2859 C C . GLY B 1 91 ? 2.047 -30.625 -28.906 1 97.19 91 GLY B C 1
ATOM 2860 O O . GLY B 1 91 ? 3.068 -30.469 -29.578 1 97.19 91 GLY B O 1
ATOM 2861 N N . LEU B 1 92 ? 1.965 -30.375 -27.656 1 97.31 92 LEU B N 1
ATOM 2862 C CA . LEU B 1 92 ? 3.133 -29.906 -26.906 1 97.31 92 LEU B CA 1
ATOM 2863 C C . LEU B 1 92 ? 3.693 -31.031 -26.031 1 97.31 92 LEU B C 1
ATOM 2865 O O . LEU B 1 92 ? 2.98 -31.969 -25.703 1 97.31 92 LEU B O 1
ATOM 2869 N N . ILE B 1 93 ? 4.973 -30.875 -25.766 1 95.38 93 ILE B N 1
ATOM 2870 C CA . ILE B 1 93 ? 5.648 -31.875 -24.953 1 95.38 93 ILE B CA 1
ATOM 2871 C C . ILE B 1 93 ? 6.254 -31.219 -23.719 1 95.38 93 ILE B C 1
ATOM 2873 O O . ILE B 1 93 ? 6.738 -30.078 -23.781 1 95.38 93 ILE B O 1
ATOM 2877 N N . ALA B 1 94 ? 6.203 -31.938 -22.625 1 97.62 94 ALA B N 1
ATOM 2878 C CA . ALA B 1 94 ? 6.855 -31.547 -21.375 1 97.62 94 ALA B CA 1
ATOM 2879 C C . ALA B 1 94 ? 7.148 -32.75 -20.516 1 97.62 94 ALA B C 1
ATOM 2881 O O . ALA B 1 94 ? 6.656 -33.844 -20.781 1 97.62 94 ALA B O 1
ATOM 2882 N N . GLU B 1 95 ? 8.016 -32.594 -19.625 1 98 95 GLU B N 1
ATOM 2883 C CA . GLU B 1 95 ? 8.258 -33.625 -18.625 1 98 95 GLU B CA 1
ATOM 2884 C C . GLU B 1 95 ? 7.344 -33.469 -17.422 1 98 95 GLU B C 1
ATOM 2886 O O . GLU B 1 95 ? 7.398 -32.438 -16.719 1 98 95 GLU B O 1
ATOM 2891 N N . PHE B 1 96 ? 6.488 -34.469 -17.156 1 97.81 96 PHE B N 1
ATOM 2892 C CA . PHE B 1 96 ? 5.516 -34.406 -16.078 1 97.81 96 PHE B CA 1
ATOM 2893 C C . PHE B 1 96 ? 5.938 -35.281 -14.906 1 97.81 96 PHE B C 1
ATOM 2895 O O . PHE B 1 96 ? 6.281 -36.438 -15.109 1 97.81 96 PHE B O 1
ATOM 2902 N N . HIS B 1 97 ? 5.891 -34.719 -13.742 1 97.38 97 HIS B N 1
ATOM 2903 C CA . HIS B 1 97 ? 6.242 -35.469 -12.531 1 97.38 97 HIS B CA 1
ATOM 2904 C C . HIS B 1 97 ? 5.137 -35.375 -11.492 1 97.38 97 HIS B C 1
ATOM 2906 O O . HIS B 1 97 ? 4.766 -34.281 -11.062 1 97.38 97 HIS B O 1
ATOM 2912 N N . HIS B 1 98 ? 4.566 -36.469 -11.102 1 96.38 98 HIS B N 1
ATOM 2913 C CA . HIS B 1 98 ? 3.639 -36.531 -9.977 1 96.38 98 HIS B CA 1
ATOM 2914 C C . HIS B 1 98 ? 4.383 -36.719 -8.656 1 96.38 98 HIS B C 1
ATOM 2916 O O . HIS B 1 98 ? 4.504 -37.844 -8.156 1 96.38 98 HIS B O 1
ATOM 2922 N N . GLU B 1 99 ? 4.855 -35.594 -8.125 1 94 99 GLU B N 1
ATOM 2923 C CA . GLU B 1 99 ? 5.664 -35.562 -6.914 1 94 99 GLU B CA 1
ATOM 2924 C C . GLU B 1 99 ? 5.613 -34.219 -6.246 1 94 99 GLU B C 1
ATOM 2926 O O . GLU B 1 99 ? 5.473 -33.188 -6.922 1 94 99 GLU B O 1
ATOM 2931 N N . PRO B 1 100 ? 5.73 -34.188 -4.879 1 94.19 100 PRO B N 1
ATOM 2932 C CA . PRO B 1 100 ? 5.918 -32.906 -4.23 1 94.19 100 PRO B CA 1
ATOM 2933 C C . PRO B 1 100 ? 7.164 -32.156 -4.723 1 94.19 100 PRO B C 1
ATOM 2935 O O . PRO B 1 100 ? 8.188 -32.812 -4.984 1 94.19 100 PRO B O 1
ATOM 2938 N N . LEU B 1 101 ? 7.055 -30.859 -4.891 1 95.25 101 LEU B N 1
ATOM 2939 C CA . LEU B 1 101 ? 8.172 -30.062 -5.398 1 95.25 101 LEU B CA 1
ATOM 2940 C C . LEU B 1 101 ? 9.406 -30.25 -4.52 1 95.25 101 LEU B C 1
ATOM 2942 O O . LEU B 1 101 ? 10.531 -30.25 -5.016 1 95.25 101 LEU B O 1
ATOM 2946 N N . GLN B 1 102 ? 9.203 -30.422 -3.221 1 94.38 102 GLN B N 1
ATOM 2947 C CA . GLN B 1 102 ? 10.312 -30.562 -2.281 1 94.38 102 GLN B CA 1
ATOM 2948 C C . GLN B 1 102 ? 11.156 -31.797 -2.596 1 94.38 102 GLN B C 1
ATOM 2950 O O . GLN B 1 102 ? 12.383 -31.766 -2.506 1 94.38 102 GLN B O 1
ATOM 2955 N N . THR B 1 103 ? 10.484 -32.844 -2.918 1 95.44 103 THR B N 1
ATOM 2956 C CA . THR B 1 103 ? 11.156 -34.125 -3.223 1 95.44 103 THR B CA 1
ATOM 2957 C C . THR B 1 103 ? 11.797 -34.062 -4.609 1 95.44 103 THR B C 1
ATOM 2959 O O . THR B 1 103 ? 12.945 -34.469 -4.785 1 95.44 103 THR B O 1
ATOM 2962 N N . LEU B 1 104 ? 11.109 -33.531 -5.547 1 97.06 104 LEU B N 1
ATOM 2963 C CA . LEU B 1 104 ? 11.562 -33.5 -6.934 1 97.06 104 LEU B CA 1
ATOM 2964 C C . LEU B 1 104 ? 12.781 -32.594 -7.078 1 97.06 104 LEU B C 1
ATOM 2966 O O . LEU B 1 104 ? 13.68 -32.875 -7.871 1 97.06 104 LEU B O 1
ATOM 2970 N N . ALA B 1 105 ? 12.797 -31.547 -6.363 1 97.56 105 ALA B N 1
ATOM 2971 C CA . ALA B 1 105 ? 13.836 -30.531 -6.477 1 97.56 105 ALA B CA 1
ATOM 2972 C C . ALA B 1 105 ? 15.227 -31.141 -6.324 1 97.56 105 ALA B C 1
ATOM 2974 O O . ALA B 1 105 ? 16.172 -30.75 -7.012 1 97.56 105 ALA B O 1
ATOM 2975 N N . ALA B 1 106 ? 15.328 -32.125 -5.492 1 95.88 106 ALA B N 1
ATOM 2976 C CA . ALA B 1 106 ? 16.625 -32.75 -5.195 1 95.88 106 ALA B CA 1
ATOM 2977 C C . ALA B 1 106 ? 17.203 -33.406 -6.434 1 95.88 106 ALA B C 1
ATOM 2979 O O . ALA B 1 106 ? 18.406 -33.625 -6.527 1 95.88 106 ALA B O 1
ATOM 2980 N N . LYS B 1 107 ? 16.375 -33.75 -7.355 1 97 107 LYS B N 1
ATOM 2981 C CA . LYS B 1 107 ? 16.781 -34.5 -8.531 1 97 107 LYS B CA 1
ATOM 2982 C C . LYS B 1 107 ? 16.875 -33.625 -9.766 1 97 107 LYS B C 1
ATOM 2984 O O . LYS B 1 107 ? 17.281 -34.062 -10.836 1 97 107 LYS B O 1
ATOM 2989 N N . LEU B 1 108 ? 16.516 -32.375 -9.633 1 98.12 108 LEU B N 1
ATOM 2990 C CA . LEU B 1 108 ? 16.406 -31.5 -10.789 1 98.12 108 LEU B CA 1
ATOM 2991 C C . LEU B 1 108 ? 17.656 -30.641 -10.945 1 98.12 108 LEU B C 1
ATOM 2993 O O . LEU B 1 108 ? 18.328 -30.344 -9.953 1 98.12 108 LEU B O 1
ATOM 2997 N N . PRO B 1 109 ? 17.969 -30.25 -12.141 1 98.12 109 PRO B N 1
ATOM 2998 C CA . PRO B 1 109 ? 19.016 -29.25 -12.359 1 98.12 109 PRO B CA 1
ATOM 2999 C C . PRO B 1 109 ? 18.547 -27.828 -12.031 1 98.12 109 PRO B C 1
ATOM 3001 O O . PRO B 1 109 ? 17.484 -27.656 -11.438 1 98.12 109 PRO B O 1
ATOM 3004 N N . LEU B 1 110 ? 19.422 -26.844 -12.406 1 98.31 110 LEU B N 1
ATOM 3005 C CA . LEU B 1 110 ? 19.016 -25.438 -12.352 1 98.31 110 LEU B CA 1
ATOM 3006 C C . LEU B 1 110 ? 18.25 -25.047 -13.617 1 98.31 110 LEU B C 1
ATOM 3008 O O . LEU B 1 110 ? 18.406 -25.688 -14.664 1 98.31 110 LEU B O 1
ATOM 3012 N N . PHE B 1 111 ? 17.469 -24.031 -13.492 1 98.12 111 PHE B N 1
ATOM 3013 C CA . PHE B 1 111 ? 16.609 -23.625 -14.594 1 98.12 111 PHE B CA 1
ATOM 3014 C C . PHE B 1 111 ? 16.781 -22.141 -14.914 1 98.12 111 PHE B C 1
ATOM 3016 O O . PHE B 1 111 ? 17.141 -21.359 -14.039 1 98.12 111 PHE B O 1
ATOM 3023 N N . ASP B 1 112 ? 16.531 -21.781 -16.172 1 96.44 112 ASP B N 1
ATOM 3024 C CA . ASP B 1 112 ? 16.5 -20.375 -16.562 1 96.44 112 ASP B CA 1
ATOM 3025 C C . ASP B 1 112 ? 15.336 -19.641 -15.914 1 96.44 112 ASP B C 1
ATOM 3027 O O . ASP B 1 112 ? 15.43 -18.438 -15.641 1 96.44 112 ASP B O 1
ATOM 3031 N N . LEU B 1 113 ? 14.234 -20.391 -15.711 1 97.19 113 LEU B N 1
ATOM 3032 C CA . LEU B 1 113 ? 13.008 -19.844 -15.133 1 97.19 113 LEU B CA 1
ATOM 3033 C C . LEU B 1 113 ? 12.305 -20.875 -14.266 1 97.19 113 LEU B C 1
ATOM 3035 O O . LEU B 1 113 ? 12.141 -22.031 -14.672 1 97.19 113 LEU B O 1
ATOM 3039 N N . VAL B 1 114 ? 11.984 -20.484 -13.086 1 98.56 114 VAL B N 1
ATOM 3040 C CA . VAL B 1 114 ? 11.141 -21.297 -12.219 1 98.56 114 VAL B CA 1
ATOM 3041 C C . VAL B 1 114 ? 9.805 -20.594 -11.977 1 98.56 114 VAL B C 1
ATOM 3043 O O . VAL B 1 114 ? 9.773 -19.422 -11.625 1 98.56 114 VAL B O 1
ATOM 3046 N N . LEU B 1 115 ? 8.734 -21.312 -12.281 1 98.38 115 LEU B N 1
ATOM 3047 C CA . LEU B 1 115 ? 7.383 -20.844 -11.977 1 98.38 115 LEU B CA 1
ATOM 3048 C C . LEU B 1 115 ? 6.902 -21.391 -10.641 1 98.38 115 LEU B C 1
ATOM 3050 O O . LEU B 1 115 ? 6.992 -22.594 -10.391 1 98.38 115 LEU B O 1
ATOM 3054 N N . PHE B 1 116 ? 6.461 -20.531 -9.844 1 98.5 116 PHE B N 1
ATOM 3055 C CA . PHE B 1 116 ? 5.902 -20.875 -8.539 1 98.5 116 PHE B CA 1
ATOM 3056 C C . PHE B 1 116 ? 4.633 -20.078 -8.273 1 98.5 116 PHE B C 1
ATOM 3058 O O . PHE B 1 116 ? 4.629 -19.156 -7.453 1 98.5 116 PHE B O 1
ATOM 3065 N N . HIS B 1 117 ? 3.553 -20.5 -8.953 1 97.94 117 HIS B N 1
ATOM 3066 C CA . HIS B 1 117 ? 2.338 -19.703 -9.039 1 97.94 117 HIS B CA 1
ATOM 3067 C C . HIS B 1 117 ? 1.214 -20.312 -8.211 1 97.94 117 HIS B C 1
ATOM 3069 O O . HIS B 1 117 ? 0.721 -21.391 -8.523 1 97.94 117 HIS B O 1
ATOM 3075 N N . ALA B 1 118 ? 0.778 -19.562 -7.188 1 95.81 118 ALA B N 1
ATOM 3076 C CA . ALA B 1 118 ? -0.363 -19.922 -6.352 1 95.81 118 ALA B CA 1
ATOM 3077 C C . 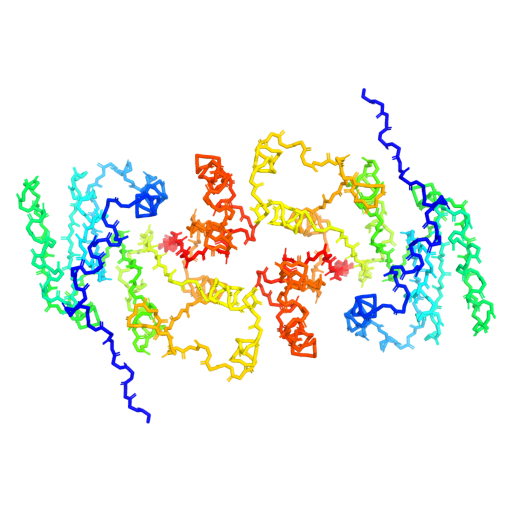ALA B 1 118 ? -0.147 -21.281 -5.68 1 95.81 118 ALA B C 1
ATOM 3079 O O . ALA B 1 118 ? -1.032 -22.141 -5.703 1 95.81 118 ALA B O 1
ATOM 3080 N N . VAL B 1 119 ? 1.002 -21.469 -5.082 1 96.12 119 VAL B N 1
ATOM 3081 C CA . VAL B 1 119 ? 1.383 -22.734 -4.449 1 96.12 119 VAL B CA 1
ATOM 3082 C C . VAL B 1 119 ? 1.775 -22.469 -2.994 1 96.12 119 VAL B C 1
ATOM 3084 O O . VAL B 1 119 ? 1.271 -23.141 -2.084 1 96.12 119 VAL B O 1
ATOM 3087 N N . ILE B 1 120 ? 2.594 -21.453 -2.793 1 96.56 120 ILE B N 1
ATOM 3088 C CA . ILE B 1 120 ? 3.268 -21.219 -1.519 1 96.56 120 ILE B CA 1
ATOM 3089 C C . ILE B 1 120 ? 2.232 -21.062 -0.409 1 96.56 120 ILE B C 1
ATOM 3091 O O . ILE B 1 120 ? 2.455 -21.484 0.725 1 96.56 120 ILE B O 1
ATOM 3095 N N . GLU B 1 121 ? 1.057 -20.484 -0.681 1 94.81 121 GLU B N 1
ATOM 3096 C CA . GLU B 1 121 ? 0.032 -20.188 0.316 1 94.81 121 GLU B CA 1
ATOM 3097 C C . GLU B 1 121 ? -0.664 -21.453 0.785 1 94.81 121 GLU B C 1
ATOM 3099 O O . GLU B 1 121 ? -1.39 -21.453 1.781 1 94.81 121 GLU B O 1
ATOM 3104 N N . TRP B 1 122 ? -0.409 -22.562 0.149 1 92.19 122 TRP B N 1
ATOM 3105 C CA . TRP B 1 122 ? -1.078 -23.812 0.48 1 92.19 122 TRP B CA 1
ATOM 3106 C C . TRP B 1 122 ? -0.124 -24.766 1.189 1 92.19 122 TRP B C 1
ATOM 3108 O O . TRP B 1 122 ? -0.524 -25.859 1.61 1 92.19 122 TRP B O 1
ATOM 3118 N N . LEU B 1 123 ? 1.077 -24.359 1.34 1 92.62 123 LEU B N 1
ATOM 3119 C CA . LEU B 1 123 ? 2.1 -25.234 1.908 1 92.62 123 LEU B CA 1
ATOM 3120 C C . LEU B 1 123 ? 2.154 -25.078 3.426 1 92.62 123 LEU B C 1
ATOM 3122 O O . LEU B 1 123 ? 1.924 -24 3.961 1 92.62 123 LEU B O 1
ATOM 3126 N N . GLY B 1 124 ? 2.484 -26.172 4.027 1 89.81 124 GLY B N 1
ATOM 3127 C CA . GLY B 1 124 ? 2.676 -26.156 5.469 1 89.81 124 GLY B CA 1
ATOM 3128 C C . GLY B 1 124 ? 3.889 -25.359 5.898 1 89.81 124 GLY B C 1
ATOM 3129 O O . GLY B 1 124 ? 3.869 -24.703 6.945 1 89.81 124 GLY B O 1
ATOM 3130 N N . GLU B 1 125 ? 4.91 -25.438 5.035 1 92.88 125 GLU B N 1
ATOM 3131 C CA . GLU B 1 125 ? 6.148 -24.688 5.266 1 92.88 125 GLU B CA 1
ATOM 3132 C C . GLU B 1 125 ? 6.5 -23.828 4.062 1 92.88 125 GLU B C 1
ATOM 3134 O O . GLU B 1 125 ? 7.406 -24.156 3.293 1 92.88 125 GLU B O 1
ATOM 3139 N N . PRO B 1 126 ? 5.855 -22.719 4.023 1 94.81 126 PRO B N 1
ATOM 3140 C CA . PRO B 1 126 ? 5.977 -21.875 2.828 1 94.81 126 PRO B CA 1
ATOM 3141 C C . PRO B 1 126 ? 7.406 -21.391 2.596 1 94.81 126 PRO B C 1
ATOM 3143 O O . PRO B 1 126 ? 7.93 -21.5 1.484 1 94.81 126 PRO B O 1
ATOM 3146 N N . LEU B 1 127 ? 8.078 -20.906 3.639 1 92.62 127 LEU B N 1
ATOM 3147 C CA . LEU B 1 127 ? 9.359 -20.234 3.461 1 92.62 127 LEU B CA 1
ATOM 3148 C C . LEU B 1 127 ? 10.453 -21.234 3.1 1 92.62 127 LEU B C 1
ATOM 3150 O O . LEU B 1 127 ? 11.25 -20.984 2.193 1 92.62 127 LEU B O 1
ATOM 3154 N N . PRO B 1 128 ? 10.461 -22.438 3.684 1 94.44 128 PRO B N 1
ATOM 3155 C CA . PRO B 1 128 ? 11.398 -23.469 3.236 1 94.44 128 PRO B CA 1
ATOM 3156 C C . PRO B 1 128 ? 11.188 -23.875 1.779 1 94.44 128 PRO B C 1
ATOM 3158 O O . PRO B 1 128 ? 12.148 -24.094 1.045 1 94.44 128 PRO B O 1
ATOM 3161 N N . ALA B 1 129 ? 9.945 -23.969 1.368 1 96.25 129 ALA B N 1
ATOM 3162 C CA . ALA B 1 129 ? 9.656 -24.297 -0.025 1 96.25 129 ALA B CA 1
ATOM 3163 C C . ALA B 1 129 ? 10.148 -23.188 -0.964 1 96.25 129 ALA B C 1
ATOM 3165 O O . ALA B 1 129 ? 10.688 -23.484 -2.037 1 96.25 129 ALA B O 1
ATOM 3166 N N . LEU B 1 130 ? 9.969 -21.953 -0.531 1 98.06 130 LEU B N 1
ATOM 3167 C CA . LEU B 1 130 ? 10.477 -20.828 -1.311 1 98.06 130 LEU B CA 1
ATOM 3168 C C . LEU B 1 130 ? 11.984 -20.922 -1.476 1 98.06 130 LEU B C 1
ATOM 3170 O O . LEU B 1 130 ? 12.516 -20.672 -2.562 1 98.06 130 LEU B O 1
ATOM 3174 N N . GLN B 1 131 ? 12.617 -21.312 -0.444 1 97.81 131 GLN B N 1
ATOM 3175 C CA . GLN B 1 131 ? 14.062 -21.469 -0.499 1 97.81 131 GLN B CA 1
ATOM 3176 C C . GLN B 1 131 ? 14.461 -22.531 -1.524 1 97.81 131 GLN B C 1
ATOM 3178 O O . GLN B 1 131 ? 15.391 -22.328 -2.303 1 97.81 131 GLN B O 1
ATOM 3183 N N . ILE B 1 132 ? 13.75 -23.625 -1.52 1 97.81 132 ILE B N 1
ATOM 3184 C CA . ILE B 1 132 ? 14.016 -24.734 -2.424 1 97.81 132 ILE B CA 1
ATOM 3185 C C . ILE B 1 132 ? 13.898 -24.266 -3.871 1 97.81 132 ILE B C 1
ATOM 3187 O O . ILE B 1 132 ? 14.789 -24.531 -4.688 1 97.81 132 ILE B O 1
ATOM 3191 N N . VAL B 1 133 ? 12.859 -23.531 -4.191 1 98.12 133 VAL B N 1
ATOM 3192 C CA . VAL B 1 133 ? 12.648 -23.125 -5.574 1 98.12 133 VAL B CA 1
ATOM 3193 C C . VAL B 1 133 ? 13.656 -22.047 -5.961 1 98.12 133 VAL B C 1
ATOM 3195 O O . VAL B 1 133 ? 14.117 -22 -7.102 1 98.12 133 VAL B O 1
ATOM 3198 N N . MET B 1 134 ? 13.984 -21.141 -5.035 1 98.5 134 MET B N 1
ATOM 3199 C CA . MET B 1 134 ? 15 -20.125 -5.297 1 98.5 134 MET B CA 1
ATOM 3200 C C . MET B 1 134 ? 16.328 -20.781 -5.66 1 98.5 134 MET B C 1
ATOM 3202 O O . MET B 1 134 ? 17.016 -20.312 -6.574 1 98.5 134 MET B O 1
ATOM 3206 N N . GLU B 1 135 ? 16.656 -21.844 -5.066 1 98 135 GLU B N 1
ATOM 3207 C CA . GLU B 1 135 ? 17.922 -22.531 -5.258 1 98 135 GLU B CA 1
ATOM 3208 C C . GLU B 1 135 ? 17.984 -23.234 -6.609 1 98 135 GLU B C 1
ATOM 3210 O O . GLU B 1 135 ? 19.047 -23.656 -7.062 1 98 135 GLU B O 1
ATOM 3215 N N . LYS B 1 136 ? 16.875 -23.359 -7.262 1 98.62 136 LYS B N 1
ATOM 3216 C CA . LYS B 1 136 ? 16.812 -24.047 -8.539 1 98.62 136 LYS B CA 1
ATOM 3217 C C . LYS B 1 136 ? 16.875 -23.062 -9.703 1 98.62 136 LYS B C 1
ATOM 3219 O O . LYS B 1 136 ? 16.828 -23.469 -10.867 1 98.62 136 LYS B O 1
ATOM 3224 N N . VAL B 1 137 ? 17.062 -21.766 -9.367 1 98.38 137 VAL B N 1
ATOM 3225 C CA . VAL B 1 137 ? 17.188 -20.75 -10.406 1 98.38 137 VAL B CA 1
ATOM 3226 C C . VAL B 1 137 ? 18.672 -20.547 -10.742 1 98.38 137 VAL B C 1
ATOM 3228 O O . VAL B 1 137 ? 19.5 -20.391 -9.852 1 98.38 137 VAL B O 1
ATOM 3231 N N . LYS B 1 138 ? 19 -20.578 -12.016 1 97.56 138 LYS B N 1
ATOM 3232 C CA . LYS B 1 138 ? 20.359 -20.312 -12.469 1 97.56 138 LYS B CA 1
ATOM 3233 C C . LYS B 1 138 ? 20.797 -18.875 -12.133 1 97.56 138 LYS B C 1
ATOM 3235 O O . LYS B 1 138 ? 19.953 -17.984 -12.047 1 97.56 138 LYS B O 1
ATOM 3240 N N . PRO B 1 139 ? 22.141 -18.75 -11.961 1 97.06 139 PRO B N 1
ATOM 3241 C CA . PRO B 1 139 ? 22.578 -17.359 -11.977 1 97.06 139 PRO B CA 1
ATOM 3242 C C . PRO B 1 139 ? 22.109 -16.609 -13.219 1 97.06 139 PRO B C 1
ATOM 3244 O O . PRO B 1 139 ? 22.219 -17.125 -14.336 1 97.06 139 PRO B O 1
ATOM 3247 N N . GLY B 1 140 ? 21.562 -15.516 -13.031 1 95.31 140 GLY B N 1
ATOM 3248 C CA . GLY B 1 140 ? 21.031 -14.742 -14.148 1 95.31 140 GLY B CA 1
ATOM 3249 C C . GLY B 1 140 ? 19.625 -15.156 -14.547 1 95.31 140 GLY B C 1
ATOM 3250 O O . GLY B 1 140 ? 19 -14.492 -15.367 1 95.31 140 GLY B O 1
ATOM 3251 N N . GLY B 1 141 ? 19.141 -16.234 -13.945 1 96.5 141 GLY B N 1
ATOM 3252 C CA . GLY B 1 141 ? 17.797 -16.719 -14.242 1 96.5 141 GLY B CA 1
ATOM 3253 C C . GLY B 1 141 ? 16.719 -15.992 -13.461 1 96.5 141 GLY B C 1
ATOM 3254 O O . GLY B 1 141 ? 17 -15 -12.781 1 96.5 141 GLY B O 1
ATOM 3255 N N . TYR B 1 142 ? 15.469 -16.531 -13.586 1 97.12 142 TYR B N 1
ATOM 3256 C CA . TYR B 1 142 ? 14.328 -15.82 -13.008 1 97.12 142 TYR B CA 1
ATOM 3257 C C . TYR B 1 142 ? 13.469 -16.75 -12.172 1 97.12 142 TYR B C 1
ATOM 3259 O O . TYR B 1 142 ? 13.359 -17.938 -12.469 1 97.12 142 TYR B O 1
ATOM 3267 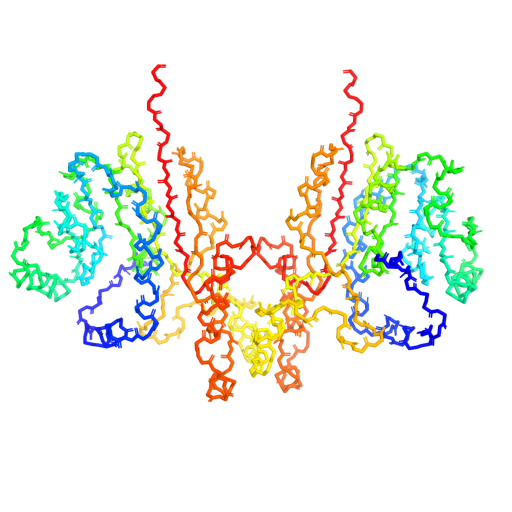N N . LEU B 1 143 ? 12.898 -16.219 -11.156 1 98.38 143 LEU B N 1
ATOM 3268 C CA . LEU B 1 143 ? 11.789 -16.797 -10.422 1 98.38 143 LEU B CA 1
ATOM 3269 C C . LEU B 1 143 ? 10.508 -16 -10.648 1 98.38 143 LEU B C 1
ATOM 3271 O O . LEU B 1 143 ? 10.469 -14.797 -10.391 1 98.38 143 LEU B O 1
ATOM 3275 N N . SER B 1 144 ? 9.516 -16.641 -11.219 1 98.31 144 SER B N 1
ATOM 3276 C CA . SER B 1 144 ? 8.172 -16.078 -11.312 1 98.31 144 SER B CA 1
ATOM 3277 C C . SER B 1 144 ? 7.289 -16.562 -10.172 1 98.31 144 SER B C 1
ATOM 3279 O O . SER B 1 144 ? 6.805 -17.688 -10.18 1 98.31 144 SER B O 1
ATOM 3281 N N . LEU B 1 145 ? 7.051 -15.648 -9.219 1 98.75 145 LEU B N 1
ATOM 3282 C CA . LEU B 1 145 ? 6.355 -16 -7.992 1 98.75 145 LEU B CA 1
ATOM 3283 C C . LEU B 1 145 ? 4.992 -15.32 -7.918 1 98.75 145 LEU B C 1
ATOM 3285 O O . LEU B 1 145 ? 4.91 -14.086 -7.934 1 98.75 145 LEU B O 1
ATOM 3289 N N . LEU B 1 146 ? 3.932 -16.078 -7.973 1 98.56 146 LEU B N 1
ATOM 3290 C CA . LEU B 1 146 ? 2.564 -15.625 -7.742 1 98.56 146 LEU B CA 1
ATOM 3291 C C . LEU B 1 146 ? 2.014 -16.203 -6.445 1 98.56 146 LEU B C 1
ATOM 3293 O O . LEU B 1 146 ? 2.029 -17.422 -6.246 1 98.56 146 LEU B O 1
ATOM 3297 N N . PHE B 1 147 ? 1.555 -15.359 -5.535 1 98.31 147 PHE B N 1
ATOM 3298 C CA . PHE B 1 147 ? 1.104 -15.898 -4.258 1 98.31 147 PHE B CA 1
ATOM 3299 C C . PHE B 1 147 ? -0.094 -15.125 -3.73 1 98.31 147 PHE B C 1
ATOM 3301 O O . PHE B 1 147 ? -0.341 -13.992 -4.152 1 98.31 147 PHE B O 1
ATOM 3308 N N . TYR B 1 148 ? -0.85 -15.766 -2.855 1 97.06 148 TYR B N 1
ATOM 3309 C CA . TYR B 1 148 ? -2 -15.156 -2.201 1 97.06 148 TYR B CA 1
ATOM 3310 C C . TYR B 1 148 ? -1.559 -14.102 -1.195 1 97.06 148 TYR B C 1
ATOM 3312 O O . TYR B 1 148 ? -0.741 -14.375 -0.314 1 97.06 148 TYR B O 1
ATOM 3320 N N . ASN B 1 149 ? -2.131 -12.93 -1.286 1 98.19 149 ASN B N 1
ATOM 3321 C CA . ASN B 1 149 ? -1.687 -11.727 -0.583 1 98.19 149 ASN B CA 1
ATOM 3322 C C . ASN B 1 149 ? -2.314 -11.625 0.804 1 98.19 149 ASN B C 1
ATOM 3324 O O . ASN B 1 149 ? -3.529 -11.461 0.93 1 98.19 149 ASN B O 1
ATOM 3328 N N . ARG B 1 150 ? -1.511 -11.633 1.794 1 97.56 150 ARG B N 1
ATOM 3329 C CA . ARG B 1 150 ? -2.025 -11.523 3.156 1 97.56 150 ARG B CA 1
ATOM 3330 C C . ARG B 1 150 ? -2.619 -10.141 3.404 1 97.56 150 ARG B C 1
ATOM 3332 O O . ARG B 1 150 ? -3.596 -10 4.145 1 97.56 150 ARG B O 1
ATOM 3339 N N . ASN B 1 151 ? -2.051 -9.062 2.828 1 98.25 151 ASN B N 1
ATOM 3340 C CA . ASN B 1 151 ? -2.654 -7.742 2.932 1 98.25 151 ASN B CA 1
ATOM 3341 C C . ASN B 1 151 ? -4.113 -7.754 2.48 1 98.25 151 ASN B C 1
ATOM 3343 O O . ASN B 1 151 ? -4.965 -7.117 3.105 1 98.25 151 ASN B O 1
ATOM 3347 N N . ALA B 1 152 ? -4.34 -8.438 1.353 1 97.25 152 ALA B N 1
ATOM 3348 C CA . ALA B 1 152 ? -5.699 -8.484 0.812 1 97.25 152 ALA B CA 1
ATOM 3349 C C . ALA B 1 152 ? -6.652 -9.164 1.789 1 97.25 152 ALA B C 1
ATOM 3351 O O . ALA B 1 152 ? -7.789 -8.711 1.968 1 97.25 152 ALA B O 1
ATOM 3352 N N . MET B 1 153 ? -6.195 -10.219 2.371 1 95.56 153 MET B N 1
ATOM 3353 C CA . MET B 1 153 ? -7.02 -10.93 3.344 1 95.56 153 MET B CA 1
ATOM 3354 C C . MET B 1 153 ? -7.34 -10.039 4.539 1 95.56 153 MET B C 1
ATOM 3356 O O . MET B 1 153 ? -8.492 -9.961 4.973 1 95.56 153 MET B O 1
ATOM 3360 N N . VAL B 1 154 ? -6.332 -9.375 5.039 1 97.12 154 VAL B N 1
ATOM 3361 C CA . VAL B 1 154 ? -6.508 -8.492 6.188 1 97.12 154 VAL B CA 1
ATOM 3362 C C . VAL B 1 154 ? -7.465 -7.359 5.824 1 97.12 154 VAL B C 1
ATOM 3364 O O . VAL B 1 154 ? -8.43 -7.102 6.547 1 97.12 154 VAL B O 1
ATOM 3367 N N . TYR B 1 155 ? -7.273 -6.723 4.68 1 96.94 155 TYR B N 1
ATOM 3368 C CA . TYR B 1 155 ? -8.062 -5.562 4.289 1 96.94 155 TYR B CA 1
ATOM 3369 C C . TYR B 1 155 ? -9.523 -5.949 4.055 1 96.94 155 TYR B C 1
ATOM 3371 O O . TYR B 1 155 ? -10.438 -5.234 4.477 1 96.94 155 TYR B O 1
ATOM 3379 N N . THR B 1 156 ? -9.727 -7.074 3.385 1 95.5 156 THR B N 1
ATOM 3380 C CA . THR B 1 156 ? -11.094 -7.531 3.137 1 95.5 156 THR B CA 1
ATOM 3381 C C . THR B 1 156 ? -11.828 -7.77 4.453 1 95.5 156 THR B C 1
ATOM 3383 O O . THR B 1 156 ? -12.984 -7.367 4.602 1 95.5 156 THR B O 1
ATOM 3386 N N . ASN B 1 157 ? -11.164 -8.398 5.395 1 95.31 157 ASN B N 1
ATOM 3387 C CA . ASN B 1 157 ? -11.773 -8.625 6.699 1 95.31 157 ASN B CA 1
ATOM 3388 C C . ASN B 1 157 ? -12.008 -7.316 7.445 1 95.31 157 ASN B C 1
ATOM 3390 O O . ASN B 1 157 ? -13.031 -7.148 8.109 1 95.31 157 ASN B O 1
ATOM 3394 N N . ALA B 1 158 ? -11.086 -6.41 7.344 1 96.81 158 ALA B N 1
ATOM 3395 C CA . ALA B 1 158 ? -11.234 -5.113 8 1 96.81 158 ALA B CA 1
ATOM 3396 C C . ALA B 1 158 ? -12.438 -4.352 7.453 1 96.81 158 ALA B C 1
ATOM 3398 O O . ALA B 1 158 ? -13.188 -3.742 8.219 1 96.81 158 ALA B O 1
ATOM 3399 N N . LEU B 1 159 ? -12.688 -4.426 6.156 1 95.56 159 LEU B N 1
ATOM 3400 C CA . LEU B 1 159 ? -13.789 -3.715 5.512 1 95.56 159 LEU B CA 1
ATOM 3401 C C . LEU B 1 159 ? -15.133 -4.305 5.926 1 95.56 159 LEU B C 1
ATOM 3403 O O . LEU B 1 159 ? -16.141 -3.594 5.977 1 95.56 159 LEU B O 1
ATOM 3407 N N . LYS B 1 160 ? -15.148 -5.539 6.188 1 94.94 160 LYS B N 1
ATOM 3408 C CA . LYS B 1 160 ? -16.391 -6.211 6.527 1 94.94 160 LYS B CA 1
ATOM 3409 C C . LYS B 1 160 ? -16.812 -5.91 7.965 1 94.94 160 LYS B C 1
ATOM 3411 O O . LYS B 1 160 ? -18 -5.879 8.281 1 94.94 160 LYS B O 1
ATOM 3416 N N . GLY B 1 161 ? -15.867 -5.719 8.898 1 95.88 161 GLY B N 1
ATOM 3417 C CA . GLY B 1 161 ? -16.141 -5.27 10.258 1 95.88 161 GLY B CA 1
ATOM 3418 C C . GLY B 1 161 ? -16.719 -6.352 11.141 1 95.88 161 GLY B C 1
ATOM 3419 O O . GLY B 1 161 ? -16.391 -7.531 10.992 1 95.88 161 GLY B O 1
ATOM 3420 N N . HIS B 1 162 ? -17.484 -5.938 12.195 1 94.94 162 HIS B N 1
ATOM 3421 C CA . HIS B 1 162 ? -18.188 -6.844 13.102 1 94.94 162 HIS B CA 1
ATOM 3422 C C . HIS B 1 162 ? -17.219 -7.844 13.727 1 94.94 162 HIS B C 1
ATOM 3424 O O . HIS B 1 162 ? -16.188 -7.453 14.266 1 94.94 162 HIS B O 1
ATOM 3430 N N . TRP B 1 163 ? -17.625 -9.086 13.688 1 93.44 163 TRP B N 1
ATOM 3431 C CA . TRP B 1 163 ? -16.844 -10.102 14.383 1 93.44 163 TRP B CA 1
ATOM 3432 C C . TRP B 1 163 ? -15.484 -10.297 13.711 1 93.44 163 TRP B C 1
ATOM 3434 O O . TRP B 1 163 ? -14.555 -10.82 14.328 1 93.44 163 TRP B O 1
ATOM 3444 N N . ARG B 1 164 ? -15.266 -9.852 12.547 1 94.81 164 ARG B N 1
ATOM 3445 C CA . ARG B 1 164 ? -14.023 -10.047 11.812 1 94.81 164 ARG B CA 1
ATOM 3446 C C . ARG B 1 164 ? -12.891 -9.219 12.414 1 94.81 164 ARG B C 1
ATOM 3448 O O . ARG B 1 164 ? -11.719 -9.594 12.328 1 94.81 164 ARG B O 1
ATOM 3455 N N . TRP B 1 165 ? -13.25 -8.062 13 1 96.56 165 TRP B N 1
ATOM 3456 C CA . TRP B 1 165 ? -12.234 -7.219 13.617 1 96.56 165 TRP B CA 1
ATOM 3457 C C . TRP B 1 165 ? -11.562 -7.938 14.781 1 96.56 165 TRP B C 1
ATOM 3459 O O . TRP B 1 165 ? -10.336 -7.953 14.883 1 96.56 165 TRP B O 1
ATOM 3469 N N . ARG B 1 166 ? -12.336 -8.602 15.602 1 94.75 166 ARG B N 1
ATOM 3470 C CA . ARG B 1 166 ? -11.773 -9.375 16.703 1 94.75 166 ARG B CA 1
ATOM 3471 C C . ARG B 1 166 ? -10.945 -10.547 16.188 1 94.75 166 ARG B C 1
ATOM 3473 O O . ARG B 1 166 ? -9.891 -10.852 16.75 1 94.75 166 ARG B O 1
ATOM 3480 N N . ASN B 1 167 ? -11.391 -11.141 15.117 1 94.81 167 ASN B N 1
ATOM 3481 C CA . ASN B 1 167 ? -10.641 -12.234 14.516 1 94.81 167 ASN B CA 1
ATOM 3482 C C . ASN B 1 167 ? -9.273 -11.766 14.031 1 94.81 167 ASN B C 1
ATOM 3484 O O . ASN B 1 167 ? -8.281 -12.492 14.148 1 94.81 167 ASN B O 1
ATOM 3488 N N . LEU B 1 168 ? -9.227 -10.586 13.461 1 95.81 168 LEU B N 1
ATOM 3489 C CA . LEU B 1 168 ? -7.961 -10.016 13.016 1 95.81 168 LEU B CA 1
ATOM 3490 C C . LEU B 1 168 ? -7.047 -9.742 14.211 1 95.81 168 LEU B C 1
ATOM 3492 O O . LEU B 1 168 ? -5.863 -10.086 14.18 1 95.81 168 LEU B O 1
ATOM 3496 N N . LEU B 1 169 ? -7.629 -9.164 15.273 1 96 169 LEU B N 1
ATOM 3497 C CA . LEU B 1 169 ? -6.867 -8.773 16.453 1 96 169 LEU B CA 1
ATOM 3498 C C . LEU B 1 169 ? -6.324 -10 17.172 1 96 169 LEU B C 1
ATOM 3500 O O . LEU B 1 169 ? -5.227 -9.961 17.734 1 96 169 LEU B O 1
ATOM 3504 N N . ASP B 1 170 ? -7.031 -11.102 17.062 1 94.38 170 ASP B N 1
ATOM 3505 C CA . ASP B 1 170 ? -6.633 -12.328 17.75 1 94.38 170 ASP B CA 1
ATOM 3506 C C . ASP B 1 170 ? -5.84 -13.242 16.812 1 94.38 170 ASP B C 1
ATOM 3508 O O . ASP B 1 170 ? -5.438 -14.344 17.203 1 94.38 170 ASP B O 1
ATOM 3512 N N . ASP B 1 171 ? -5.676 -12.867 15.617 1 91 171 ASP B N 1
ATOM 3513 C CA . ASP B 1 171 ? -4.953 -13.625 14.602 1 91 171 ASP B CA 1
ATOM 3514 C C . ASP B 1 171 ? -5.633 -14.969 14.344 1 91 171 ASP B C 1
ATOM 3516 O O . ASP B 1 171 ? -4.961 -15.984 14.125 1 91 171 ASP B O 1
ATOM 3520 N N . THR B 1 172 ? -6.934 -14.977 14.422 1 90.81 172 THR B N 1
ATOM 3521 C CA . THR B 1 172 ? -7.688 -16.203 14.211 1 90.81 172 THR B CA 1
ATOM 3522 C C . THR B 1 172 ? -8.359 -16.203 12.836 1 90.81 172 THR B C 1
ATOM 3524 O O . THR B 1 172 ? -9.156 -17.094 12.531 1 90.81 172 THR B O 1
ATOM 3527 N N . TYR B 1 173 ? -8.031 -15.219 12.062 1 88.25 173 TYR B N 1
ATOM 3528 C CA . TYR B 1 173 ? -8.664 -15.086 10.758 1 88.25 173 TYR B CA 1
ATOM 3529 C C . TYR B 1 173 ? -8.055 -16.047 9.758 1 88.25 173 TYR B C 1
ATOM 3531 O O . TYR B 1 173 ? -8.633 -16.312 8.695 1 88.25 173 TYR B O 1
ATOM 3539 N N . LEU B 1 174 ? -6.938 -16.641 10.125 1 84.19 174 LEU B N 1
ATOM 3540 C CA . LEU B 1 174 ? -6.262 -17.594 9.242 1 84.19 174 LEU B CA 1
ATOM 3541 C C . LEU B 1 174 ? -6.832 -19 9.406 1 84.19 174 LEU B C 1
ATOM 3543 O O . LEU B 1 174 ? -7.137 -19.422 10.523 1 84.19 174 LEU B O 1
ATOM 3547 N N . GLY B 1 175 ? -6.961 -19.719 8.367 1 71.38 175 GLY B N 1
ATOM 3548 C CA . GLY B 1 175 ? -7.383 -21.109 8.406 1 71.38 175 GLY B CA 1
ATOM 3549 C C . GLY B 1 175 ? -8.875 -21.281 8.617 1 71.38 175 GLY B C 1
ATOM 3550 O O . GLY B 1 175 ? -9.367 -22.391 8.758 1 71.38 175 GLY B O 1
ATOM 3551 N N . LYS B 1 176 ? -9.648 -20.234 8.898 1 61.62 176 LYS B N 1
ATOM 3552 C CA . LYS B 1 176 ? -11.078 -20.312 9.18 1 61.62 176 LYS B CA 1
ATOM 3553 C C . LYS B 1 176 ? -11.891 -20.344 7.887 1 61.62 176 LYS B C 1
ATOM 3555 O O . LYS B 1 176 ? -13.047 -20.75 7.883 1 61.62 176 LYS B O 1
ATOM 3560 N N . GLY B 1 177 ? -11.359 -20 6.859 1 59.62 177 GLY B N 1
ATOM 3561 C CA . GLY B 1 177 ? -12.188 -19.859 5.676 1 59.62 177 GLY B CA 1
ATOM 3562 C C . GLY B 1 177 ? -12.547 -21.172 5.02 1 59.62 177 GLY B C 1
ATOM 3563 O O . GLY B 1 177 ? -12.25 -22.234 5.559 1 59.62 177 GLY B O 1
ATOM 3564 N N . LYS B 1 178 ? -13.508 -21.094 4.094 1 63.5 178 LYS B N 1
ATOM 3565 C CA . LYS B 1 178 ? -13.922 -22.25 3.293 1 63.5 178 LYS B CA 1
ATOM 3566 C C . LYS B 1 178 ? -12.711 -22.984 2.729 1 63.5 178 LYS B C 1
ATOM 3568 O O . LYS B 1 178 ? -11.594 -22.484 2.783 1 63.5 178 LYS B O 1
ATOM 3573 N N . LYS B 1 179 ? -12.852 -24.156 2.223 1 61.31 179 LYS B N 1
ATOM 3574 C CA . LYS B 1 179 ? -11.906 -25.125 1.663 1 61.31 179 LYS B CA 1
ATOM 3575 C C . LYS B 1 179 ? -11.047 -24.484 0.583 1 61.31 179 LYS B C 1
ATOM 3577 O O . LYS B 1 179 ? -9.938 -24.953 0.3 1 61.31 179 LYS B O 1
ATOM 3582 N N . LEU B 1 180 ? -11.336 -23.203 0.25 1 68.25 180 LEU B N 1
ATOM 3583 C CA . LEU B 1 180 ? -10.609 -22.625 -0.883 1 68.25 180 LEU B CA 1
ATOM 3584 C C . LEU B 1 180 ? -9.883 -21.344 -0.478 1 68.25 180 LEU B C 1
ATOM 3586 O O . LEU B 1 180 ? -9.383 -20.625 -1.335 1 68.25 180 LEU B O 1
ATOM 3590 N N . THR B 1 181 ? -9.805 -21.062 0.818 1 80.5 181 THR B N 1
ATOM 3591 C CA . THR B 1 181 ? -8.992 -19.953 1.304 1 80.5 181 THR B CA 1
ATOM 3592 C C . THR B 1 181 ? -7.629 -20.438 1.776 1 80.5 181 THR B C 1
ATOM 3594 O O . THR B 1 181 ? -7.543 -21.266 2.684 1 80.5 181 THR B O 1
ATOM 3597 N N . PRO B 1 182 ? -6.637 -19.969 1.112 1 88.81 182 PRO B N 1
ATOM 3598 C CA . PRO B 1 182 ? -5.309 -20.453 1.492 1 88.81 182 PRO B CA 1
ATOM 3599 C C . PRO B 1 182 ? -4.996 -20.219 2.969 1 88.81 182 PRO B C 1
ATOM 3601 O O . PRO B 1 182 ? -5.211 -19.125 3.484 1 88.81 182 PRO B O 1
ATOM 3604 N N . PRO B 1 183 ? -4.492 -21.141 3.568 1 89.25 183 PRO B N 1
ATOM 3605 C CA . PRO B 1 183 ? -4.219 -21.031 5.004 1 89.25 183 PRO B CA 1
ATOM 3606 C C . PRO B 1 183 ? -2.98 -20.188 5.305 1 89.25 183 PRO B C 1
ATOM 3608 O O . PRO B 1 183 ? -2.836 -19.672 6.418 1 89.25 183 PRO B O 1
ATOM 3611 N N . ASN B 1 184 ? -2.066 -20.062 4.332 1 92.88 184 ASN B N 1
ATOM 3612 C CA . ASN B 1 184 ? -0.812 -19.375 4.605 1 92.88 184 ASN B CA 1
ATOM 3613 C C . ASN B 1 184 ? -0.545 -18.266 3.578 1 92.88 184 ASN B C 1
ATOM 3615 O O . ASN B 1 184 ? 0.426 -18.344 2.822 1 92.88 184 ASN B O 1
ATOM 3619 N N . PRO B 1 185 ? -1.383 -17.234 3.592 1 95.94 185 PRO B N 1
ATOM 3620 C CA . PRO B 1 185 ? -1.064 -16.078 2.742 1 95.94 185 PRO B CA 1
ATOM 3621 C C . PRO B 1 185 ? 0.238 -15.391 3.143 1 95.94 185 PRO B C 1
ATOM 3623 O O . PRO B 1 185 ? 0.716 -15.57 4.266 1 95.94 185 PRO B O 1
ATOM 3626 N N . GLN B 1 186 ? 0.843 -14.68 2.221 1 97.75 186 GLN B N 1
ATOM 3627 C CA . GLN B 1 186 ? 2.141 -14.07 2.492 1 97.75 186 GLN B CA 1
ATOM 3628 C C . GLN B 1 186 ? 2.064 -12.547 2.385 1 97.75 186 GLN B C 1
ATOM 3630 O O . GLN B 1 186 ? 1.37 -12.016 1.517 1 97.75 186 GLN B O 1
ATOM 3635 N N . TYR B 1 187 ? 2.836 -11.867 3.234 1 98 187 TYR B N 1
ATOM 3636 C CA . TYR B 1 187 ? 3.043 -10.438 3.051 1 98 187 TYR B CA 1
ATOM 3637 C C . TYR B 1 187 ? 4.066 -10.172 1.954 1 98 187 TYR B C 1
ATOM 3639 O O . TYR B 1 187 ? 5.184 -10.688 2 1 98 187 TYR B O 1
ATOM 3647 N N . PRO B 1 188 ? 3.74 -9.367 1.005 1 98.38 188 PRO B N 1
ATOM 3648 C CA . PRO B 1 188 ? 4.68 -9.109 -0.088 1 98.38 188 PRO B CA 1
ATOM 3649 C C . PRO B 1 188 ? 6.012 -8.539 0.4 1 98.38 188 PRO B C 1
ATOM 3651 O O . PRO B 1 188 ? 7.07 -8.891 -0.123 1 98.38 188 PRO B O 1
ATOM 3654 N N . ASN B 1 189 ? 5.957 -7.605 1.372 1 97.94 189 ASN B N 1
ATOM 3655 C CA . ASN B 1 189 ? 7.195 -7 1.846 1 97.94 189 ASN B CA 1
ATOM 3656 C C . ASN B 1 189 ? 8.133 -8.047 2.443 1 97.94 189 ASN B C 1
ATOM 3658 O O . ASN B 1 189 ? 9.352 -7.953 2.277 1 97.94 189 ASN B O 1
ATOM 3662 N N . GLU B 1 190 ? 7.602 -9.047 3.129 1 97.75 190 GLU B N 1
ATOM 3663 C CA . GLU B 1 190 ? 8.422 -10.109 3.707 1 97.75 190 GLU B CA 1
ATOM 3664 C C . GLU B 1 190 ? 9.008 -11.008 2.623 1 97.75 190 GLU B C 1
ATOM 3666 O O . GLU B 1 190 ? 10.172 -11.406 2.697 1 97.75 190 GLU B O 1
ATOM 3671 N N . VAL B 1 191 ? 8.227 -11.328 1.653 1 98.44 191 VAL B N 1
ATOM 3672 C CA . VAL B 1 191 ? 8.672 -12.156 0.54 1 98.44 191 VAL B CA 1
ATOM 3673 C C . VAL B 1 191 ? 9.789 -11.445 -0.225 1 98.44 191 VAL B C 1
ATOM 3675 O O . VAL B 1 191 ? 10.812 -12.047 -0.541 1 98.44 191 VAL B O 1
ATOM 3678 N N . ILE B 1 192 ? 9.617 -10.188 -0.484 1 98.5 192 ILE B N 1
ATOM 3679 C CA . ILE B 1 192 ? 10.586 -9.391 -1.229 1 98.5 192 ILE B CA 1
ATOM 3680 C C . ILE B 1 192 ? 11.898 -9.328 -0.455 1 98.5 192 ILE B C 1
ATOM 3682 O O . ILE B 1 192 ? 12.977 -9.492 -1.034 1 98.5 192 ILE B O 1
ATOM 3686 N N . GLU B 1 193 ? 11.789 -9.094 0.816 1 97.88 193 GLU B N 1
ATOM 3687 C CA . GLU B 1 193 ? 12.992 -9.047 1.648 1 97.88 193 GLU B CA 1
ATOM 3688 C C . GLU B 1 193 ? 13.758 -10.367 1.579 1 97.88 193 GLU B C 1
ATOM 3690 O O . GLU B 1 193 ? 14.984 -10.375 1.487 1 97.88 193 GLU B O 1
ATOM 3695 N N . ARG B 1 194 ? 13.023 -11.438 1.648 1 97.75 194 ARG B N 1
ATOM 3696 C CA . ARG B 1 194 ? 13.648 -12.758 1.569 1 97.75 194 ARG B CA 1
ATOM 3697 C C . ARG B 1 194 ? 14.336 -12.961 0.223 1 97.75 194 ARG B C 1
ATOM 3699 O O . ARG B 1 194 ? 15.477 -13.43 0.166 1 97.75 194 ARG B O 1
ATOM 3706 N N . LEU B 1 195 ? 13.672 -12.625 -0.86 1 98.62 195 LEU B N 1
ATOM 3707 C CA . LEU B 1 195 ? 14.242 -12.742 -2.199 1 98.62 195 LEU B CA 1
ATOM 3708 C C . LEU B 1 195 ? 15.516 -11.914 -2.326 1 98.62 195 LEU B C 1
ATOM 3710 O O . LEU B 1 195 ? 16.531 -12.406 -2.801 1 98.62 195 LEU B O 1
ATOM 3714 N N . GLN B 1 196 ? 15.445 -10.688 -1.852 1 98.19 196 GLN B N 1
ATOM 3715 C CA . GLN B 1 196 ? 16.578 -9.773 -1.977 1 98.19 196 GLN B CA 1
ATOM 3716 C C . GLN B 1 196 ? 17.75 -10.234 -1.119 1 98.19 196 GLN B C 1
ATOM 3718 O O . GLN B 1 196 ? 18.906 -10.133 -1.536 1 98.19 196 GLN B O 1
ATOM 3723 N N . SER B 1 197 ? 17.453 -10.766 0.048 1 97.31 197 SER B N 1
ATOM 3724 C CA . SER B 1 197 ? 18.516 -11.25 0.935 1 97.31 197 SER B CA 1
ATOM 3725 C C . SER B 1 197 ? 19.234 -12.445 0.334 1 97.31 197 SER B C 1
ATOM 3727 O O . SER B 1 197 ? 20.344 -12.781 0.75 1 97.31 197 SER B O 1
ATOM 3729 N N . GLN B 1 198 ? 18.609 -13.047 -0.657 1 96.81 198 GLN B N 1
ATOM 3730 C CA . GLN B 1 198 ? 19.188 -14.227 -1.286 1 96.81 198 GLN B CA 1
ATOM 3731 C C . GLN B 1 198 ? 19.719 -13.898 -2.676 1 96.81 198 GLN B C 1
ATOM 3733 O O . GLN B 1 198 ? 19.938 -14.805 -3.49 1 96.81 198 GLN B O 1
ATOM 3738 N N . GLY B 1 199 ? 19.828 -12.656 -2.977 1 97.69 199 GLY B N 1
ATOM 3739 C CA . GLY B 1 199 ? 20.516 -12.242 -4.188 1 97.69 199 GLY B CA 1
ATOM 3740 C C . GLY B 1 199 ? 19.594 -12.055 -5.375 1 97.69 199 GLY B C 1
ATOM 3741 O O . GLY B 1 199 ? 20.031 -12.047 -6.523 1 97.69 199 GLY B O 1
ATOM 3742 N N . PHE B 1 200 ? 18.328 -11.969 -5.145 1 98.56 200 PHE B N 1
ATOM 3743 C CA . PHE B 1 200 ? 17.391 -11.695 -6.223 1 98.56 200 PHE B CA 1
ATOM 3744 C C . PHE B 1 200 ? 17.031 -10.219 -6.277 1 98.56 200 PHE B C 1
ATOM 3746 O O . PHE B 1 200 ? 16.969 -9.547 -5.242 1 98.56 200 PHE B O 1
ATOM 3753 N N . SER B 1 201 ? 16.812 -9.695 -7.488 1 98.12 201 SER B N 1
ATOM 3754 C CA . SER B 1 201 ? 16.25 -8.367 -7.715 1 98.12 201 SER B CA 1
ATOM 3755 C C . SER B 1 201 ? 14.859 -8.453 -8.328 1 98.12 201 SER B C 1
ATOM 3757 O O . SER B 1 201 ? 14.617 -9.273 -9.211 1 98.12 201 SER B O 1
ATOM 3759 N N . ILE B 1 202 ? 13.953 -7.684 -7.84 1 98.19 202 ILE B N 1
ATOM 3760 C CA . ILE B 1 202 ? 12.586 -7.695 -8.344 1 98.19 202 ILE B CA 1
ATOM 3761 C C . ILE B 1 202 ? 12.508 -6.895 -9.641 1 98.19 202 ILE B C 1
ATOM 3763 O O . ILE B 1 202 ? 12.781 -5.691 -9.656 1 98.19 202 ILE B O 1
ATOM 3767 N N . THR B 1 203 ? 12.133 -7.508 -10.719 1 96.5 203 THR B N 1
ATOM 3768 C CA . THR B 1 203 ? 12.102 -6.844 -12.016 1 96.5 203 THR B CA 1
ATOM 3769 C C . THR B 1 203 ? 10.664 -6.496 -12.414 1 96.5 203 THR B C 1
ATOM 3771 O O . THR B 1 203 ? 10.445 -5.641 -13.273 1 96.5 203 THR B O 1
ATOM 3774 N N . ALA B 1 204 ? 9.734 -7.195 -11.844 1 97.56 204 ALA B N 1
ATOM 3775 C CA . ALA B 1 204 ? 8.32 -6.875 -11.984 1 97.56 204 ALA B CA 1
ATOM 3776 C C . ALA B 1 204 ? 7.566 -7.125 -10.68 1 97.56 204 ALA B C 1
ATOM 3778 O O . ALA B 1 204 ? 7.875 -8.07 -9.953 1 97.56 204 ALA B O 1
ATOM 3779 N N . HIS B 1 205 ? 6.738 -6.316 -10.344 1 98.62 205 HIS B N 1
ATOM 3780 C CA . HIS B 1 205 ? 5.867 -6.359 -9.18 1 98.62 205 HIS B CA 1
ATOM 3781 C C . HIS B 1 205 ? 4.445 -5.949 -9.539 1 98.62 205 HIS B C 1
ATOM 3783 O O . HIS B 1 205 ? 4.168 -4.762 -9.734 1 98.62 205 HIS B O 1
ATOM 3789 N N . THR B 1 206 ? 3.547 -6.945 -9.633 1 98.69 206 THR B N 1
ATOM 3790 C CA . THR B 1 206 ? 2.203 -6.719 -10.148 1 98.69 206 THR B CA 1
ATOM 3791 C C . THR B 1 206 ? 1.15 -7.227 -9.172 1 98.69 206 THR B C 1
ATOM 3793 O O . THR B 1 206 ? 1.237 -8.359 -8.688 1 98.69 206 THR B O 1
ATOM 3796 N N . GLY B 1 207 ? 0.211 -6.363 -8.812 1 98.81 207 GLY B N 1
ATOM 3797 C CA . GLY B 1 207 ? -0.964 -6.809 -8.078 1 98.81 207 GLY B CA 1
ATOM 3798 C C . GLY B 1 207 ? -2.105 -7.234 -8.977 1 98.81 207 GLY B C 1
ATOM 3799 O O . GLY B 1 207 ? -2.398 -6.57 -9.977 1 98.81 207 GLY B O 1
ATOM 3800 N N . ILE B 1 208 ? -2.699 -8.359 -8.695 1 98.31 208 ILE B N 1
ATOM 3801 C CA . ILE B 1 208 ? -3.83 -8.867 -9.469 1 98.31 208 ILE B CA 1
ATOM 3802 C C . ILE B 1 208 ? -5.133 -8.578 -8.727 1 98.31 208 ILE B C 1
ATOM 3804 O O . ILE B 1 208 ? -5.336 -9.062 -7.605 1 98.31 208 ILE B O 1
ATOM 3808 N N . ARG B 1 209 ? -6.023 -7.809 -9.414 1 97.62 209 ARG B N 1
ATOM 3809 C CA . ARG B 1 209 ? -7.293 -7.371 -8.852 1 97.62 209 ARG B CA 1
ATOM 3810 C C . ARG B 1 209 ? -7.074 -6.492 -7.621 1 97.62 209 ARG B C 1
ATOM 3812 O O . ARG B 1 209 ? -7.465 -6.855 -6.512 1 97.62 209 ARG B O 1
ATOM 3819 N N . VAL B 1 210 ? -6.527 -5.285 -7.82 1 98.38 210 VAL B N 1
ATOM 3820 C CA . VAL B 1 210 ? -6.121 -4.371 -6.758 1 98.38 210 VAL B CA 1
ATOM 3821 C C . VAL B 1 210 ? -7.34 -3.598 -6.25 1 98.38 210 VAL B C 1
ATOM 3823 O O . VAL B 1 210 ? -7.301 -3.012 -5.164 1 98.38 210 VAL B O 1
ATOM 3826 N N . PHE B 1 211 ? -8.469 -3.602 -7.039 1 97.88 211 PHE B N 1
ATOM 3827 C CA . PHE B 1 211 ? -9.703 -2.938 -6.637 1 97.88 211 PHE B CA 1
ATOM 3828 C C . PHE B 1 211 ? -10.859 -3.928 -6.586 1 97.88 211 PHE B C 1
ATOM 3830 O O . PHE B 1 211 ? -11.664 -3.91 -5.648 1 97.88 211 PHE B O 1
ATOM 3837 N N . HIS B 1 212 ? -10.875 -4.848 -7.508 1 96.25 212 HIS B N 1
ATOM 3838 C CA . HIS B 1 212 ? -12.023 -5.695 -7.816 1 96.25 212 HIS B CA 1
ATOM 3839 C C . HIS B 1 212 ? -12.562 -6.371 -6.559 1 96.25 212 HIS B C 1
ATOM 3841 O O . HIS B 1 212 ? -13.766 -6.34 -6.301 1 96.25 212 HIS B O 1
ATOM 3847 N N . ASP B 1 213 ? -11.719 -6.902 -5.809 1 94.94 213 ASP B N 1
ATOM 3848 C CA . ASP B 1 213 ? -12.133 -7.758 -4.703 1 94.94 213 ASP B CA 1
ATOM 3849 C C . ASP B 1 213 ? -12.539 -6.926 -3.488 1 94.94 213 ASP B C 1
ATOM 3851 O O . ASP B 1 213 ? -13.07 -7.461 -2.512 1 94.94 213 ASP B O 1
ATOM 3855 N N . TYR B 1 214 ? -12.336 -5.617 -3.486 1 96.12 214 TYR B N 1
ATOM 3856 C CA . TYR B 1 214 ? -12.68 -4.738 -2.375 1 96.12 214 TYR B CA 1
ATOM 3857 C C . TYR B 1 214 ? -14 -4.02 -2.635 1 96.12 214 TYR B C 1
ATOM 3859 O O . TYR B 1 214 ? -14.594 -3.447 -1.719 1 96.12 214 TYR B O 1
ATOM 3867 N N . VAL B 1 215 ? -14.406 -4 -3.895 1 95.75 215 VAL B N 1
ATOM 3868 C CA . VAL B 1 215 ? -15.641 -3.332 -4.281 1 95.75 215 VAL B CA 1
ATOM 3869 C C . VAL B 1 215 ? -16.828 -4.223 -3.939 1 95.75 215 VAL B C 1
ATOM 3871 O O . VAL B 1 215 ? -16.797 -5.434 -4.168 1 95.75 215 VAL B O 1
ATOM 3874 N N . SER B 1 216 ? -17.875 -3.627 -3.436 1 94.12 216 SER B N 1
ATOM 3875 C CA . SER B 1 216 ? -19.062 -4.398 -3.07 1 94.12 216 SER B CA 1
ATOM 3876 C C . SER B 1 216 ? -19.719 -4.996 -4.305 1 94.12 216 SER B C 1
ATOM 3878 O O . SER B 1 216 ? -19.594 -4.469 -5.41 1 94.12 216 SER B O 1
ATOM 3880 N N . LYS B 1 217 ? -20.469 -6.105 -4.09 1 93.19 217 LYS B N 1
ATOM 3881 C CA . LYS B 1 217 ? -21.188 -6.746 -5.18 1 93.19 217 LYS B CA 1
ATOM 3882 C C . LYS B 1 217 ? -22.188 -5.781 -5.816 1 93.19 217 LYS B C 1
ATOM 3884 O O . LYS B 1 217 ? -22.328 -5.742 -7.043 1 93.19 217 LYS B O 1
ATOM 3889 N N . ASP B 1 218 ? -22.844 -5.012 -4.973 1 94 218 ASP B N 1
ATOM 3890 C CA . ASP B 1 218 ? -23.797 -4.031 -5.465 1 94 218 ASP B CA 1
ATOM 3891 C C . ASP B 1 218 ? -23.125 -3.006 -6.371 1 94 218 ASP B C 1
ATOM 3893 O O . ASP B 1 218 ? -23.656 -2.664 -7.43 1 94 218 ASP B O 1
ATOM 3897 N N . THR B 1 219 ? -21.984 -2.557 -5.984 1 94.75 219 THR B N 1
ATOM 3898 C CA . THR B 1 219 ? -21.234 -1.589 -6.777 1 94.75 219 THR B CA 1
ATOM 3899 C C . THR B 1 219 ? -20.766 -2.215 -8.086 1 94.75 219 THR B C 1
ATOM 3901 O O . THR B 1 219 ? -20.844 -1.584 -9.148 1 94.75 219 THR B O 1
ATOM 3904 N N . LEU B 1 220 ? -20.297 -3.449 -8.039 1 94.19 220 LEU B N 1
ATOM 3905 C CA . LEU B 1 220 ? -19.844 -4.141 -9.242 1 94.19 220 LEU B CA 1
ATOM 3906 C C . LEU B 1 220 ? -21 -4.305 -10.234 1 94.19 220 LEU B C 1
ATOM 3908 O O . LEU B 1 220 ? -20.828 -4.047 -11.43 1 94.19 220 LEU B O 1
ATOM 3912 N N . ASP B 1 221 ? -22.141 -4.629 -9.695 1 94.25 221 ASP B N 1
ATOM 3913 C CA . ASP B 1 221 ? -23.312 -4.871 -10.539 1 94.25 221 ASP B CA 1
ATOM 3914 C C . ASP B 1 221 ? -23.812 -3.576 -11.164 1 94.25 221 ASP B C 1
ATOM 3916 O O . ASP B 1 221 ? -24.375 -3.588 -12.266 1 94.25 221 ASP B O 1
ATOM 3920 N N . GLY B 1 222 ? -23.609 -2.543 -10.477 1 94.75 222 GLY B N 1
ATOM 3921 C CA . GLY B 1 222 ? -24.141 -1.265 -10.922 1 94.75 222 GLY B CA 1
ATOM 3922 C C . GLY B 1 222 ? -23.141 -0.434 -11.695 1 94.75 222 GLY B C 1
ATOM 3923 O O . GLY B 1 222 ? -23.406 0.718 -12.039 1 94.75 222 GLY B O 1
ATOM 3924 N N . SER B 1 223 ? -21.953 -0.974 -11.93 1 95.19 223 SER B N 1
ATOM 3925 C CA . SER B 1 223 ? -20.891 -0.223 -12.586 1 95.19 223 SER B CA 1
ATOM 3926 C C . SER B 1 223 ? -20.422 -0.915 -13.867 1 95.19 223 SER B C 1
ATOM 3928 O O . SER B 1 223 ? -20.875 -2.023 -14.172 1 95.19 223 SER B O 1
ATOM 3930 N N . ASP B 1 224 ? -19.625 -0.236 -14.656 1 94.06 224 ASP B N 1
ATOM 3931 C CA . ASP B 1 224 ? -19.094 -0.754 -15.914 1 94.06 224 ASP B CA 1
ATOM 3932 C C . ASP B 1 224 ? -17.828 -1.587 -15.68 1 94.06 224 ASP B C 1
ATOM 3934 O O . ASP B 1 224 ? -16.781 -1.044 -15.359 1 94.06 224 ASP B O 1
ATOM 3938 N N . PRO B 1 225 ? -17.922 -2.836 -15.914 1 92.19 225 PRO B N 1
ATOM 3939 C CA . PRO B 1 225 ? -16.75 -3.691 -15.672 1 92.19 225 PRO B CA 1
ATOM 3940 C C . PRO B 1 225 ? -15.547 -3.297 -16.516 1 92.19 225 PRO B C 1
ATOM 3942 O O . PRO B 1 225 ? -14.406 -3.463 -16.094 1 92.19 225 PRO B O 1
ATOM 3945 N N . ALA B 1 226 ? -15.805 -2.826 -17.656 1 94.19 226 ALA B N 1
ATOM 3946 C CA . ALA B 1 226 ? -14.695 -2.418 -18.516 1 94.19 226 ALA B CA 1
ATOM 3947 C C . ALA B 1 226 ? -13.883 -1.297 -17.875 1 94.19 226 ALA B C 1
ATOM 3949 O O . ALA B 1 226 ? -12.656 -1.278 -17.969 1 94.19 226 ALA B O 1
ATOM 3950 N N . GLU B 1 227 ? -14.578 -0.38 -17.234 1 95.94 227 GLU B N 1
ATOM 3951 C CA . GLU B 1 227 ? -13.891 0.706 -16.547 1 95.94 227 GLU B CA 1
ATOM 3952 C C . GLU B 1 227 ? -13.062 0.179 -15.375 1 95.94 227 GLU B C 1
ATOM 3954 O O . GLU B 1 227 ? -11.969 0.683 -15.109 1 95.94 227 GLU B O 1
ATOM 3959 N N . LEU B 1 228 ? -13.578 -0.826 -14.703 1 96.5 228 LEU B N 1
ATOM 3960 C CA . LEU B 1 228 ? -12.836 -1.407 -13.586 1 96.5 228 LEU B CA 1
ATOM 3961 C C . LEU B 1 228 ? -11.531 -2.033 -14.062 1 96.5 228 LEU B C 1
ATOM 3963 O O . LEU B 1 228 ? -10.477 -1.83 -13.453 1 96.5 228 LEU B O 1
ATOM 3967 N N . PHE B 1 229 ? -11.562 -2.746 -15.148 1 95.69 229 PHE B N 1
ATOM 3968 C CA . PHE B 1 229 ? -10.359 -3.402 -15.633 1 95.69 229 PHE B CA 1
ATOM 3969 C C . PHE B 1 229 ? -9.352 -2.377 -16.156 1 95.69 229 PHE B C 1
ATOM 3971 O O . PHE B 1 229 ? -8.141 -2.57 -16.031 1 95.69 229 PHE B O 1
ATOM 3978 N N . GLU B 1 230 ? -9.875 -1.313 -16.75 1 97.12 230 GLU B N 1
ATOM 3979 C CA . GLU B 1 230 ? -8.984 -0.227 -17.141 1 97.12 230 GLU B CA 1
ATOM 3980 C C . GLU B 1 230 ? -8.289 0.373 -15.914 1 97.12 230 GLU B C 1
ATOM 3982 O O . GLU B 1 230 ? -7.09 0.656 -15.953 1 97.12 230 GLU B O 1
ATOM 3987 N N . LEU B 1 231 ? -9.039 0.547 -14.844 1 97.88 231 LEU B N 1
ATOM 3988 C CA . LEU B 1 231 ? -8.469 1.043 -13.602 1 97.88 231 LEU B CA 1
ATOM 3989 C C . LEU B 1 231 ? -7.445 0.057 -13.039 1 97.88 231 LEU B C 1
ATOM 3991 O O . LEU B 1 231 ? -6.355 0.455 -12.625 1 97.88 231 LEU B O 1
ATOM 3995 N N . GLU B 1 232 ? -7.828 -1.229 -13.062 1 98.12 232 GLU B N 1
ATOM 3996 C CA . GLU B 1 232 ? -6.914 -2.277 -12.625 1 98.12 232 GLU B CA 1
ATOM 3997 C C . GLU B 1 232 ? -5.582 -2.199 -13.367 1 98.12 232 GLU B C 1
ATOM 3999 O O . GLU B 1 232 ? -4.516 -2.24 -12.742 1 98.12 232 GLU B O 1
ATOM 4004 N N . TYR B 1 233 ? -5.695 -2.039 -14.617 1 98.06 233 TYR B N 1
ATOM 4005 C CA . TYR B 1 233 ? -4.492 -2.039 -15.438 1 98.06 233 TYR B CA 1
ATOM 4006 C C . TYR B 1 233 ? -3.625 -0.821 -15.141 1 98.06 233 TYR B C 1
ATOM 4008 O O . TYR B 1 233 ? -2.4 -0.928 -15.055 1 98.06 233 TYR B O 1
ATOM 4016 N N . ARG B 1 234 ? -4.199 0.291 -14.969 1 97.81 234 ARG B N 1
ATOM 4017 C CA . ARG B 1 234 ? -3.49 1.54 -14.719 1 97.81 234 ARG B CA 1
ATOM 4018 C C . ARG B 1 234 ? -2.723 1.477 -13.398 1 97.81 234 ARG B C 1
ATOM 4020 O O . ARG B 1 234 ? -1.625 2.027 -13.289 1 97.81 234 ARG B O 1
ATOM 4027 N N . TYR B 1 235 ? -3.271 0.788 -12.414 1 98.19 235 TYR B N 1
ATOM 4028 C CA . TYR B 1 235 ? -2.75 0.95 -11.062 1 98.19 235 TYR B CA 1
ATOM 4029 C C . TYR B 1 235 ? -2.039 -0.315 -10.594 1 98.19 235 TYR B C 1
ATOM 4031 O O . TYR B 1 235 ? -1.301 -0.292 -9.609 1 98.19 235 TYR B O 1
ATOM 4039 N N . CYS B 1 236 ? -2.129 -1.44 -11.25 1 98.44 236 CYS B N 1
ATOM 4040 C CA . CYS B 1 236 ? -1.767 -2.756 -10.734 1 98.44 236 CYS B CA 1
ATOM 4041 C C . CYS B 1 236 ? -0.262 -2.857 -10.516 1 98.44 236 CYS B C 1
ATOM 4043 O O . CYS B 1 236 ? 0.204 -3.738 -9.789 1 98.44 236 CYS B O 1
ATOM 4045 N N . ARG B 1 237 ? 0.564 -1.948 -11.133 1 98.44 237 ARG B N 1
ATOM 4046 C CA . ARG B 1 237 ? 2.012 -2.027 -10.961 1 98.44 237 ARG B CA 1
ATOM 4047 C C . ARG B 1 237 ? 2.543 -0.8 -10.227 1 98.44 237 ARG B C 1
ATOM 4049 O O . ARG B 1 237 ? 3.756 -0.64 -10.078 1 98.44 237 ARG B O 1
ATOM 4056 N N . MET B 1 238 ? 1.655 0.114 -9.789 1 97.88 238 MET B N 1
ATOM 4057 C CA . MET B 1 238 ? 2.043 1.315 -9.055 1 97.88 238 MET B CA 1
ATOM 4058 C C . MET B 1 238 ? 2.281 1.001 -7.586 1 97.88 238 MET B C 1
ATOM 4060 O O . MET B 1 238 ? 1.557 0.202 -6.988 1 97.88 238 MET B O 1
ATOM 4064 N N . PRO B 1 239 ? 3.287 1.704 -6.992 1 97.38 239 PRO B N 1
ATOM 4065 C CA . PRO B 1 239 ? 3.488 1.515 -5.551 1 97.38 239 PRO B CA 1
ATOM 4066 C C . PRO B 1 239 ? 2.193 1.64 -4.754 1 97.38 239 PRO B C 1
ATOM 4068 O O . PRO B 1 239 ? 1.33 2.455 -5.094 1 97.38 239 PRO B O 1
ATOM 4071 N N . THR B 1 240 ? 2.039 0.86 -3.697 1 97.69 240 THR B N 1
ATOM 4072 C CA . THR B 1 240 ? 0.887 0.767 -2.809 1 97.69 240 THR B CA 1
ATOM 4073 C C . THR B 1 240 ? -0.183 -0.144 -3.404 1 97.69 240 THR B C 1
ATOM 4075 O O . THR B 1 240 ? -0.577 -1.135 -2.783 1 97.69 240 THR B O 1
ATOM 4078 N N . TYR B 1 241 ? -0.647 0.11 -4.652 1 98.44 241 TYR B N 1
ATOM 4079 C CA . TYR B 1 241 ? -1.717 -0.663 -5.273 1 98.44 241 TYR B CA 1
ATOM 4080 C C . TYR B 1 241 ? -1.26 -2.088 -5.566 1 98.44 241 TYR B C 1
ATOM 4082 O O . TYR B 1 241 ? -2.002 -3.045 -5.332 1 98.44 241 TYR B O 1
ATOM 4090 N N . ARG B 1 242 ? -0.029 -2.16 -6.051 1 98.56 242 ARG B N 1
ATOM 4091 C CA . ARG B 1 242 ? 0.518 -3.463 -6.414 1 98.56 242 ARG B CA 1
ATOM 4092 C C . ARG B 1 242 ? 0.582 -4.387 -5.203 1 98.56 242 ARG B C 1
ATOM 4094 O O . ARG B 1 242 ? 0.631 -5.609 -5.352 1 98.56 242 ARG B O 1
ATOM 4101 N N . ASP B 1 243 ? 0.544 -3.836 -4 1 98.56 243 ASP B N 1
ATOM 4102 C CA . ASP B 1 243 ? 0.615 -4.613 -2.766 1 98.56 243 ASP B CA 1
ATOM 4103 C C . ASP B 1 243 ? -0.78 -4.887 -2.209 1 98.56 243 ASP B C 1
ATOM 4105 O O . ASP B 1 243 ? -0.925 -5.551 -1.181 1 98.56 243 ASP B O 1
ATOM 4109 N N . MET B 1 244 ? -1.814 -4.434 -2.924 1 98.06 244 MET B N 1
ATOM 4110 C CA . MET B 1 244 ? -3.191 -4.578 -2.461 1 98.06 244 MET B CA 1
ATOM 4111 C C . MET B 1 244 ? -3.924 -5.652 -3.258 1 98.06 244 MET B C 1
ATOM 4113 O O . MET B 1 244 ? -5.082 -5.965 -2.971 1 98.06 244 MET B O 1
ATOM 4117 N N . GLY B 1 245 ? -3.25 -6.23 -4.25 1 98.38 245 GLY B N 1
ATOM 4118 C CA . GLY B 1 245 ? -3.891 -7.254 -5.062 1 98.38 245 GLY B CA 1
ATOM 4119 C C . GLY B 1 245 ? -4.273 -8.492 -4.27 1 98.38 245 GLY B C 1
ATOM 4120 O O . GLY B 1 245 ? -3.619 -8.828 -3.283 1 98.38 245 GLY B O 1
ATOM 4121 N N . ARG B 1 246 ? -5.32 -9.148 -4.746 1 97.44 246 ARG B N 1
ATOM 4122 C CA . ARG B 1 246 ? -5.66 -10.453 -4.191 1 97.44 246 ARG B CA 1
ATOM 4123 C C . ARG B 1 246 ? -4.48 -11.414 -4.289 1 97.44 246 ARG B C 1
ATOM 4125 O O . ARG B 1 246 ? -4.23 -12.195 -3.367 1 97.44 246 ARG B O 1
ATOM 4132 N N . TYR B 1 247 ? -3.869 -11.367 -5.348 1 98 247 TYR B N 1
ATOM 4133 C CA . TYR B 1 247 ? -2.602 -12.047 -5.582 1 98 247 TYR B CA 1
ATOM 4134 C C . TYR B 1 247 ? -1.506 -11.055 -5.945 1 98 247 TYR B C 1
ATOM 4136 O O . TYR B 1 247 ? -1.789 -9.977 -6.473 1 98 247 TYR B O 1
ATOM 4144 N N . ILE B 1 248 ? -0.295 -11.398 -5.648 1 98.81 248 ILE B N 1
ATOM 4145 C CA . ILE B 1 248 ? 0.894 -10.633 -6 1 98.81 248 ILE B CA 1
ATOM 4146 C C . ILE B 1 248 ? 1.783 -11.453 -6.93 1 98.81 248 ILE B C 1
ATOM 4148 O O . ILE B 1 248 ? 2.027 -12.633 -6.676 1 98.81 248 ILE B O 1
ATOM 4152 N N . HIS B 1 249 ? 2.158 -10.914 -7.992 1 98.75 249 HIS B N 1
ATOM 4153 C CA . HIS B 1 249 ? 3.17 -11.523 -8.844 1 98.75 249 HIS B CA 1
ATOM 4154 C C . HIS B 1 249 ? 4.496 -10.773 -8.75 1 98.75 249 HIS B C 1
ATOM 4156 O O . HIS B 1 249 ? 4.543 -9.555 -8.93 1 98.75 249 HIS B O 1
ATOM 4162 N N . LEU B 1 250 ? 5.512 -11.438 -8.438 1 98.75 250 LEU B N 1
ATOM 4163 C CA . LEU B 1 250 ? 6.883 -10.938 -8.461 1 98.75 250 LEU B CA 1
ATOM 4164 C C . LEU B 1 250 ? 7.723 -11.688 -9.484 1 98.75 250 LEU B C 1
ATOM 4166 O O . LEU B 1 250 ? 7.789 -12.922 -9.461 1 98.75 250 LEU B O 1
ATOM 4170 N N . LEU B 1 251 ? 8.273 -11 -10.414 1 98.19 251 LEU B N 1
ATOM 4171 C CA . LEU B 1 251 ? 9.352 -11.539 -11.234 1 98.19 251 LEU B CA 1
ATOM 4172 C C . LEU B 1 251 ? 10.711 -11.141 -10.672 1 98.19 251 LEU B C 1
ATOM 4174 O O . LEU B 1 251 ? 11.039 -9.945 -10.617 1 98.19 251 LEU B O 1
ATOM 4178 N N . ALA B 1 252 ? 11.438 -12.109 -10.25 1 98.25 252 ALA B N 1
ATOM 4179 C CA . ALA B 1 252 ? 12.703 -11.852 -9.562 1 98.25 252 ALA B CA 1
ATOM 4180 C C . ALA B 1 252 ? 13.883 -12.438 -10.336 1 98.25 252 ALA B C 1
ATOM 4182 O O . ALA B 1 252 ? 13.836 -13.594 -10.75 1 98.25 252 ALA B O 1
ATOM 4183 N N . ARG B 1 253 ? 14.906 -11.703 -10.484 1 97.25 253 ARG B N 1
ATOM 4184 C CA . ARG B 1 253 ? 16.109 -12.148 -11.195 1 97.25 253 ARG B CA 1
ATOM 4185 C C . ARG B 1 253 ? 17.25 -12.438 -10.227 1 97.25 253 ARG B C 1
ATOM 4187 O O . ARG B 1 253 ? 17.531 -11.617 -9.352 1 97.25 253 ARG B O 1
ATOM 4194 N N . ARG B 1 254 ? 17.781 -13.57 -10.398 1 97.62 254 ARG B N 1
ATOM 4195 C CA . ARG B 1 254 ? 18.953 -13.914 -9.586 1 97.62 254 ARG B CA 1
ATOM 4196 C C . ARG B 1 254 ? 20.203 -13.211 -10.102 1 97.62 254 ARG B C 1
ATOM 4198 O O . ARG B 1 254 ? 20.438 -13.156 -11.312 1 97.62 254 ARG B O 1
ATOM 4205 N N . GLN B 1 255 ? 20.922 -12.633 -9.188 1 93.56 255 GLN B N 1
ATOM 4206 C CA . GLN B 1 255 ? 22.172 -11.969 -9.555 1 93.56 255 GLN B CA 1
ATOM 4207 C C . GLN B 1 255 ? 23.094 -12.922 -10.312 1 93.56 255 GLN B C 1
ATOM 4209 O O . GLN B 1 255 ? 23.188 -14.102 -9.969 1 93.56 255 GLN B O 1
ATOM 4214 N N . GLY B 1 256 ? 23.609 -12.391 -11.398 1 85.69 256 GLY B N 1
ATOM 4215 C CA . GLY B 1 256 ? 24.531 -13.172 -12.219 1 85.69 256 GLY B CA 1
ATOM 4216 C C . GLY B 1 256 ? 25.844 -13.484 -11.523 1 85.69 256 GLY B C 1
ATOM 4217 O O . GLY B 1 256 ? 26.109 -12.945 -10.445 1 85.69 256 GLY B O 1
ATOM 4218 N N . GLU B 1 257 ? 26.562 -14.5 -11.883 1 66 257 GLU B N 1
ATOM 4219 C CA . GLU B 1 257 ? 27.922 -14.742 -11.414 1 66 257 GLU B CA 1
ATOM 4220 C C . GLU B 1 257 ? 28.828 -13.547 -11.695 1 66 257 GLU B C 1
ATOM 4222 O O . GLU B 1 257 ? 28.719 -12.914 -12.75 1 66 257 GLU B O 1
ATOM 4227 N N . ILE B 1 258 ? 29.109 -12.672 -10.617 1 47.97 258 ILE B N 1
ATOM 4228 C CA . ILE B 1 258 ? 30.172 -11.711 -10.852 1 47.97 258 ILE B CA 1
ATOM 4229 C C . ILE B 1 258 ? 31.328 -12.383 -11.578 1 47.97 258 ILE B C 1
ATOM 4231 O O . ILE B 1 258 ? 31.844 -13.406 -11.125 1 47.97 258 ILE B O 1
ATOM 4235 N N . ASN B 1 259 ? 31.281 -12.312 -12.812 1 39.22 259 ASN B N 1
ATOM 4236 C CA . ASN B 1 259 ? 32.594 -12.633 -13.383 1 39.22 259 ASN B CA 1
ATOM 4237 C C . ASN B 1 259 ? 33.719 -11.875 -12.672 1 39.22 259 ASN B C 1
ATOM 4239 O O . ASN B 1 259 ? 33.562 -10.688 -12.367 1 39.22 259 ASN B O 1
#

Organism: Methylotuvimicrobium buryatense (NCBI:txid95641)

InterPro domains:
  IPR013216 Methyltransferase type 11 [PF08241] (51-144)
  IPR029063 S-adenosyl-L-methionine-dependent methyltransferase superfamily [G3DSA:3.40.50.150] (12-256)
  IPR029063 S-adenosyl-L-methionine-dependent methyltransferase superfamily [SSF53335] (5-254)
  IPR033664 tRNA 5-carboxymethoxyuridine methyltransferase [MF_02057] (5-255)

pLDDT: mean 90.94, std 12.48, range [27.02, 98.81]

Foldseek 3Di:
DPQQAFDACQVPLVVVCVVQPPDPQNVLVLVVLCVLCVVVLVDPDAWEEEEQAQQLVPVVLVSQVSPHEYEYEHCYPVSQVNNVVVCVVVVGDYHYDNDHSQVVLVVDAATLEYEAAARLLRHSHSVVVVVSRLVSHAAQHKYKHKYFAPLQLLVLLVLVDDPSVVCVVVVVSAPPDDPPDRRHGDQPVVVQVSCVVQAKDWPAKFARCLPPVNDDPVDVVVDDVVVSSVVRVVPGRPPPSSNRHSMMITMITGHHPPD/DPQQAFDACQVPLVVVCVVQPPDPQNVLVLVVLCVLCVVVLVDPDAWEEEEQAQQLVPVVLVSQVSPHEYEYEHCYPVSQVNNVVVCVVVVGDYHYDNDHSQVVLVVDAATLEYEAAARLLRHSHSVVVVVSRLVSHAAQHKYKHKYFAPLQLLVLLVLVDDPSVVCVVVVVSAPPDDPPDRRHGDQPVVVQVSCVVQAKDWPFKFARCLPPVNDDPVDVVVDDVVVSVVVRVVPGRPPPSSNRHSMMITMITHHHPPD

Sequence (518 aa):
MKPLKDRNFDPFVEKFEQKVYGTSKGDWRLKLLKEDLDELYRAAEPLSIWDAGCGFAQISQWLAGQGHHLTICDVSEKMLMRARQHFSEAGLIAEFHHEPLQTLAAKLPLFDLVLFHAVIEWLGEPLPALQIVMEKVKPGGYLSLLFYNRNAMVYTNALKGHWRWRNLLDDTYLGKGKKLTPPNPQYPNEVIERLQSQGFSITAHTGIRVFHDYVSKDTLDGSDPAELFELEYRYCRMPTYRDMGRYIHLLARRQGEINMKPLKDRNFDPFVEKFEQKVYGTSKGDWRLKLLKEDLDELYRAAEPLSIWDAGCGFAQISQWLAGQGHHLTICDVSEKMLMRARQHFSEAGLIAEFHHEPLQTLAAKLPLFDLVLFHAVIEWLGEPLPALQIVMEKVKPGGYLSLLFYNRNAMVYTNALKGHWRWRNLLDDTYLGKGKKLTPPNPQYPNEVIERLQSQGFSITAHTGIRVFHDYVSKDTLDGSDPAELFELEYRYCRMPTYRDMGRYIHLLARRQGEIN

Nearest PDB structures (foldseek):
  8joz-assembly1_A  TM=8.930E-01  e=6.759E-29  Escherichia coli K-12
  4kdr-assembly1_A  TM=7.429E-01  e=5.393E-12  Escherichia coli K-12
  5dpm-assembly1_A  TM=7.718E-01  e=2.362E-11  Escherichia coli HS
  4nec-assembly3_C  TM=6.097E-01  e=9.795E-10  Streptomyces lasalocidi
  2yr0-assembly2_B  TM=4.805E-01  e=5.251E-08  Thermus thermophilus HB8

Radius of gyration: 26.38 Å; Cα contacts (8 Å, |Δi|>4): 933; chains: 2; bounding box: 57×73×59 Å

Solvent-accessible surface area (backbone atoms only — not comparable to full-atom values): 27054 Å² total; per-residue (Å²): 128,78,80,57,68,60,71,71,52,56,90,41,50,68,62,47,46,58,59,43,53,90,27,76,68,29,50,49,48,52,50,54,52,48,59,70,46,44,77,64,63,73,46,91,61,71,44,44,32,35,30,47,40,35,51,63,32,64,67,56,50,55,44,36,74,73,58,28,47,42,39,36,25,21,74,27,61,60,36,43,52,51,24,50,49,54,30,53,76,68,74,51,71,66,46,79,40,85,37,50,57,78,66,48,50,78,78,50,74,66,17,48,30,34,39,36,50,69,37,50,18,42,34,48,54,35,68,63,51,49,52,58,56,57,69,31,34,29,67,58,14,28,40,41,37,27,34,40,24,33,53,26,55,51,51,51,38,53,45,62,25,47,76,41,39,57,26,56,77,67,66,53,60,58,65,65,57,62,100,82,47,61,55,38,47,41,50,64,71,59,52,50,50,52,42,42,76,69,45,28,44,79,78,39,56,35,14,39,53,43,51,65,80,71,34,46,68,69,35,54,72,67,29,60,63,68,53,52,52,52,52,35,64,71,38,14,63,37,88,56,37,19,64,37,4,50,29,33,36,36,34,28,33,30,53,53,74,80,121,127,79,79,58,68,61,70,73,52,59,90,42,50,68,63,48,46,59,59,41,51,92,28,73,67,28,51,49,48,52,51,54,51,48,59,71,46,44,76,64,63,72,45,90,61,72,44,44,32,35,30,49,39,35,52,64,30,63,68,56,49,57,44,37,74,73,57,29,44,41,39,35,24,20,74,29,60,61,35,43,52,51,24,51,49,55,30,53,76,69,72,50,73,65,46,78,40,85,38,50,55,78,67,49,51,78,77,50,73,67,18,47,30,32,39,37,50,70,36,51,17,42,35,49,54,36,67,64,51,51,51,56,56,58,70,32,33,29,68,58,12,28,39,40,38,26,34,40,23,32,53,26,54,52,51,52,37,56,46,61,25,48,75,41,40,57,26,56,76,67,66,54,62,59,65,63,57,63,99,82,48,62,54,38,48,41,50,65,71,60,53,50,50,53,43,43,77,70,45,28,45,78,80,41,56,35,13,40,54,44,51,65,79,74,34,46,69,69,34,57,73,66,29,60,66,69,53,50,53,52,50,36,65,72,38,15,61,36,88,58,37,19,63,38,4,49,29,32,36,37,34,29,34,30,53,52,74,80,121